Protein AF-A0A5J4WU57-F1 (afdb_monomer_lite)

pLDDT: mean 94.01, std 4.81, range [62.81, 98.62]

Foldseek 3Di:
DFAFQLVVVVVLQVQQQQKWKWFDDQAATDIDGFRWDADPVQGIKTKFFQPDPVNVRCQQAQWIWIWTDSPDDWKIKIFTWGKDKDPPLVVLVVPDDPVVVVVVAPDSNGPGIIMIRIFTQWIDTPPDIGGGPPDDLCSLVSNDFDAQDDFDDDPAPAVVVLVVQCVVPCVWDWWWKWFDPQQYIDTITFTWHADDPPPQGIKGKFFCPDPVVLRCQQRQFIKTWDADPVQRKIKIFTWGKDKDPDLVSLQVPDDPVCVVVVADGSNGPGMIMIGIDTQKMWMDGPPDPDTDIHGHGDDQQSVQLVLLSVQLVPQFFKWKWFAAPVRDIDIDTFGGWDADRHSGIKGKDFPPDPVVNRCVNPQWMWIWDADPVQQKIKIFIWGKDKALDLSNQQSPDDPVVVVVPAPHSNGSRMIMIRTRTPHMDMDNRVVVVVPDPDD

Sequence (439 aa):
MPNEAEKFLLTLKDHFLWSILTTSDCLRPTPRACGLKYKPEIGFFITTVSISKKVSQIEKNPIGTISIYPDKGQISAVAHCILQVTKEQKVLDAAWSDELLQFGYTGKTDERFRVILITVNSVTFGNDKYAGVPFDYKIYEKITKEDLPPLPTGPFKTKEVEEFVKSTFKPLKNAHMITFDGFVHDSRVMEIHYKDDENVGLYAITGFKSKKVQQIIANPNVSLLIENKETWEQKIFDTAAKICECPEIKKKIWDDEFKQYGFTGPEDEKLAVILFSTRRVIHHNLGSHISEVLVAEPVQYDKDLQLLNKLSKLGEPINLVTADERGVLHSRIMGVVMYNSVIGFCMVTKSTSAKNKQLEHNNHAILTSYKAESGDSYTIEAQLSIKKEKEIMIPTWIPMMAAVGYKGPEDPARSILLVNVTKADHVNVKQFWANLPKQ

Radius of gyration: 23.09 Å; chains: 1; bounding box: 61×50×71 Å

Organism: NCBI:txid222440

Secondary structure (DSSP, 8-state):
---HHHHHHHTTGGGGGGEEEEEEETTEEE--EE--EEETTTEEEEEEETT-HHHHHHHH--EEEEEE--SSSSBPEEEEEEEEEE--HHHHHHH--GGGGGGT---TT-TTEEEEEEEEEEEEETTEEEE-SPP-GGGGGGS---PPPPPPPS---HHHHHHHHHHHHSS-EEEEEEEEETTEEEEEEEEEEEETTTT-EEEEEEETTSHHHHHHHH--EEEEEEEETTTTEEEEEEEEEEEE--HHHHHHH--GGGGGGT--STT-TTEEEEEEEEEEEEEE-TT-SS-EEEEPPPPHHHHHHHHHHHHHTS-PPPEEEEE-TT--EEEEE----EEETTTEEEEEEETT-HHHHHHHH--EEEEEEEETTTTEEEEEEEEEEEE--HHHHGGG--THHHHTT--STT-TTEEEEEEEEEEEEEEEHHHHHHTSPP-

InterPro domains:
  IPR012349 FMN-binding split barrel [G3DSA:2.30.110.10] (3-130)
  IPR012349 FMN-binding split barrel [G3DSA:2.30.110.10] (158-290)
  IPR012349 FMN-binding split barrel [G3DSA:2.30.110.10] (301-432)
  IPR038725 General stress protein, FMN-binding split barrel domain [PF16242] (169-278)
  IPR038725 General stress protein, FMN-binding split barrel domain [PF16242] (320-425)
  IPR052917 Stress Response and Developmental Protein [PTHR34818] (320-431)

Structure (mmCIF, N/CA/C/O backbone):
data_AF-A0A5J4WU57-F1
#
_entry.id   AF-A0A5J4WU57-F1
#
loop_
_atom_site.group_PDB
_atom_site.id
_atom_site.type_symbol
_atom_site.label_atom_id
_atom_site.label_alt_id
_atom_site.label_comp_id
_atom_site.label_asym_id
_atom_site.label_entity_id
_atom_site.label_seq_id
_atom_site.pdbx_PDB_ins_code
_atom_site.Cartn_x
_atom_site.Cartn_y
_atom_site.Cartn_z
_atom_site.occupancy
_atom_site.B_iso_or_equiv
_atom_site.auth_seq_id
_atom_site.auth_comp_id
_atom_site.auth_asym_id
_atom_site.auth_atom_id
_atom_site.pdbx_PDB_model_num
ATOM 1 N N . MET A 1 1 ? 15.523 -21.291 -19.705 1.00 71.38 1 MET A N 1
ATOM 2 C CA . MET A 1 1 ? 14.337 -21.004 -20.545 1.00 71.38 1 MET A CA 1
ATOM 3 C C . MET A 1 1 ? 13.341 -20.224 -19.705 1.00 71.38 1 MET A C 1
ATOM 5 O O . MET A 1 1 ? 13.241 -20.563 -18.530 1.00 71.38 1 MET A O 1
ATOM 9 N N . PRO A 1 2 ? 12.648 -19.217 -20.264 1.00 85.56 2 PRO A N 1
ATOM 10 C CA . PRO A 1 2 ? 11.713 -18.398 -19.498 1.00 85.56 2 PRO A CA 1
ATOM 11 C C . PRO A 1 2 ? 10.545 -19.224 -18.947 1.00 85.56 2 PRO A C 1
ATOM 13 O O . PRO A 1 2 ? 10.039 -20.113 -19.643 1.00 85.56 2 PRO A O 1
ATOM 16 N N . ASN A 1 3 ? 10.121 -18.941 -17.716 1.00 95.00 3 ASN A N 1
ATOM 17 C CA . ASN A 1 3 ? 8.917 -19.541 -17.122 1.00 95.00 3 ASN A CA 1
ATOM 18 C C . ASN A 1 3 ? 7.625 -18.922 -17.708 1.00 95.00 3 ASN A C 1
ATOM 20 O O . ASN A 1 3 ? 7.693 -18.046 -18.568 1.00 95.00 3 ASN A O 1
ATOM 24 N N . GLU A 1 4 ? 6.438 -19.388 -17.302 1.00 97.62 4 GLU A N 1
ATOM 25 C CA . GLU A 1 4 ? 5.162 -18.900 -17.861 1.00 97.62 4 GLU A CA 1
ATOM 26 C C . GLU A 1 4 ? 4.952 -17.401 -17.632 1.00 97.62 4 GLU A C 1
ATOM 28 O O . GLU A 1 4 ? 4.597 -16.682 -18.566 1.00 97.62 4 GLU A O 1
ATOM 33 N N . ALA A 1 5 ? 5.223 -16.922 -16.417 1.00 97.81 5 ALA A N 1
ATOM 34 C CA . ALA A 1 5 ? 5.126 -15.509 -16.076 1.00 97.81 5 ALA A CA 1
ATOM 35 C C . ALA A 1 5 ? 6.086 -14.646 -16.911 1.00 97.81 5 ALA A C 1
ATOM 37 O O . ALA A 1 5 ? 5.691 -13.615 -17.448 1.00 97.81 5 ALA A O 1
ATOM 38 N N . GLU A 1 6 ? 7.334 -15.082 -17.075 1.00 97.81 6 GLU A N 1
ATOM 39 C CA . GLU A 1 6 ? 8.324 -14.391 -17.903 1.00 97.81 6 GLU A CA 1
ATOM 40 C C . GLU A 1 6 ? 7.940 -14.395 -19.385 1.00 97.81 6 GLU A C 1
ATOM 42 O O . GLU A 1 6 ? 8.051 -13.362 -20.043 1.00 97.81 6 GLU A O 1
ATOM 47 N N . LYS A 1 7 ? 7.447 -15.526 -19.914 1.00 98.06 7 LYS A N 1
ATOM 48 C CA . LYS A 1 7 ? 6.931 -15.616 -21.290 1.00 98.06 7 LYS A CA 1
ATOM 49 C C . LYS A 1 7 ? 5.802 -14.619 -21.517 1.00 98.06 7 LYS A C 1
ATOM 51 O O . LYS A 1 7 ? 5.818 -13.937 -22.535 1.00 98.06 7 LYS A O 1
ATOM 56 N N . PHE A 1 8 ? 4.867 -14.517 -20.573 1.00 98.12 8 PHE A N 1
ATOM 57 C CA . PHE A 1 8 ? 3.783 -13.542 -20.638 1.00 98.12 8 PHE A CA 1
ATOM 58 C C . PHE A 1 8 ? 4.313 -12.102 -20.611 1.00 98.12 8 PHE A C 1
ATOM 60 O O . PHE A 1 8 ? 3.959 -11.307 -21.471 1.00 98.12 8 PHE A O 1
ATOM 67 N N . LEU A 1 9 ? 5.228 -11.750 -19.699 1.00 97.94 9 LEU A N 1
ATOM 68 C CA . LEU A 1 9 ? 5.802 -10.396 -19.683 1.00 97.94 9 LEU A CA 1
ATOM 69 C C . LEU A 1 9 ? 6.504 -10.046 -20.999 1.00 97.94 9 LEU A C 1
ATOM 71 O O . LEU A 1 9 ? 6.390 -8.918 -21.468 1.00 97.94 9 LEU A O 1
ATOM 75 N N . LEU A 1 10 ? 7.188 -11.002 -21.632 1.00 97.75 10 LEU A N 1
ATOM 76 C CA . LEU A 1 10 ? 7.833 -10.787 -22.930 1.00 97.75 10 LEU A CA 1
ATOM 77 C C . LEU A 1 10 ? 6.839 -10.484 -24.063 1.00 97.75 10 LEU A C 1
ATOM 79 O O . LEU A 1 10 ? 7.240 -9.857 -25.045 1.00 97.75 10 LEU A O 1
ATOM 83 N N . THR A 1 11 ? 5.554 -10.844 -23.937 1.00 97.25 11 THR A N 1
ATOM 84 C CA . THR A 1 11 ? 4.524 -10.407 -24.898 1.00 97.25 11 THR A CA 1
ATOM 85 C C . THR A 1 11 ? 4.172 -8.926 -24.748 1.00 97.25 11 THR A C 1
ATOM 87 O O . THR A 1 11 ? 3.545 -8.366 -25.639 1.00 97.25 11 THR A O 1
ATOM 90 N N . LEU A 1 12 ? 4.578 -8.283 -23.647 1.00 96.81 12 LEU A N 1
ATOM 91 C CA . LEU A 1 12 ? 4.360 -6.863 -23.350 1.00 96.81 12 LEU A CA 1
ATOM 92 C C . LEU A 1 12 ? 5.629 -6.014 -23.534 1.00 96.81 12 LEU A C 1
ATOM 94 O O . LEU A 1 12 ? 5.688 -4.882 -23.052 1.00 96.81 12 LEU A O 1
ATOM 98 N N . LYS A 1 13 ? 6.649 -6.545 -24.222 1.00 96.56 13 LYS A N 1
ATOM 99 C CA . LYS A 1 13 ? 7.965 -5.901 -24.394 1.00 96.56 13 LYS A CA 1
ATOM 100 C C . LYS A 1 13 ? 7.900 -4.465 -24.925 1.00 96.56 13 LYS A C 1
ATOM 102 O O . LYS A 1 13 ? 8.715 -3.637 -24.530 1.00 96.56 13 LYS A O 1
ATOM 107 N N . ASP A 1 14 ? 6.914 -4.155 -25.765 1.00 95.75 14 ASP A N 1
ATOM 108 C CA . ASP A 1 14 ? 6.772 -2.834 -26.389 1.00 95.75 14 ASP A CA 1
ATOM 109 C C . ASP A 1 14 ? 6.352 -1.755 -25.369 1.00 95.75 14 ASP A C 1
ATOM 111 O O . ASP A 1 14 ? 6.529 -0.563 -25.608 1.00 95.75 14 ASP A O 1
ATOM 115 N N . HIS A 1 15 ? 5.879 -2.165 -24.187 1.00 95.50 15 HIS A N 1
ATOM 116 C CA . HIS A 1 15 ? 5.514 -1.279 -23.080 1.00 95.50 15 HIS A CA 1
ATOM 117 C C . HIS A 1 15 ? 6.599 -1.189 -21.993 1.00 95.50 15 HIS A C 1
ATOM 119 O O . HIS A 1 15 ? 6.422 -0.486 -20.998 1.00 95.50 15 HIS A O 1
ATOM 125 N N . PHE A 1 16 ? 7.740 -1.871 -22.151 1.00 96.31 16 PHE A N 1
ATOM 126 C CA . PHE A 1 16 ? 8.741 -1.984 -21.086 1.00 96.31 16 PHE A CA 1
ATOM 127 C C . PHE A 1 16 ? 9.367 -0.658 -20.657 1.00 96.31 16 PHE A C 1
ATOM 129 O O . PHE A 1 16 ? 9.742 -0.518 -19.491 1.00 96.31 16 PHE A O 1
ATOM 136 N N . LEU A 1 17 ? 9.460 0.310 -21.569 1.00 93.00 17 LEU A N 1
ATOM 137 C CA . LEU A 1 17 ? 10.038 1.625 -21.298 1.00 93.00 17 LEU A CA 1
ATOM 138 C C . LEU A 1 17 ? 9.328 2.363 -20.149 1.00 93.00 17 LEU A C 1
ATOM 140 O O . LEU A 1 17 ? 9.976 3.081 -19.392 1.00 93.00 17 LEU A O 1
ATOM 144 N N . TRP A 1 18 ? 8.021 2.132 -20.010 1.00 93.12 18 TRP A N 1
ATOM 145 C CA . TRP A 1 18 ? 7.141 2.750 -19.016 1.00 93.12 18 TRP A CA 1
ATOM 146 C C . TRP A 1 18 ? 6.657 1.726 -17.984 1.00 93.12 18 TRP A C 1
ATOM 148 O O . TRP A 1 18 ? 5.522 1.760 -17.518 1.00 93.12 18 TRP A O 1
ATOM 158 N N . SER A 1 19 ? 7.521 0.769 -17.639 1.00 97.19 19 SER A N 1
ATOM 159 C CA . SER A 1 19 ? 7.224 -0.165 -16.555 1.00 97.19 19 SER A CA 1
ATOM 160 C C . SER A 1 19 ? 7.350 0.543 -15.214 1.00 97.19 19 SER A C 1
ATOM 162 O O . SER A 1 19 ? 8.275 1.319 -14.982 1.00 97.19 19 SER A O 1
ATOM 164 N N . ILE A 1 20 ? 6.472 0.225 -14.275 1.00 97.88 20 ILE A N 1
ATOM 165 C CA . ILE A 1 20 ? 6.481 0.840 -12.951 1.00 97.88 20 ILE A CA 1
ATOM 166 C C . ILE A 1 20 ? 7.111 -0.132 -11.964 1.00 97.88 20 ILE A C 1
ATOM 168 O O . ILE A 1 20 ? 6.527 -1.170 -11.651 1.00 97.88 20 ILE A O 1
ATOM 172 N N . LEU A 1 21 ? 8.287 0.221 -11.443 1.00 98.44 21 LEU A N 1
ATOM 173 C CA . LEU A 1 21 ? 8.909 -0.470 -10.319 1.00 98.44 21 LEU A CA 1
ATOM 174 C C . LEU A 1 21 ? 8.364 0.090 -9.006 1.00 98.44 21 LEU A C 1
ATOM 176 O O . LEU A 1 21 ? 8.720 1.199 -8.587 1.00 98.44 21 LEU A O 1
ATOM 180 N N . THR A 1 22 ? 7.580 -0.718 -8.304 1.00 98.56 22 THR A N 1
ATOM 181 C CA . THR A 1 22 ? 7.125 -0.420 -6.946 1.00 98.56 22 THR A CA 1
ATOM 182 C C . THR A 1 22 ? 7.952 -1.190 -5.921 1.00 98.56 22 THR A C 1
ATOM 184 O O . THR A 1 22 ? 8.036 -2.417 -5.955 1.00 98.56 22 THR A O 1
ATOM 187 N N . THR A 1 23 ? 8.542 -0.443 -4.992 1.00 97.62 23 THR A N 1
ATOM 188 C CA . THR A 1 23 ? 9.269 -0.925 -3.806 1.00 97.62 23 THR A CA 1
ATOM 189 C C . THR A 1 23 ? 8.603 -0.354 -2.557 1.00 97.62 23 THR A C 1
ATOM 191 O O . THR A 1 23 ? 7.850 0.619 -2.657 1.00 97.62 23 THR A O 1
ATOM 194 N N . SER A 1 24 ? 8.890 -0.902 -1.380 1.00 94.62 24 SER A N 1
ATOM 195 C CA . SER A 1 24 ? 8.348 -0.376 -0.121 1.00 94.62 24 SER A CA 1
ATOM 196 C C . SER A 1 24 ? 9.348 0.554 0.572 1.00 94.62 24 SER A C 1
ATOM 198 O O . SER A 1 24 ? 10.544 0.273 0.617 1.00 94.62 24 SER A O 1
ATOM 200 N N . ASP A 1 25 ? 8.851 1.654 1.130 1.00 91.88 25 ASP A N 1
ATOM 201 C CA . ASP A 1 25 ? 9.570 2.528 2.063 1.00 91.88 25 ASP A CA 1
ATOM 202 C C . ASP A 1 25 ? 8.811 2.508 3.392 1.00 91.88 25 ASP A C 1
ATOM 204 O O . ASP A 1 25 ? 7.815 3.217 3.564 1.00 91.88 25 ASP A O 1
ATOM 208 N N . CYS A 1 26 ? 9.217 1.606 4.291 1.00 88.81 26 CYS A N 1
ATOM 209 C CA . CYS A 1 26 ? 8.400 1.190 5.433 1.00 88.81 26 CYS A CA 1
ATOM 210 C C . CYS A 1 26 ? 6.977 0.800 4.967 1.00 88.81 26 CYS A C 1
ATOM 212 O O . CYS A 1 26 ? 6.809 0.006 4.040 1.00 88.81 26 CYS A O 1
ATOM 214 N N . LEU A 1 27 ? 5.953 1.427 5.555 1.00 92.56 27 LEU A N 1
ATOM 215 C CA . LEU A 1 27 ? 4.534 1.201 5.270 1.00 92.56 27 LEU A CA 1
ATOM 216 C C . LEU A 1 27 ? 4.043 1.828 3.961 1.00 92.56 27 LEU A C 1
ATOM 218 O O . LEU A 1 27 ? 2.834 1.892 3.749 1.00 92.56 27 LEU A O 1
ATOM 222 N N . ARG A 1 28 ? 4.923 2.379 3.118 1.00 95.06 28 ARG A N 1
ATOM 223 C CA . ARG A 1 28 ? 4.518 3.182 1.958 1.00 95.06 28 ARG A CA 1
ATOM 224 C C . ARG A 1 28 ? 4.897 2.494 0.652 1.00 95.06 28 ARG A C 1
ATOM 226 O O . ARG A 1 28 ? 6.074 2.168 0.472 1.00 95.06 28 ARG A O 1
ATOM 233 N N . PRO A 1 29 ? 3.955 2.324 -0.294 1.00 97.12 29 PRO A N 1
ATOM 234 C CA . PRO A 1 29 ? 4.325 1.938 -1.641 1.00 97.12 29 PRO A CA 1
ATOM 235 C C . PRO A 1 29 ? 5.051 3.115 -2.295 1.00 97.12 29 PRO A C 1
ATOM 237 O O . PRO A 1 29 ? 4.589 4.255 -2.256 1.00 97.12 29 PRO A O 1
ATOM 240 N N . THR A 1 30 ? 6.195 2.851 -2.911 1.00 97.06 30 THR A N 1
ATOM 241 C CA . THR A 1 30 ? 6.961 3.863 -3.640 1.00 97.06 30 THR A CA 1
ATOM 242 C C . THR A 1 30 ? 7.080 3.416 -5.088 1.00 97.06 30 THR A C 1
ATOM 244 O O . THR A 1 30 ? 7.892 2.546 -5.387 1.00 97.06 30 THR A O 1
ATOM 247 N N . PRO A 1 31 ? 6.255 3.921 -6.012 1.00 97.69 31 PRO A N 1
ATOM 248 C CA . PRO A 1 31 ? 6.371 3.602 -7.430 1.00 97.69 31 PRO A CA 1
ATOM 249 C C . PRO A 1 31 ? 7.469 4.441 -8.093 1.00 97.69 31 PRO A C 1
ATOM 251 O O . PRO A 1 31 ? 7.897 5.463 -7.558 1.00 97.69 31 PRO A O 1
ATOM 254 N N . ARG A 1 32 ? 7.955 3.996 -9.251 1.00 95.38 32 ARG A N 1
ATOM 255 C CA . ARG A 1 32 ? 8.765 4.800 -10.173 1.00 95.38 32 ARG A CA 1
ATOM 256 C C . ARG A 1 32 ? 8.661 4.210 -11.572 1.00 95.38 32 ARG A C 1
ATOM 258 O O . ARG A 1 32 ? 8.909 3.016 -11.729 1.00 95.38 32 ARG A O 1
ATOM 265 N N . ALA A 1 33 ? 8.359 5.042 -12.560 1.00 94.25 33 ALA A N 1
ATOM 266 C CA . ALA A 1 33 ? 8.467 4.659 -13.962 1.00 94.25 33 ALA A CA 1
ATOM 267 C C . ALA A 1 33 ? 9.938 4.416 -14.317 1.00 94.25 33 ALA A C 1
ATOM 269 O O . ALA A 1 33 ? 10.810 5.231 -13.987 1.00 94.25 33 ALA A O 1
ATOM 270 N N . CYS A 1 34 ? 10.221 3.288 -14.954 1.00 92.06 34 CYS A N 1
ATOM 271 C CA . CYS A 1 34 ? 11.558 2.845 -15.308 1.00 92.06 34 CYS A CA 1
ATOM 272 C C . CYS A 1 34 ? 11.535 1.931 -16.539 1.00 92.06 34 CYS A C 1
ATOM 274 O O . CYS A 1 34 ? 10.573 1.206 -16.785 1.00 92.06 34 CYS A O 1
ATOM 276 N N . GLY A 1 35 ? 12.643 1.927 -17.281 1.00 93.56 35 GLY A N 1
ATOM 277 C CA . GLY A 1 35 ? 12.819 1.015 -18.404 1.00 93.56 35 GLY A CA 1
ATOM 278 C C . GLY A 1 35 ? 13.148 -0.393 -17.920 1.00 93.56 35 GLY A C 1
ATOM 279 O O . GLY A 1 35 ? 14.286 -0.656 -17.520 1.00 93.56 35 GLY A O 1
ATOM 280 N N . LEU A 1 36 ? 12.168 -1.294 -17.984 1.00 97.81 36 LEU A N 1
ATOM 281 C CA . LEU A 1 36 ? 12.403 -2.727 -17.843 1.00 97.81 36 LEU A CA 1
ATOM 282 C C . LEU A 1 36 ? 13.177 -3.231 -19.066 1.00 97.81 36 LEU A C 1
ATOM 284 O O . LEU A 1 36 ? 12.927 -2.822 -20.197 1.00 97.81 36 LEU A O 1
ATOM 288 N N . LYS A 1 37 ? 14.138 -4.123 -18.858 1.00 97.56 37 LYS A N 1
ATOM 289 C CA . LYS A 1 37 ? 14.904 -4.743 -19.940 1.00 97.56 37 LYS A CA 1
ATOM 290 C C . LYS A 1 37 ? 14.954 -6.247 -19.735 1.00 97.56 37 LYS A C 1
ATOM 292 O O . LYS A 1 37 ? 14.825 -6.732 -18.614 1.00 97.56 37 LYS A O 1
ATOM 297 N N . TYR A 1 38 ? 15.157 -6.976 -20.825 1.00 97.12 38 TYR A N 1
ATOM 298 C CA . TYR A 1 38 ? 15.373 -8.415 -20.802 1.00 97.12 38 TYR A CA 1
ATOM 299 C C . TYR A 1 38 ? 16.563 -8.772 -21.687 1.00 97.12 38 TYR A C 1
ATOM 301 O O . TYR A 1 38 ? 16.636 -8.331 -22.835 1.00 97.12 38 TYR A O 1
ATOM 309 N N . LYS A 1 39 ? 17.479 -9.581 -21.157 1.00 96.44 39 LYS A N 1
ATOM 310 C CA . LYS A 1 39 ? 18.565 -10.206 -21.919 1.00 96.44 39 LYS A CA 1
ATOM 311 C C . LYS A 1 39 ? 18.644 -11.688 -21.538 1.00 96.44 39 LYS A C 1
ATOM 313 O O . LYS A 1 39 ? 18.623 -11.972 -20.341 1.00 96.44 39 LYS A O 1
ATOM 318 N N . PRO A 1 40 ? 18.728 -12.635 -22.490 1.00 94.62 40 PRO A N 1
ATOM 319 C CA . PRO A 1 40 ? 18.733 -14.068 -22.180 1.00 94.62 40 PRO A CA 1
ATOM 320 C C . PRO A 1 40 ? 19.781 -14.495 -21.140 1.00 94.62 40 PRO A C 1
ATOM 322 O O . PRO A 1 40 ? 19.541 -15.430 -20.381 1.00 94.62 40 PRO A O 1
ATOM 325 N N . GLU A 1 41 ? 20.921 -13.804 -21.086 1.00 94.38 41 GLU A N 1
ATOM 326 C CA . GLU A 1 41 ? 22.059 -14.121 -20.220 1.00 94.38 41 GLU A CA 1
ATOM 327 C C . GLU A 1 41 ? 21.835 -13.741 -18.750 1.00 94.38 41 GLU A C 1
ATOM 329 O O . GLU A 1 41 ? 22.424 -14.363 -17.866 1.00 94.38 41 GLU A O 1
ATOM 334 N N . ILE A 1 42 ? 21.023 -12.710 -18.487 1.00 96.19 42 ILE A N 1
ATOM 335 C CA . ILE A 1 42 ? 20.827 -12.130 -17.143 1.00 96.19 42 ILE A CA 1
ATOM 336 C C . ILE A 1 42 ? 19.351 -11.982 -16.738 1.00 96.19 42 ILE A C 1
ATOM 338 O O . ILE A 1 42 ? 19.062 -11.551 -15.626 1.00 96.19 42 ILE A O 1
ATOM 342 N N . GLY A 1 43 ? 18.415 -12.354 -17.612 1.00 97.38 43 GLY A N 1
ATOM 343 C CA . GLY A 1 43 ? 16.978 -12.262 -17.374 1.00 97.38 43 GLY A CA 1
ATOM 344 C C . GLY A 1 43 ? 16.446 -10.829 -17.425 1.00 97.38 43 GLY A C 1
ATOM 345 O O . GLY A 1 43 ? 16.919 -9.996 -18.203 1.00 97.38 43 GLY A O 1
ATOM 346 N N . PHE A 1 44 ? 15.419 -10.563 -16.614 1.00 98.44 44 PHE A N 1
ATOM 347 C CA . PHE A 1 44 ? 14.829 -9.236 -16.456 1.00 98.44 44 PHE A CA 1
ATOM 348 C C . PHE A 1 44 ? 15.682 -8.351 -15.548 1.00 98.44 44 PHE A C 1
ATOM 350 O O . PHE A 1 44 ? 16.115 -8.773 -14.474 1.00 98.44 44 PHE A O 1
ATOM 357 N N . PHE A 1 45 ? 15.885 -7.100 -15.954 1.00 98.44 45 PHE A N 1
ATOM 358 C CA . PHE A 1 45 ? 16.666 -6.148 -15.175 1.00 98.44 45 PHE A CA 1
ATOM 359 C C . PHE A 1 45 ? 16.252 -4.694 -15.404 1.00 98.44 45 PHE A C 1
ATOM 361 O O . PHE A 1 45 ? 15.630 -4.349 -16.409 1.00 98.44 45 PHE A O 1
ATOM 368 N N . ILE A 1 46 ? 16.644 -3.832 -14.466 1.00 97.88 46 ILE A N 1
ATOM 369 C CA . ILE A 1 46 ? 16.556 -2.371 -14.561 1.00 97.88 46 ILE A CA 1
ATOM 370 C C . ILE A 1 46 ? 17.939 -1.786 -14.274 1.00 97.88 46 ILE A C 1
ATOM 372 O O . ILE A 1 46 ? 18.608 -2.170 -13.316 1.00 97.88 46 ILE A O 1
ATOM 376 N N . THR A 1 47 ? 18.372 -0.828 -15.085 1.00 95.56 47 THR A N 1
ATOM 377 C CA . THR A 1 47 ? 19.594 -0.054 -14.835 1.00 95.56 47 THR A CA 1
ATOM 378 C C . THR A 1 47 ? 19.302 1.119 -13.904 1.00 95.56 47 THR A C 1
ATOM 380 O O . THR A 1 47 ? 18.308 1.820 -14.085 1.00 95.56 47 THR A O 1
ATOM 383 N N . THR A 1 48 ? 20.163 1.363 -12.917 1.00 93.88 48 THR A N 1
ATOM 384 C CA . THR A 1 48 ? 20.006 2.463 -11.953 1.00 93.88 48 THR A CA 1
ATOM 385 C C . THR A 1 48 ? 21.361 3.033 -11.525 1.00 93.88 48 THR A C 1
ATOM 387 O O . THR A 1 48 ? 22.426 2.515 -11.866 1.00 93.88 48 THR A O 1
ATOM 390 N N . VAL A 1 49 ? 21.332 4.139 -10.784 1.00 91.94 49 VAL A N 1
ATOM 391 C CA . VAL A 1 49 ? 22.500 4.707 -10.098 1.00 91.94 49 VAL A CA 1
ATOM 392 C C . VAL A 1 49 ? 22.550 4.250 -8.639 1.00 91.94 49 VAL A C 1
ATOM 394 O O . VAL A 1 49 ? 21.504 4.034 -8.022 1.00 91.94 49 VAL A O 1
ATOM 397 N N . SER A 1 50 ? 23.752 4.147 -8.074 1.00 92.12 50 SER A N 1
ATOM 398 C CA . SER A 1 50 ? 24.006 3.750 -6.680 1.00 92.12 50 SER A CA 1
ATOM 399 C C . SER A 1 50 ? 23.326 4.654 -5.651 1.00 92.12 50 SER A C 1
ATOM 401 O O . SER A 1 50 ? 22.860 4.169 -4.629 1.00 92.12 50 SER A O 1
ATOM 403 N N . ILE A 1 51 ? 23.210 5.950 -5.945 1.00 89.75 51 ILE A N 1
ATOM 404 C CA . ILE A 1 51 ? 22.567 6.947 -5.073 1.00 89.75 51 ILE A CA 1
ATOM 405 C C . ILE A 1 51 ? 21.032 6.950 -5.171 1.00 89.75 51 ILE A C 1
ATOM 407 O O . ILE A 1 51 ? 20.361 7.771 -4.547 1.00 89.75 51 ILE A O 1
ATOM 411 N N . SER A 1 52 ? 20.449 6.073 -5.992 1.00 90.44 52 SER A N 1
ATOM 412 C CA . SER A 1 52 ? 18.999 5.988 -6.150 1.00 90.44 52 SER A CA 1
ATOM 413 C C . SER A 1 52 ? 18.352 5.499 -4.859 1.00 90.44 52 SER A C 1
ATOM 415 O O . SER A 1 52 ? 18.743 4.466 -4.323 1.00 90.44 52 SER A O 1
ATOM 417 N N . LYS A 1 53 ? 17.272 6.157 -4.417 1.00 92.31 53 LYS A N 1
ATOM 418 C CA . LYS A 1 53 ? 16.461 5.677 -3.281 1.00 92.31 53 LYS A CA 1
ATOM 419 C C . LYS A 1 53 ? 15.941 4.250 -3.482 1.00 92.31 53 LYS A C 1
ATOM 421 O O . LYS A 1 53 ? 15.723 3.543 -2.510 1.00 92.31 53 LYS A O 1
ATOM 426 N N . LYS A 1 54 ? 15.786 3.801 -4.735 1.00 94.88 54 LYS A N 1
ATOM 427 C CA . LYS A 1 54 ? 15.396 2.419 -5.043 1.00 94.88 54 LYS A CA 1
ATOM 428 C C . LYS A 1 54 ? 16.430 1.404 -4.575 1.00 94.88 54 LYS A C 1
ATOM 430 O O . LYS A 1 54 ? 16.042 0.328 -4.148 1.00 94.88 54 LYS A O 1
ATOM 435 N N . VAL A 1 55 ? 17.719 1.747 -4.626 1.00 95.88 55 VAL A N 1
ATOM 436 C CA . VAL A 1 55 ? 18.794 0.862 -4.160 1.00 95.88 55 VAL A CA 1
ATOM 437 C C . VAL A 1 55 ? 18.648 0.618 -2.662 1.00 95.88 55 VAL A C 1
ATOM 439 O O . VAL A 1 55 ? 18.478 -0.527 -2.258 1.00 95.88 55 VAL A O 1
ATOM 442 N N . SER A 1 56 ? 18.588 1.683 -1.858 1.00 95.19 56 SER A N 1
ATOM 443 C CA . SER A 1 56 ? 18.460 1.546 -0.403 1.00 95.19 56 SER A CA 1
ATOM 444 C C . SER A 1 56 ? 17.127 0.929 0.032 1.00 95.19 56 SER A C 1
ATOM 446 O O . SER A 1 56 ? 17.081 0.202 1.020 1.00 95.19 56 SER A O 1
ATOM 448 N N . GLN A 1 57 ? 16.038 1.172 -0.704 1.00 96.06 57 GLN A N 1
ATOM 449 C CA . GLN A 1 57 ? 14.752 0.509 -0.462 1.00 96.06 57 GLN A CA 1
ATOM 450 C C . GLN A 1 57 ? 14.834 -1.002 -0.710 1.00 96.06 57 GLN A C 1
ATOM 452 O O . GLN A 1 57 ? 14.383 -1.770 0.132 1.00 96.06 57 GLN A O 1
ATOM 457 N N . ILE A 1 58 ? 15.440 -1.436 -1.822 1.00 97.38 58 ILE A N 1
ATOM 458 C CA . ILE A 1 58 ? 15.593 -2.863 -2.159 1.00 97.38 58 ILE A CA 1
ATOM 459 C C . ILE A 1 58 ? 16.523 -3.571 -1.171 1.00 97.38 58 ILE A C 1
ATOM 461 O O . ILE A 1 58 ? 16.257 -4.702 -0.776 1.00 97.38 58 ILE A O 1
ATOM 465 N N . GLU A 1 59 ? 17.597 -2.907 -0.742 1.00 95.62 59 GLU A N 1
ATOM 466 C CA . GLU A 1 59 ? 18.513 -3.444 0.270 1.00 95.62 59 GLU A CA 1
ATOM 467 C C . GLU A 1 59 ? 17.816 -3.684 1.618 1.00 95.62 59 GLU A C 1
ATOM 469 O O . GLU A 1 59 ? 18.158 -4.636 2.315 1.00 95.62 59 GLU A O 1
ATOM 474 N N . LYS A 1 60 ? 16.821 -2.858 1.973 1.00 95.50 60 LYS A N 1
ATOM 475 C CA . LYS A 1 60 ? 16.005 -3.033 3.186 1.00 95.50 60 LYS A CA 1
ATOM 476 C C . LYS A 1 60 ? 14.851 -4.016 3.011 1.00 95.50 60 LYS A C 1
ATOM 478 O O . LYS A 1 60 ? 14.480 -4.698 3.962 1.00 95.50 60 LYS A O 1
ATOM 483 N N . ASN A 1 61 ? 14.240 -4.047 1.832 1.00 96.06 61 ASN A N 1
ATOM 484 C CA . ASN A 1 61 ? 13.152 -4.948 1.491 1.00 96.06 61 ASN A CA 1
ATOM 485 C C . ASN A 1 61 ? 13.282 -5.370 0.017 1.00 96.06 61 ASN A C 1
ATOM 487 O O . ASN A 1 61 ? 12.917 -4.600 -0.876 1.00 96.06 61 ASN A O 1
ATOM 491 N N . PRO A 1 62 ? 13.756 -6.597 -0.260 1.00 96.75 62 PRO A N 1
ATOM 492 C CA . PRO A 1 62 ? 13.965 -7.066 -1.626 1.00 96.75 62 PRO A CA 1
ATOM 493 C C . PRO A 1 62 ? 12.662 -7.443 -2.343 1.00 96.75 62 PRO A C 1
ATOM 495 O O . PRO A 1 62 ? 12.699 -7.821 -3.511 1.00 96.75 62 PRO A O 1
ATOM 498 N N . ILE A 1 63 ? 11.507 -7.381 -1.676 1.00 96.81 63 ILE A N 1
ATOM 499 C CA . ILE A 1 63 ? 10.215 -7.669 -2.297 1.00 96.81 63 ILE A CA 1
ATOM 500 C C . ILE A 1 63 ? 9.739 -6.429 -3.049 1.00 96.81 63 ILE A C 1
ATOM 502 O O . ILE A 1 63 ? 9.679 -5.323 -2.509 1.00 96.81 63 ILE A O 1
ATOM 506 N N . GLY A 1 64 ? 9.353 -6.619 -4.306 1.00 97.31 64 GLY A N 1
ATOM 507 C CA . GLY A 1 64 ? 8.802 -5.545 -5.111 1.00 97.31 64 GLY A CA 1
ATOM 508 C C . GLY A 1 64 ? 7.874 -6.041 -6.200 1.00 97.31 64 GLY A C 1
ATOM 509 O O . GLY A 1 64 ? 7.598 -7.233 -6.341 1.00 97.31 64 GLY A O 1
ATOM 510 N N . THR A 1 65 ? 7.385 -5.085 -6.974 1.00 98.38 65 THR A N 1
ATOM 511 C CA . THR A 1 65 ? 6.413 -5.334 -8.029 1.00 98.38 65 THR A CA 1
ATOM 512 C C . THR A 1 65 ? 6.811 -4.571 -9.282 1.00 98.38 65 THR A C 1
ATOM 514 O O . THR A 1 65 ? 7.181 -3.400 -9.193 1.00 98.38 65 THR A O 1
ATOM 517 N N . ILE A 1 66 ? 6.691 -5.209 -10.446 1.00 98.62 66 ILE A N 1
ATOM 518 C CA . ILE A 1 66 ? 6.748 -4.530 -11.744 1.00 98.62 66 ILE A CA 1
ATOM 519 C C . ILE A 1 66 ? 5.337 -4.477 -12.315 1.00 98.62 66 ILE A C 1
ATOM 521 O O . ILE A 1 66 ? 4.702 -5.514 -12.475 1.00 98.62 66 ILE A O 1
ATOM 525 N N . SER A 1 67 ? 4.835 -3.281 -12.608 1.00 98.12 67 SER A N 1
ATOM 526 C CA . SER A 1 67 ? 3.540 -3.108 -13.275 1.00 98.12 67 SER A CA 1
ATOM 527 C C . SER A 1 67 ? 3.736 -2.622 -14.704 1.00 98.12 67 SER A C 1
ATOM 529 O O . SER A 1 67 ? 4.496 -1.684 -14.927 1.00 98.12 67 SER A O 1
ATOM 531 N N . ILE A 1 68 ? 3.039 -3.234 -15.658 1.00 97.69 68 ILE A N 1
ATOM 532 C CA . ILE A 1 68 ? 3.048 -2.843 -17.070 1.00 97.69 68 ILE A CA 1
ATOM 533 C C . ILE A 1 68 ? 1.606 -2.592 -17.493 1.00 97.69 68 ILE A C 1
ATOM 535 O O . ILE A 1 68 ? 0.764 -3.486 -17.404 1.00 97.69 68 ILE A O 1
ATOM 539 N N . TYR A 1 69 ? 1.314 -1.375 -17.942 1.00 95.12 69 TYR A N 1
ATOM 540 C CA . TYR A 1 69 ? -0.002 -1.023 -18.459 1.00 95.12 69 TYR A CA 1
ATOM 541 C C . TYR A 1 69 ? 0.010 -1.067 -19.993 1.00 95.12 69 TYR A C 1
ATOM 543 O O . TYR A 1 69 ? 0.772 -0.321 -20.606 1.00 95.12 69 TYR A O 1
ATOM 551 N N . PRO A 1 70 ? -0.813 -1.924 -20.627 1.00 90.94 70 PRO A N 1
ATOM 552 C CA . PRO A 1 70 ? -0.801 -2.131 -22.077 1.00 90.94 70 PRO A CA 1
ATOM 553 C C . PRO A 1 70 ? -1.543 -1.029 -22.859 1.00 90.94 70 PRO A C 1
ATOM 555 O O . PRO A 1 70 ? -2.013 -1.269 -23.969 1.00 90.94 70 PRO A O 1
ATOM 558 N N . ASP A 1 71 ? -1.711 0.160 -22.268 1.00 86.00 71 ASP A N 1
ATOM 559 C CA . ASP A 1 71 ? -2.402 1.315 -22.861 1.00 86.00 71 ASP A CA 1
ATOM 560 C C . ASP A 1 71 ? -3.859 1.036 -23.300 1.00 86.00 71 ASP A C 1
ATOM 562 O O . ASP A 1 71 ? -4.423 1.740 -24.139 1.00 86.00 71 ASP A O 1
ATOM 566 N N . LYS A 1 72 ? -4.497 0.008 -22.718 1.00 81.88 72 LYS A N 1
ATOM 567 C CA . LYS A 1 72 ? -5.895 -0.370 -22.969 1.00 81.88 72 LYS A CA 1
ATOM 568 C C . LYS A 1 72 ? -6.624 -0.736 -21.678 1.00 81.88 72 LYS A C 1
ATOM 570 O O . LYS A 1 72 ? -6.173 -1.587 -20.912 1.00 81.88 72 LYS A O 1
ATOM 575 N N . GLY A 1 73 ? -7.815 -0.164 -21.497 1.00 85.31 73 GLY A N 1
ATOM 576 C CA . GLY A 1 73 ? -8.681 -0.439 -20.350 1.00 85.31 73 GLY A CA 1
ATOM 577 C C . GLY A 1 73 ? -8.111 0.100 -19.037 1.00 85.31 73 GLY A C 1
ATOM 578 O O . GLY A 1 73 ? -7.472 1.139 -19.010 1.00 85.31 73 GLY A O 1
ATOM 579 N N . GLN A 1 74 ? -8.367 -0.594 -17.929 1.00 87.31 74 GLN A N 1
ATOM 580 C CA . GLN A 1 74 ? -7.914 -0.178 -16.590 1.00 87.31 74 GLN A CA 1
ATOM 581 C C . GLN A 1 74 ? -6.964 -1.191 -15.932 1.00 87.31 74 GLN A C 1
ATOM 583 O O . GLN A 1 74 ? -6.538 -1.006 -14.792 1.00 87.31 74 GLN A O 1
ATOM 588 N N . ILE A 1 75 ? -6.667 -2.296 -16.617 1.00 91.94 75 ILE A N 1
ATOM 589 C CA . ILE A 1 75 ? -5.966 -3.447 -16.047 1.00 91.94 75 ILE A CA 1
ATOM 590 C C . ILE A 1 75 ? -4.478 -3.346 -16.381 1.00 91.94 75 ILE A C 1
ATOM 592 O O . ILE A 1 75 ? -4.101 -3.268 -17.547 1.00 91.94 75 ILE A O 1
ATOM 596 N N . SER A 1 76 ? -3.638 -3.404 -15.351 1.00 95.69 76 SER A N 1
ATOM 597 C CA . SER A 1 76 ? -2.189 -3.550 -15.493 1.00 95.69 76 SER A CA 1
ATOM 598 C C . SER A 1 76 ? -1.800 -5.018 -15.342 1.00 95.69 76 SER A C 1
ATOM 600 O O . SER A 1 76 ? -2.399 -5.741 -14.545 1.00 95.69 76 SER A O 1
ATOM 602 N N . ALA A 1 77 ? -0.774 -5.457 -16.067 1.00 97.75 77 ALA A N 1
ATOM 603 C CA . ALA A 1 77 ? -0.059 -6.679 -15.723 1.00 97.75 77 ALA A CA 1
ATOM 604 C C . ALA A 1 77 ? 0.824 -6.392 -14.506 1.00 97.75 77 ALA A C 1
ATOM 606 O O . ALA A 1 77 ? 1.607 -5.443 -14.529 1.00 97.75 77 ALA A O 1
ATOM 607 N N . VAL A 1 78 ? 0.692 -7.184 -13.445 1.00 98.19 78 VAL A N 1
ATOM 608 C CA . VAL A 1 78 ? 1.384 -6.967 -12.171 1.00 98.19 78 VAL A CA 1
ATOM 609 C C . VAL A 1 78 ? 2.254 -8.182 -11.869 1.00 98.19 78 VAL A C 1
ATOM 611 O O . VAL A 1 78 ? 1.758 -9.259 -11.547 1.00 98.19 78 VAL A O 1
ATOM 614 N N . ALA A 1 79 ? 3.567 -8.016 -11.995 1.00 98.44 79 ALA A N 1
ATOM 615 C CA . ALA A 1 79 ? 4.559 -9.026 -11.663 1.00 98.44 79 ALA A CA 1
ATOM 616 C C . ALA A 1 79 ? 4.998 -8.875 -10.204 1.00 98.44 79 ALA A C 1
ATOM 618 O O . ALA A 1 79 ? 5.506 -7.823 -9.819 1.00 98.44 79 ALA A O 1
ATOM 619 N N . HIS A 1 80 ? 4.835 -9.923 -9.403 1.00 97.62 80 HIS A N 1
ATOM 620 C CA . HIS A 1 80 ? 5.411 -10.010 -8.062 1.00 97.62 80 HIS A CA 1
ATOM 621 C C . HIS A 1 80 ? 6.827 -10.564 -8.170 1.00 97.62 80 HIS A C 1
ATOM 623 O O . HIS A 1 80 ? 7.030 -11.617 -8.784 1.00 97.62 80 HIS A O 1
ATOM 629 N N . CYS A 1 81 ? 7.789 -9.853 -7.587 1.00 97.69 81 CYS A N 1
ATOM 630 C CA . CYS A 1 81 ? 9.199 -10.103 -7.831 1.00 97.69 81 CYS A CA 1
ATOM 631 C C . CYS A 1 81 ? 10.037 -10.075 -6.552 1.00 97.69 81 CYS A C 1
ATOM 633 O O . CYS A 1 81 ? 9.743 -9.348 -5.598 1.00 97.69 81 CYS A O 1
ATOM 635 N N . ILE A 1 82 ? 11.160 -10.786 -6.608 1.00 97.94 82 ILE A N 1
ATOM 636 C CA . ILE A 1 82 ? 12.313 -10.561 -5.738 1.00 97.94 82 ILE A CA 1
ATOM 637 C C . ILE A 1 82 ? 13.342 -9.747 -6.526 1.00 97.94 82 ILE A C 1
ATOM 639 O O . ILE A 1 82 ? 13.673 -10.067 -7.671 1.00 97.94 82 ILE A O 1
ATOM 643 N N . LEU A 1 83 ? 13.830 -8.682 -5.904 1.00 98.31 83 LEU A N 1
ATOM 644 C CA . LEU A 1 83 ? 14.750 -7.711 -6.471 1.00 98.31 83 LEU A CA 1
ATOM 645 C C . LEU A 1 83 ? 16.129 -7.870 -5.833 1.00 98.31 83 LEU A C 1
ATOM 647 O O . LEU A 1 83 ? 16.253 -8.005 -4.616 1.00 98.31 83 LEU A O 1
ATOM 651 N N . GLN A 1 84 ? 17.173 -7.799 -6.652 1.00 98.00 84 GLN A N 1
ATOM 652 C CA . GLN A 1 84 ? 18.555 -7.822 -6.184 1.00 98.00 84 GLN A CA 1
ATOM 653 C C . GLN A 1 84 ? 19.349 -6.703 -6.847 1.00 98.00 84 GLN A C 1
ATOM 655 O O . GLN A 1 84 ? 19.514 -6.684 -8.065 1.00 98.00 84 GLN A O 1
ATOM 660 N N . VAL A 1 85 ? 19.889 -5.787 -6.044 1.00 98.00 85 VAL A N 1
ATOM 661 C CA . VAL A 1 85 ? 20.860 -4.802 -6.530 1.00 98.00 85 VAL A CA 1
ATOM 662 C C . VAL A 1 85 ? 22.221 -5.478 -6.660 1.00 98.00 85 VAL A C 1
ATOM 664 O O . VAL A 1 85 ? 22.681 -6.144 -5.734 1.00 98.00 85 VAL A O 1
ATOM 667 N N . THR A 1 86 ? 22.892 -5.286 -7.793 1.00 97.38 86 THR A N 1
ATOM 668 C CA . THR A 1 86 ? 24.245 -5.795 -8.015 1.00 97.38 86 THR A CA 1
ATOM 669 C C . THR A 1 86 ? 25.176 -4.748 -8.625 1.00 97.38 86 THR A C 1
ATOM 671 O O . THR A 1 86 ? 24.760 -3.805 -9.308 1.00 97.38 86 THR A O 1
ATOM 674 N N . LYS A 1 87 ? 26.464 -4.938 -8.335 1.00 96.12 87 LYS A N 1
ATOM 675 C CA . LYS A 1 87 ? 27.617 -4.236 -8.915 1.00 96.12 87 LYS A CA 1
ATOM 676 C C . LYS A 1 87 ? 28.616 -5.216 -9.547 1.00 96.12 87 LYS A C 1
ATOM 678 O O . LYS A 1 87 ? 29.768 -4.864 -9.770 1.00 96.12 87 LYS A O 1
ATOM 683 N N . GLU A 1 88 ? 28.210 -6.467 -9.756 1.00 97.19 88 GLU A N 1
ATOM 684 C CA . GLU A 1 88 ? 29.067 -7.497 -10.341 1.00 97.19 88 GLU A CA 1
ATOM 685 C C . GLU A 1 88 ? 29.395 -7.160 -11.795 1.00 97.19 88 GLU A C 1
ATOM 687 O O . GLU A 1 88 ? 28.492 -7.062 -12.628 1.00 97.19 88 GLU A O 1
ATOM 692 N N . GLN A 1 89 ? 30.686 -7.035 -12.119 1.00 96.38 89 GLN A N 1
ATOM 693 C CA . GLN A 1 89 ? 31.125 -6.549 -13.431 1.00 96.38 89 GLN A CA 1
ATOM 694 C C . GLN A 1 89 ? 30.563 -7.375 -14.592 1.00 96.38 89 GLN A C 1
ATOM 696 O O . GLN A 1 89 ? 30.154 -6.803 -15.593 1.00 96.38 89 GLN A O 1
ATOM 701 N N . LYS A 1 90 ? 30.454 -8.701 -14.442 1.00 96.81 90 LYS A N 1
ATOM 702 C CA . LYS A 1 90 ? 29.858 -9.576 -15.464 1.00 96.81 90 LYS A CA 1
ATOM 703 C C . LYS A 1 90 ? 28.411 -9.182 -15.793 1.00 96.81 90 LYS A C 1
ATOM 705 O O . LYS A 1 90 ? 28.016 -9.210 -16.955 1.00 96.81 90 LYS A O 1
ATOM 710 N N . VAL A 1 91 ? 27.627 -8.812 -14.779 1.00 97.38 91 VAL A N 1
ATOM 711 C CA . VAL A 1 91 ? 26.241 -8.359 -14.959 1.00 97.38 91 VAL A CA 1
ATOM 712 C C . VAL A 1 91 ? 26.212 -6.947 -15.535 1.00 97.38 91 VAL A C 1
ATOM 714 O O . VAL A 1 91 ? 25.417 -6.685 -16.431 1.00 97.38 91 VAL A O 1
ATOM 717 N N . LEU A 1 92 ? 27.087 -6.050 -15.068 1.00 97.25 92 LEU A N 1
ATOM 718 C CA . LEU A 1 92 ? 27.187 -4.686 -15.599 1.00 97.25 92 LEU A CA 1
ATOM 719 C C . LEU A 1 92 ? 27.564 -4.688 -17.088 1.00 97.25 92 LEU A C 1
ATOM 721 O O . LEU A 1 92 ? 26.914 -4.014 -17.883 1.00 97.25 92 LEU A O 1
ATOM 725 N N . ASP A 1 93 ? 28.551 -5.499 -17.473 1.00 96.50 93 ASP A N 1
ATOM 726 C CA . ASP A 1 93 ? 28.968 -5.698 -18.862 1.00 96.50 93 ASP A CA 1
ATOM 727 C C . ASP A 1 93 ? 27.805 -6.206 -19.722 1.00 96.50 93 ASP A C 1
ATOM 729 O O . ASP A 1 93 ? 27.561 -5.681 -20.807 1.00 96.50 93 ASP A O 1
ATOM 733 N N . ALA A 1 94 ? 27.053 -7.192 -19.222 1.00 96.94 94 ALA A N 1
ATOM 734 C CA . ALA A 1 94 ? 25.890 -7.725 -19.921 1.00 96.94 94 ALA A CA 1
ATOM 735 C C . ALA A 1 94 ? 24.740 -6.710 -20.002 1.00 96.94 94 ALA A C 1
ATOM 737 O O . ALA A 1 94 ? 24.035 -6.674 -21.004 1.00 96.94 94 ALA A O 1
ATOM 738 N N . ALA A 1 95 ? 24.533 -5.870 -18.989 1.00 96.75 95 ALA A N 1
ATOM 739 C CA . ALA A 1 95 ? 23.444 -4.895 -18.929 1.00 96.75 95 ALA A CA 1
ATOM 740 C C . ALA A 1 95 ? 23.736 -3.580 -19.674 1.00 96.75 95 ALA A C 1
ATOM 742 O O . ALA A 1 95 ? 22.798 -2.825 -19.948 1.00 96.75 95 ALA A O 1
ATOM 743 N N . TRP A 1 96 ? 25.002 -3.301 -19.997 1.00 96.25 96 TRP A N 1
ATOM 744 C CA . TRP A 1 96 ? 25.423 -2.055 -20.634 1.00 96.25 96 TRP A CA 1
ATOM 745 C C . TRP A 1 96 ? 24.744 -1.824 -21.996 1.00 96.25 96 TRP A C 1
ATOM 747 O O . TRP A 1 96 ? 24.433 -2.760 -22.743 1.00 96.25 96 TRP A O 1
ATOM 757 N N . SER A 1 97 ? 24.506 -0.546 -22.288 1.00 93.56 97 SER A N 1
ATOM 758 C CA . SER A 1 97 ? 24.082 0.000 -23.578 1.00 93.56 97 SER A CA 1
ATOM 759 C C . SER A 1 97 ? 24.697 1.391 -23.708 1.00 93.56 97 SER A C 1
ATOM 761 O O . SER A 1 97 ? 24.682 2.139 -22.730 1.00 93.56 97 SER A O 1
ATOM 763 N N . ASP A 1 98 ? 25.190 1.761 -24.889 1.00 93.94 98 ASP A N 1
ATOM 764 C CA . ASP A 1 98 ? 25.804 3.079 -25.113 1.00 93.94 98 ASP A CA 1
ATOM 765 C C . ASP A 1 98 ? 24.804 4.234 -24.951 1.00 93.94 98 ASP A C 1
ATOM 767 O O . ASP A 1 98 ? 25.189 5.353 -24.626 1.00 93.94 98 ASP A O 1
ATOM 771 N N . GLU A 1 99 ? 23.501 3.952 -25.030 1.00 89.75 99 GLU A N 1
ATOM 772 C CA . GLU A 1 99 ? 22.435 4.885 -24.648 1.00 89.75 99 GLU A CA 1
ATOM 773 C C . GLU A 1 99 ? 22.559 5.375 -23.199 1.00 89.75 99 GLU A C 1
ATOM 775 O O . GLU A 1 99 ? 22.033 6.429 -22.859 1.00 89.75 99 GLU A O 1
ATOM 780 N N . LEU A 1 100 ? 23.236 4.635 -22.314 1.00 89.81 100 LEU A N 1
ATOM 781 C CA . LEU A 1 100 ? 23.455 5.063 -20.933 1.00 89.81 100 LEU A CA 1
ATOM 782 C C . LEU A 1 100 ? 24.377 6.287 -20.845 1.00 89.81 100 LEU A C 1
ATOM 784 O O . LEU A 1 100 ? 24.261 7.060 -19.895 1.00 89.81 100 LEU A O 1
ATOM 788 N N . LEU A 1 101 ? 25.218 6.536 -21.852 1.00 90.19 101 LEU A N 1
ATOM 789 C CA . LEU A 1 101 ? 26.055 7.738 -21.903 1.00 90.19 101 LEU A CA 1
ATOM 790 C C . LEU A 1 101 ? 25.206 9.020 -21.870 1.00 90.19 101 LEU A C 1
ATOM 792 O O . LEU A 1 101 ? 25.577 9.985 -21.204 1.00 90.19 101 LEU A O 1
ATOM 796 N N . GLN A 1 102 ? 24.017 9.010 -22.486 1.00 84.81 102 GLN A N 1
ATOM 797 C CA . GLN A 1 102 ? 23.106 10.164 -22.490 1.00 84.81 102 GLN A CA 1
ATOM 798 C C . GLN A 1 102 ? 22.527 10.480 -21.100 1.00 84.81 102 GLN A C 1
ATOM 800 O O . GLN A 1 102 ? 22.112 11.603 -20.836 1.00 84.81 102 GLN A O 1
ATOM 805 N N . PHE A 1 103 ? 22.526 9.498 -20.193 1.00 80.62 103 PHE A N 1
ATOM 806 C CA . PHE A 1 103 ? 22.088 9.655 -18.804 1.00 80.62 103 PHE A CA 1
ATOM 807 C C . PHE A 1 103 ? 23.254 9.978 -17.854 1.00 80.62 103 PHE A C 1
ATOM 809 O O . PHE A 1 103 ? 23.090 9.938 -16.634 1.00 80.62 103 PHE A O 1
ATOM 816 N N . GLY A 1 104 ? 24.428 10.307 -18.408 1.00 85.88 104 GLY A N 1
ATOM 817 C CA . GLY A 1 104 ? 25.587 10.803 -17.670 1.00 85.88 104 GLY A CA 1
ATOM 818 C C . GLY A 1 104 ? 26.500 9.723 -17.093 1.00 85.88 104 GLY A C 1
ATOM 819 O O . GLY A 1 104 ? 27.332 10.048 -16.243 1.00 85.88 104 GLY A O 1
ATOM 820 N N . TYR A 1 105 ? 26.361 8.460 -17.508 1.00 90.12 105 TYR A N 1
ATOM 821 C CA . TYR A 1 105 ? 27.320 7.403 -17.167 1.00 90.12 105 TYR A CA 1
ATOM 822 C C . TYR A 1 105 ? 28.609 7.552 -17.986 1.00 90.12 105 TYR A C 1
ATOM 824 O O . TYR A 1 105 ? 28.558 7.931 -19.151 1.00 90.12 105 TYR A O 1
ATOM 832 N N . THR A 1 106 ? 29.764 7.226 -17.401 1.00 92.94 106 THR A N 1
ATOM 833 C CA . THR A 1 106 ? 31.068 7.305 -18.096 1.00 92.94 106 THR A CA 1
ATOM 834 C C . THR A 1 106 ? 31.450 6.020 -18.829 1.00 92.94 106 THR A C 1
ATOM 836 O O . THR A 1 106 ? 32.352 6.025 -19.664 1.00 92.94 106 THR A O 1
ATOM 839 N N . GLY A 1 107 ? 30.777 4.910 -18.525 1.00 92.38 107 GLY A N 1
ATOM 840 C CA . GLY A 1 107 ? 31.044 3.603 -19.110 1.00 92.38 107 GLY A CA 1
ATOM 841 C C . GLY A 1 107 ? 30.499 2.467 -18.248 1.00 92.38 107 GLY A C 1
ATOM 842 O O . GLY A 1 107 ? 29.999 2.676 -17.142 1.00 92.38 107 GLY A O 1
ATOM 843 N N . LYS A 1 108 ? 30.656 1.232 -18.725 1.00 91.69 108 LYS A N 1
ATOM 844 C CA . LYS A 1 108 ? 30.249 0.006 -18.011 1.00 91.69 108 LYS A CA 1
ATOM 845 C C . LYS A 1 108 ? 30.992 -0.256 -16.692 1.00 91.69 108 LYS A C 1
ATOM 847 O O . LYS A 1 108 ? 30.599 -1.142 -15.938 1.00 91.69 108 LYS A O 1
ATOM 852 N N . THR A 1 109 ? 32.061 0.493 -16.425 1.00 94.12 109 THR A N 1
ATOM 853 C CA . THR A 1 109 ? 32.844 0.472 -15.179 1.00 94.12 109 THR A CA 1
ATOM 854 C C . THR A 1 109 ? 32.582 1.699 -14.299 1.00 94.12 109 THR A C 1
ATOM 856 O O . THR A 1 109 ? 33.312 1.917 -13.336 1.00 94.12 109 THR A O 1
ATOM 859 N N . ASP A 1 110 ? 31.586 2.532 -14.626 1.00 94.06 110 ASP A N 1
ATOM 860 C CA . ASP A 1 110 ? 31.207 3.685 -13.803 1.00 94.06 110 ASP A CA 1
ATOM 861 C C . ASP A 1 110 ? 30.820 3.213 -12.392 1.00 94.06 110 ASP A C 1
ATOM 863 O O . ASP A 1 110 ? 29.924 2.384 -12.219 1.00 94.06 110 ASP A O 1
ATOM 867 N N . GLU A 1 111 ? 31.474 3.751 -11.359 1.00 94.25 111 GLU A N 1
ATOM 868 C CA . GLU A 1 111 ? 31.266 3.332 -9.967 1.00 94.25 111 GLU A CA 1
ATOM 869 C C . GLU A 1 111 ? 29.836 3.563 -9.464 1.00 94.25 111 GLU A C 1
ATOM 871 O O . GLU A 1 111 ? 29.412 2.947 -8.477 1.00 94.25 111 GLU A O 1
ATOM 876 N N . ARG A 1 112 ? 29.068 4.425 -10.139 1.00 94.00 112 ARG A N 1
ATOM 877 C CA . ARG A 1 112 ? 27.658 4.687 -9.842 1.00 94.00 112 ARG A CA 1
ATOM 878 C C . ARG A 1 112 ? 26.734 3.690 -10.528 1.00 94.00 112 ARG A C 1
ATOM 880 O O . ARG A 1 112 ? 25.591 3.566 -10.095 1.00 94.00 112 ARG A O 1
ATOM 887 N N . PHE A 1 113 ? 27.178 2.989 -11.570 1.00 95.62 113 PHE A N 1
ATOM 888 C CA . PHE A 1 113 ? 26.333 2.078 -12.336 1.00 95.62 113 PHE A CA 1
ATOM 889 C C . PHE A 1 113 ? 25.943 0.849 -11.517 1.00 95.62 113 PHE A C 1
ATOM 891 O O . PHE A 1 113 ? 26.777 0.145 -10.946 1.00 95.62 113 PHE A O 1
ATOM 898 N N . ARG A 1 114 ? 24.637 0.617 -11.413 1.00 96.44 114 ARG A N 1
ATOM 899 C CA . ARG A 1 114 ? 24.049 -0.528 -10.722 1.00 96.44 114 ARG A CA 1
ATOM 900 C C . ARG A 1 114 ? 22.986 -1.157 -11.602 1.00 96.44 114 ARG A C 1
ATOM 902 O O . ARG A 1 114 ? 22.318 -0.478 -12.386 1.00 96.44 114 ARG A O 1
ATOM 909 N N . VAL A 1 115 ? 22.789 -2.452 -11.407 1.00 98.00 115 VAL A N 1
ATOM 910 C CA . VAL A 1 115 ? 21.719 -3.214 -12.047 1.00 98.00 115 VAL A CA 1
ATOM 911 C C . VAL A 1 115 ? 20.835 -3.803 -10.959 1.00 98.00 115 VAL A C 1
ATOM 913 O O . VAL A 1 115 ? 21.334 -4.350 -9.979 1.00 98.00 115 VAL A O 1
ATOM 916 N N . ILE A 1 116 ? 19.525 -3.667 -11.123 1.00 98.62 116 ILE A N 1
ATOM 917 C CA . ILE A 1 116 ? 18.523 -4.380 -10.337 1.00 98.62 116 ILE A CA 1
ATOM 918 C C . ILE A 1 116 ? 18.131 -5.606 -11.155 1.00 98.62 116 ILE A C 1
ATOM 920 O O . ILE A 1 116 ? 17.500 -5.463 -12.200 1.00 98.62 116 ILE A O 1
ATOM 924 N N . LEU A 1 117 ? 18.522 -6.788 -10.694 1.00 98.56 117 LEU A N 1
ATOM 925 C CA . LEU A 1 117 ? 18.078 -8.067 -11.240 1.00 98.56 117 LEU A CA 1
ATOM 926 C C . LEU A 1 117 ? 16.701 -8.415 -10.678 1.00 98.56 117 LEU A C 1
ATOM 928 O O . LEU A 1 117 ? 16.425 -8.170 -9.500 1.00 98.56 117 LEU A O 1
ATOM 932 N N . ILE A 1 118 ? 15.844 -8.978 -11.528 1.00 98.56 118 ILE A N 1
ATOM 933 C CA . ILE A 1 118 ? 14.439 -9.231 -11.216 1.00 98.56 118 ILE A CA 1
ATOM 934 C C . ILE A 1 118 ? 14.161 -10.721 -11.374 1.00 98.56 118 ILE A C 1
ATOM 936 O O . ILE A 1 118 ? 14.197 -11.261 -12.477 1.00 98.56 118 ILE A O 1
ATOM 940 N N . THR A 1 119 ? 13.831 -11.374 -10.263 1.00 98.19 119 THR A N 1
ATOM 941 C CA . THR A 1 119 ? 13.275 -12.729 -10.272 1.00 98.19 119 THR A CA 1
ATOM 942 C C . THR A 1 119 ? 11.758 -12.626 -10.242 1.00 98.19 119 THR A C 1
ATOM 944 O O . THR A 1 119 ? 11.198 -12.156 -9.254 1.00 98.19 119 THR A O 1
ATOM 947 N N . VAL A 1 120 ? 11.090 -13.048 -11.316 1.00 98.25 120 VAL A N 1
ATOM 948 C CA . VAL A 1 120 ? 9.625 -12.991 -11.430 1.00 98.25 120 VAL A CA 1
ATOM 949 C C . VAL A 1 120 ? 9.015 -14.226 -10.771 1.00 98.25 120 VAL A C 1
ATOM 951 O O . VAL A 1 120 ? 9.250 -15.349 -11.219 1.00 98.25 120 VAL A O 1
ATOM 954 N N . ASN A 1 121 ? 8.214 -14.031 -9.723 1.00 97.50 121 ASN A N 1
ATOM 955 C CA . ASN A 1 121 ? 7.580 -15.123 -8.978 1.00 97.50 121 ASN A CA 1
ATOM 956 C C . ASN A 1 121 ? 6.169 -15.446 -9.472 1.00 97.50 121 ASN A C 1
ATOM 958 O O . ASN A 1 121 ? 5.752 -16.603 -9.481 1.00 97.50 121 ASN A O 1
ATOM 962 N N . SER A 1 122 ? 5.425 -14.430 -9.897 1.00 97.56 122 SER A N 1
ATOM 963 C CA . SER A 1 122 ? 4.121 -14.594 -10.539 1.00 97.56 122 SER A CA 1
ATOM 964 C C . SER A 1 122 ? 3.730 -13.329 -11.277 1.00 97.56 122 SER A C 1
ATOM 966 O O . SER A 1 122 ? 4.161 -12.247 -10.885 1.00 97.56 122 SER A O 1
ATOM 968 N N . VAL A 1 123 ? 2.852 -13.446 -12.268 1.00 98.31 123 VAL A N 1
ATOM 969 C CA . VAL A 1 123 ? 2.209 -12.291 -12.908 1.00 98.31 123 VAL A CA 1
ATOM 970 C C . VAL A 1 123 ? 0.702 -12.448 -12.828 1.00 98.31 123 VAL A C 1
ATOM 972 O O . VAL A 1 123 ? 0.186 -13.536 -13.073 1.00 98.31 123 VAL A O 1
ATOM 975 N N . THR A 1 124 ? -0.005 -11.376 -12.493 1.00 97.19 124 THR A N 1
ATOM 976 C CA . THR A 1 124 ? -1.462 -11.297 -12.608 1.00 97.19 124 THR A CA 1
ATOM 977 C C . THR A 1 124 ? -1.846 -10.326 -13.718 1.00 97.19 124 THR A C 1
ATOM 979 O O . THR A 1 124 ? -1.213 -9.284 -13.894 1.00 97.19 124 THR A O 1
ATOM 982 N N . PHE A 1 125 ? -2.879 -10.668 -14.484 1.00 96.12 125 PHE A N 1
ATOM 983 C CA . PHE A 1 125 ? -3.459 -9.786 -15.494 1.00 96.12 125 PHE A CA 1
ATOM 984 C C . PHE A 1 125 ? -4.965 -10.038 -15.578 1.00 96.12 125 PHE A C 1
ATOM 986 O O . PHE A 1 125 ? -5.416 -11.075 -16.057 1.00 96.12 125 PHE A O 1
ATOM 993 N N . GLY A 1 126 ? -5.758 -9.107 -15.046 1.00 91.25 126 GLY A N 1
ATOM 994 C CA . GLY A 1 126 ? -7.195 -9.318 -14.876 1.00 91.25 126 GLY A CA 1
ATOM 995 C C . GLY A 1 126 ? -7.464 -10.472 -13.908 1.00 91.25 126 GLY A C 1
ATOM 996 O O . GLY A 1 126 ? -7.037 -10.417 -12.756 1.00 91.25 126 GLY A O 1
ATOM 997 N N . ASN A 1 127 ? -8.162 -11.504 -14.382 1.00 91.75 127 ASN A N 1
ATOM 998 C CA . ASN A 1 127 ? -8.430 -12.720 -13.605 1.00 91.75 127 ASN A CA 1
ATOM 999 C C . ASN A 1 127 ? -7.361 -13.806 -13.805 1.00 91.75 127 ASN A C 1
ATOM 1001 O O . ASN A 1 127 ? -7.370 -14.803 -13.083 1.00 91.75 127 ASN A O 1
ATOM 1005 N N . ASP A 1 128 ? -6.448 -13.617 -14.759 1.00 96.38 128 ASP A N 1
ATOM 1006 C CA . ASP A 1 128 ? -5.431 -14.606 -15.089 1.00 96.38 128 ASP A CA 1
ATOM 1007 C C . ASP A 1 128 ? -4.224 -14.484 -14.160 1.00 96.38 128 ASP A C 1
ATOM 1009 O O . ASP A 1 128 ? -3.821 -13.387 -13.748 1.00 96.38 128 ASP A O 1
ATOM 1013 N N . LYS A 1 129 ? -3.617 -15.633 -13.854 1.00 97.06 129 LYS A N 1
ATOM 1014 C CA . LYS A 1 129 ? -2.395 -15.735 -13.060 1.00 97.06 129 LYS A CA 1
ATOM 1015 C C . LYS A 1 129 ? -1.409 -16.672 -13.744 1.00 97.06 129 LYS A C 1
ATOM 1017 O O . LYS A 1 129 ? -1.736 -17.816 -14.033 1.00 97.06 129 LYS A O 1
ATOM 1022 N N . TYR A 1 130 ? -0.188 -16.189 -13.928 1.00 98.19 130 TYR A N 1
ATOM 1023 C CA . TYR A 1 130 ? 0.917 -16.905 -14.555 1.00 98.19 130 TYR A CA 1
ATOM 1024 C C . TYR A 1 130 ? 1.974 -17.229 -13.501 1.00 98.19 130 TYR A C 1
ATOM 1026 O O . TYR A 1 130 ? 2.350 -16.361 -12.701 1.00 98.19 130 TYR A O 1
ATOM 1034 N N . ALA A 1 131 ? 2.449 -18.474 -13.480 1.00 97.88 131 ALA A N 1
ATOM 1035 C CA . ALA A 1 131 ? 3.424 -18.934 -12.499 1.00 97.88 131 ALA A CA 1
ATOM 1036 C C . ALA A 1 131 ? 4.860 -18.576 -12.913 1.00 97.88 131 ALA A C 1
ATOM 1038 O O . ALA A 1 131 ? 5.265 -18.761 -14.063 1.00 97.88 131 ALA A O 1
ATOM 1039 N N . GLY A 1 132 ? 5.634 -18.059 -11.959 1.00 97.75 132 GLY A N 1
ATOM 1040 C CA . GLY A 1 132 ? 7.058 -17.783 -12.111 1.00 97.75 132 GLY A CA 1
ATOM 1041 C C . GLY A 1 132 ? 7.921 -18.701 -11.251 1.00 97.75 132 GLY A C 1
ATOM 1042 O O . GLY A 1 132 ? 7.570 -19.850 -10.979 1.00 97.75 132 GLY A O 1
ATOM 1043 N N . VAL A 1 133 ? 9.065 -18.187 -10.806 1.00 96.75 133 VAL A N 1
ATOM 1044 C CA . VAL A 1 133 ? 9.935 -18.882 -9.850 1.00 96.75 133 VAL A CA 1
ATOM 1045 C C . VAL A 1 133 ? 9.209 -19.009 -8.500 1.00 96.75 133 VAL A C 1
ATOM 1047 O O . VAL A 1 133 ? 8.718 -17.996 -7.992 1.00 96.75 133 VAL A O 1
ATOM 1050 N N . PRO A 1 134 ? 9.144 -20.203 -7.878 1.00 93.81 134 PRO A N 1
ATOM 1051 C CA . PRO A 1 134 ? 8.526 -20.368 -6.565 1.00 93.81 134 PRO A CA 1
ATOM 1052 C C . PRO A 1 134 ? 9.067 -19.365 -5.542 1.00 93.81 134 PRO A C 1
ATOM 1054 O O . PRO A 1 134 ? 10.268 -19.098 -5.490 1.00 93.81 134 PRO A O 1
ATOM 1057 N N . PHE A 1 135 ? 8.173 -18.789 -4.743 1.00 89.38 135 PHE A N 1
ATOM 1058 C CA . PHE A 1 135 ? 8.544 -17.778 -3.762 1.00 89.38 135 PHE A CA 1
ATOM 1059 C C . PHE A 1 135 ? 9.238 -18.431 -2.558 1.00 89.38 135 PHE A C 1
ATOM 1061 O O . PHE A 1 135 ? 8.643 -19.263 -1.872 1.00 89.38 135 PHE A O 1
ATOM 1068 N N . ASP A 1 136 ? 10.492 -18.059 -2.291 1.00 90.75 136 ASP A N 1
ATOM 1069 C CA . ASP A 1 136 ? 11.210 -18.501 -1.093 1.00 90.75 136 ASP A CA 1
ATOM 1070 C C . ASP A 1 136 ? 10.851 -17.603 0.093 1.00 90.75 136 ASP A C 1
ATOM 1072 O O . ASP A 1 136 ? 11.334 -16.476 0.211 1.00 90.75 136 ASP A O 1
ATOM 1076 N N . TYR A 1 137 ? 10.025 -18.114 1.003 1.00 88.44 137 TYR A N 1
ATOM 1077 C CA . TYR A 1 137 ? 9.573 -17.376 2.181 1.00 88.44 137 TYR A CA 1
ATOM 1078 C C . TYR A 1 137 ? 10.697 -16.991 3.159 1.00 88.44 137 TYR A C 1
ATOM 1080 O O . TYR A 1 137 ? 10.489 -16.104 3.987 1.00 88.44 137 TYR A O 1
ATOM 1088 N N . LYS A 1 138 ? 11.909 -17.558 3.038 1.00 90.88 138 LYS A N 1
ATOM 1089 C CA . LYS A 1 138 ? 13.086 -17.075 3.787 1.00 90.88 138 LYS A CA 1
ATOM 1090 C C . LYS A 1 138 ? 13.470 -15.647 3.415 1.00 90.88 138 LYS A C 1
ATOM 1092 O O . LYS A 1 138 ? 14.165 -14.980 4.175 1.00 90.88 138 LYS A O 1
ATOM 1097 N N . ILE A 1 139 ? 13.000 -15.138 2.274 1.00 92.00 139 ILE A N 1
ATOM 1098 C CA . ILE A 1 139 ? 13.232 -13.749 1.877 1.00 92.00 139 ILE A CA 1
ATOM 1099 C C . ILE A 1 139 ? 12.701 -12.750 2.915 1.00 92.00 139 ILE A C 1
ATOM 1101 O O . ILE A 1 139 ? 13.284 -11.681 3.076 1.00 92.00 139 ILE A O 1
ATOM 1105 N N . TYR A 1 140 ? 11.658 -13.114 3.673 1.00 90.50 140 TYR A N 1
ATOM 1106 C CA . TYR A 1 140 ? 11.115 -12.275 4.740 1.00 90.50 140 TYR A CA 1
ATOM 1107 C C . TYR A 1 140 ? 12.104 -12.044 5.887 1.00 90.50 140 TYR A C 1
ATOM 1109 O O . TYR A 1 140 ? 12.044 -11.004 6.537 1.00 90.50 140 TYR A O 1
ATOM 1117 N N . GLU A 1 141 ? 13.047 -12.962 6.114 1.00 89.31 141 GLU A N 1
ATOM 1118 C CA . GLU A 1 141 ? 14.111 -12.792 7.113 1.00 89.31 141 GLU A CA 1
ATOM 1119 C C . GLU A 1 141 ? 15.119 -11.709 6.703 1.00 89.31 141 GLU A C 1
ATOM 1121 O O . GLU A 1 141 ? 15.817 -11.166 7.557 1.00 89.31 141 GLU A O 1
ATOM 1126 N N . LYS A 1 142 ? 15.176 -11.368 5.406 1.00 91.75 142 LYS A N 1
ATOM 1127 C CA . LYS A 1 142 ? 16.026 -10.293 4.874 1.00 91.75 142 LYS A CA 1
ATOM 1128 C C . LYS A 1 142 ? 15.375 -8.913 4.953 1.00 91.75 142 LYS A C 1
ATOM 1130 O O . LYS A 1 142 ? 16.037 -7.934 4.628 1.00 91.75 142 LYS A O 1
ATOM 1135 N N . ILE A 1 143 ? 14.102 -8.822 5.348 1.00 92.25 143 ILE A N 1
ATOM 1136 C CA . ILE A 1 143 ? 13.437 -7.530 5.523 1.00 92.25 143 ILE A CA 1
ATOM 1137 C C . ILE A 1 143 ? 13.959 -6.882 6.802 1.00 92.25 143 ILE A C 1
ATOM 1139 O O . ILE A 1 143 ? 13.848 -7.444 7.895 1.00 92.25 143 ILE A O 1
ATOM 1143 N N . THR A 1 144 ? 14.495 -5.671 6.674 1.00 92.00 144 THR A N 1
ATOM 1144 C CA . THR A 1 144 ? 14.953 -4.890 7.820 1.00 92.00 144 THR A CA 1
ATOM 1145 C C . THR A 1 144 ? 13.782 -4.608 8.762 1.00 92.00 144 THR A C 1
ATOM 1147 O O . THR A 1 144 ? 12.737 -4.074 8.375 1.00 92.00 144 THR A O 1
ATOM 1150 N N . LYS A 1 145 ? 13.970 -4.960 10.037 1.00 90.12 145 LYS A N 1
ATOM 1151 C CA . LYS A 1 145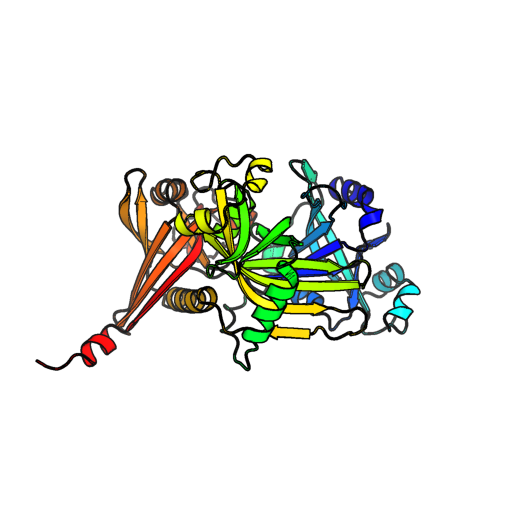 ? 13.044 -4.610 11.115 1.00 90.12 145 LYS A CA 1
ATOM 1152 C C . LYS A 1 145 ? 13.307 -3.166 11.520 1.00 90.12 145 LYS A C 1
ATOM 1154 O O . LYS A 1 145 ? 14.264 -2.886 12.234 1.00 90.12 145 LYS A O 1
ATOM 1159 N N . GLU A 1 146 ? 12.475 -2.265 11.028 1.00 89.25 146 GLU A N 1
ATOM 1160 C CA . GLU A 1 146 ? 12.507 -0.848 11.383 1.00 89.25 146 GLU A CA 1
ATOM 1161 C C . GLU A 1 146 ? 11.345 -0.534 12.327 1.00 89.25 146 GLU A C 1
ATOM 1163 O O . GLU A 1 146 ? 10.336 -1.236 12.314 1.00 89.25 146 GLU A O 1
ATOM 1168 N N . ASP A 1 147 ? 11.494 0.501 13.150 1.00 91.81 147 ASP A N 1
ATOM 1169 C CA . ASP A 1 147 ? 10.393 1.087 13.917 1.00 91.81 147 ASP A CA 1
ATOM 1170 C C . ASP A 1 147 ? 9.467 1.909 13.004 1.00 91.81 147 ASP A C 1
ATOM 1172 O O . ASP A 1 147 ? 9.830 2.265 11.880 1.00 91.81 147 ASP A O 1
ATOM 1176 N N . LEU A 1 148 ? 8.264 2.243 13.485 1.00 94.12 148 LEU A N 1
ATOM 1177 C CA . LEU A 1 148 ? 7.405 3.207 12.793 1.00 94.12 148 LEU A CA 1
ATOM 1178 C C . LEU A 1 148 ? 8.152 4.549 12.660 1.00 94.12 148 LEU A C 1
ATOM 1180 O O . LEU A 1 148 ? 8.571 5.095 13.687 1.00 94.12 148 LEU A O 1
ATOM 1184 N N . PRO A 1 149 ? 8.294 5.107 11.441 1.00 92.38 149 PRO A N 1
ATOM 1185 C CA . PRO A 1 149 ? 8.944 6.397 11.257 1.00 92.38 149 PRO A CA 1
ATOM 1186 C C . PRO A 1 149 ? 8.255 7.490 12.084 1.00 92.38 149 PRO A C 1
ATOM 1188 O O . PRO A 1 149 ? 7.022 7.485 12.182 1.00 92.38 149 PRO A O 1
ATOM 1191 N N . PRO A 1 150 ? 9.004 8.442 12.667 1.00 94.50 150 PRO A N 1
ATOM 1192 C CA . PRO A 1 150 ? 8.401 9.585 13.339 1.00 94.50 150 PRO A CA 1
ATOM 1193 C C . PRO A 1 150 ? 7.631 10.458 12.339 1.00 94.50 150 PRO A C 1
ATOM 1195 O O . PRO A 1 150 ? 7.837 10.384 11.124 1.00 94.50 150 PRO A O 1
ATOM 1198 N N . LEU A 1 151 ? 6.754 11.322 12.857 1.00 95.44 151 LEU A N 1
ATOM 1199 C CA . LEU A 1 151 ? 6.103 12.337 12.028 1.00 95.44 151 LEU A CA 1
ATOM 1200 C C . LEU A 1 151 ? 7.168 13.251 11.404 1.00 95.44 151 LEU A C 1
ATOM 1202 O O . LEU A 1 151 ? 8.140 13.592 12.085 1.00 95.44 151 LEU A O 1
ATOM 1206 N N . PRO A 1 152 ? 7.004 13.660 10.133 1.00 92.44 152 PRO A N 1
ATOM 1207 C CA . PRO A 1 152 ? 7.934 14.593 9.519 1.00 92.44 152 PRO A CA 1
ATOM 1208 C C . PRO A 1 152 ? 7.948 15.905 10.306 1.00 92.44 152 PRO A C 1
ATOM 1210 O O . PRO A 1 152 ? 6.913 16.369 10.782 1.00 92.44 152 PRO A O 1
ATOM 1213 N N . THR A 1 153 ? 9.128 16.505 10.427 1.00 90.44 153 THR A N 1
ATOM 1214 C CA . THR A 1 153 ? 9.313 17.855 10.964 1.00 90.44 153 THR A CA 1
ATOM 1215 C C . THR A 1 153 ? 9.414 18.839 9.803 1.00 90.44 153 THR A C 1
ATOM 1217 O O . THR A 1 153 ? 9.986 18.499 8.768 1.00 90.44 153 THR A O 1
ATOM 1220 N N . GLY A 1 154 ? 8.849 20.037 9.963 1.00 87.38 154 GLY A N 1
ATOM 1221 C CA . GLY A 1 154 ? 8.812 21.056 8.913 1.00 87.38 154 GLY A CA 1
ATOM 1222 C C . GLY A 1 154 ? 10.195 21.570 8.459 1.00 87.38 154 GLY A C 1
ATOM 1223 O O . GLY A 1 154 ? 11.227 21.136 8.976 1.00 87.38 154 GLY A O 1
ATOM 1224 N N . PRO A 1 155 ? 10.228 22.525 7.511 1.00 93.38 155 PRO A N 1
ATOM 1225 C CA . PRO A 1 155 ? 9.085 23.308 7.034 1.00 93.38 155 PRO A CA 1
ATOM 1226 C C . PRO A 1 155 ? 8.139 22.504 6.133 1.00 93.38 155 PRO A C 1
ATOM 1228 O O . PRO A 1 155 ? 8.581 21.729 5.286 1.00 93.38 155 PRO A O 1
ATOM 1231 N N . PHE A 1 156 ? 6.833 22.701 6.321 1.00 97.31 156 PHE A N 1
ATOM 1232 C CA . PHE A 1 156 ? 5.796 22.085 5.494 1.00 97.31 156 PHE A CA 1
ATOM 1233 C C . PHE A 1 156 ? 5.361 23.031 4.377 1.00 97.31 156 PHE A C 1
ATOM 1235 O O . PHE A 1 156 ? 5.285 24.242 4.571 1.00 97.31 156 PHE A O 1
ATOM 1242 N N . LYS A 1 157 ? 5.045 22.447 3.225 1.00 97.19 157 LYS A N 1
ATOM 1243 C CA . LYS A 1 157 ? 4.554 23.108 2.014 1.00 97.19 157 LYS A CA 1
ATOM 1244 C C . LYS A 1 157 ? 3.127 22.655 1.695 1.00 97.19 157 LYS A C 1
ATOM 1246 O O . LYS A 1 157 ? 2.841 22.179 0.598 1.00 97.19 157 LYS A O 1
ATOM 1251 N N . THR A 1 158 ? 2.251 22.676 2.703 1.00 96.50 158 THR A N 1
ATOM 1252 C CA . THR A 1 158 ? 0.887 22.127 2.598 1.00 96.50 158 THR A CA 1
ATOM 1253 C C . THR A 1 158 ? 0.099 22.794 1.471 1.00 96.50 158 THR A C 1
ATOM 1255 O O . THR A 1 158 ? -0.492 22.094 0.656 1.00 96.50 158 THR A O 1
ATOM 1258 N N . LYS A 1 159 ? 0.163 24.127 1.364 1.00 96.38 159 LYS A N 1
ATOM 1259 C CA . LYS A 1 159 ? -0.551 24.879 0.321 1.00 96.38 159 LYS A CA 1
ATOM 1260 C C . LYS A 1 159 ? -0.049 24.531 -1.076 1.00 96.38 159 LYS A C 1
ATOM 1262 O O . LYS A 1 159 ? -0.847 24.287 -1.970 1.00 96.38 159 LYS A O 1
ATOM 1267 N N . GLU A 1 160 ? 1.265 24.437 -1.256 1.00 97.44 160 GLU A N 1
ATOM 1268 C CA . GLU A 1 160 ? 1.862 24.076 -2.540 1.00 97.44 160 GLU A CA 1
ATOM 1269 C C . GLU A 1 160 ? 1.512 22.635 -2.932 1.00 97.44 160 GLU A C 1
ATOM 1271 O O . GLU A 1 160 ? 1.255 22.360 -4.101 1.00 97.44 160 GLU A O 1
ATOM 1276 N N . VAL A 1 161 ? 1.448 21.711 -1.965 1.00 97.00 161 VAL A N 1
ATOM 1277 C CA . VAL A 1 161 ? 0.953 20.346 -2.203 1.00 97.00 161 VAL A CA 1
ATOM 1278 C C . VAL A 1 161 ? -0.510 20.366 -2.653 1.00 97.00 161 VAL A C 1
ATOM 1280 O O . VAL A 1 161 ? -0.845 19.708 -3.637 1.00 97.00 161 VAL A O 1
ATOM 1283 N N . GLU A 1 162 ? -1.378 21.117 -1.974 1.00 95.50 162 GLU A N 1
ATOM 1284 C CA . GLU A 1 162 ? -2.799 21.238 -2.323 1.00 95.50 162 GLU A CA 1
ATOM 1285 C C . GLU A 1 162 ? -3.001 21.835 -3.722 1.00 95.50 162 GLU A C 1
ATOM 1287 O O . GLU A 1 162 ? -3.744 21.277 -4.532 1.00 95.50 162 GLU A O 1
ATOM 1292 N N . GLU A 1 163 ? -2.292 22.917 -4.048 1.00 95.75 163 GLU A N 1
ATOM 1293 C CA . GLU A 1 163 ? -2.317 23.553 -5.369 1.00 95.75 163 GLU A CA 1
ATOM 1294 C C . GLU A 1 163 ? -1.793 22.617 -6.468 1.00 95.75 163 GLU A C 1
ATOM 1296 O O . GLU A 1 163 ? -2.364 22.549 -7.564 1.00 95.75 163 GLU A O 1
ATOM 1301 N N . PHE A 1 164 ? -0.743 21.841 -6.184 1.00 95.81 164 PHE A N 1
ATOM 1302 C CA . PHE A 1 164 ? -0.196 20.867 -7.127 1.00 95.81 164 PHE A CA 1
ATOM 1303 C C . PHE A 1 164 ? -1.173 19.711 -7.385 1.00 95.81 164 PHE A C 1
ATOM 1305 O O . PHE A 1 164 ? -1.374 19.308 -8.533 1.00 95.81 164 PHE A O 1
ATOM 1312 N N . VAL A 1 165 ? -1.817 19.186 -6.337 1.00 95.88 165 VAL A N 1
ATOM 1313 C CA . VAL A 1 165 ? -2.870 18.163 -6.460 1.00 95.88 165 VAL A CA 1
ATOM 1314 C C . VAL A 1 165 ? -4.030 18.710 -7.289 1.00 95.88 165 VAL A C 1
ATOM 1316 O O . VAL A 1 165 ? -4.423 18.096 -8.281 1.00 95.88 165 VAL A O 1
ATOM 1319 N N . LYS A 1 166 ? -4.533 19.895 -6.937 1.00 94.88 166 LYS A N 1
ATOM 1320 C CA . LYS A 1 166 ? -5.646 20.549 -7.627 1.00 94.88 166 LYS A CA 1
ATOM 1321 C C . LYS A 1 166 ? -5.351 20.776 -9.104 1.00 94.88 166 LYS A C 1
ATOM 1323 O O . LYS A 1 166 ? -6.128 20.358 -9.954 1.00 94.88 166 LYS A O 1
ATOM 1328 N N . SER A 1 167 ? -4.223 21.402 -9.428 1.00 94.75 167 SER A N 1
ATOM 1329 C CA . SER A 1 167 ? -3.833 21.657 -10.822 1.00 94.75 167 SER A CA 1
ATOM 1330 C C . SER A 1 167 ? -3.644 20.370 -11.629 1.00 94.75 167 SER A C 1
ATOM 1332 O O . SER A 1 167 ? -3.948 20.347 -12.820 1.00 94.75 167 SER A O 1
ATOM 1334 N N . THR A 1 168 ? -3.197 19.287 -10.986 1.00 94.88 168 THR A N 1
ATOM 1335 C CA . THR A 1 168 ? -3.001 17.993 -11.648 1.00 94.88 168 THR A CA 1
ATOM 1336 C C . THR A 1 168 ? -4.319 17.269 -11.925 1.00 94.88 168 THR A C 1
ATOM 1338 O O . THR A 1 168 ? -4.490 16.762 -13.030 1.00 94.88 168 THR A O 1
ATOM 1341 N N . PHE A 1 169 ? -5.234 17.214 -10.951 1.00 95.44 169 PHE A N 1
ATOM 1342 C CA . PHE A 1 169 ? -6.425 16.352 -11.001 1.00 95.44 169 PHE A CA 1
ATOM 1343 C C . PHE A 1 169 ? -7.736 17.074 -11.328 1.00 95.44 169 PHE A C 1
ATOM 1345 O O . PHE A 1 169 ? -8.729 16.413 -11.619 1.00 95.44 169 PHE A O 1
ATOM 1352 N N . LYS A 1 170 ? -7.762 18.412 -11.328 1.00 91.75 170 LYS A N 1
ATOM 1353 C CA . LYS A 1 170 ? -8.920 19.179 -11.809 1.00 91.75 170 LYS A CA 1
ATOM 1354 C C . LYS A 1 170 ? -9.285 18.853 -13.267 1.00 91.75 170 LYS A C 1
ATOM 1356 O O . LYS A 1 170 ? -10.471 18.672 -13.533 1.00 91.75 170 LYS A O 1
ATOM 1361 N N . PRO A 1 171 ? -8.335 18.747 -14.218 1.00 88.06 171 PRO A N 1
ATOM 1362 C CA . PRO A 1 171 ? -8.626 18.143 -15.511 1.00 88.06 171 PRO A CA 1
ATOM 1363 C C . PRO A 1 171 ? -8.590 16.622 -15.344 1.00 88.06 171 PRO A C 1
ATOM 1365 O O . PRO A 1 171 ? -7.505 16.061 -15.439 1.00 88.06 171 PRO A O 1
ATOM 1368 N N . LEU A 1 172 ? -9.738 15.997 -15.052 1.00 85.25 172 LEU A N 1
ATOM 1369 C CA . LEU A 1 172 ? -9.942 14.548 -14.867 1.00 85.25 172 LEU A CA 1
ATOM 1370 C C . LEU A 1 172 ? -8.773 13.680 -15.380 1.00 85.25 172 LEU A C 1
ATOM 1372 O O . LEU A 1 172 ? -8.487 13.658 -16.583 1.00 85.25 172 LEU A O 1
ATOM 1376 N N . LYS A 1 173 ? -8.073 12.982 -14.475 1.00 91.06 173 LYS A N 1
ATOM 1377 C CA . LYS A 1 173 ? -6.880 12.190 -14.818 1.00 91.06 173 LYS A CA 1
ATOM 1378 C C . LYS A 1 173 ? -7.034 10.729 -14.443 1.00 91.06 173 LYS A C 1
ATOM 1380 O O . LYS A 1 173 ? -7.448 10.389 -13.340 1.00 91.06 173 LYS A O 1
ATOM 1385 N N . ASN A 1 174 ? -6.537 9.877 -15.330 1.00 94.06 174 ASN A N 1
ATOM 1386 C CA . ASN A 1 174 ? -6.179 8.516 -14.978 1.00 94.06 174 ASN A CA 1
ATOM 1387 C C . ASN A 1 174 ? -4.834 8.511 -14.245 1.00 94.06 174 ASN A C 1
ATOM 1389 O O . ASN A 1 174 ? -3.877 9.146 -14.690 1.00 94.06 174 ASN A O 1
ATOM 1393 N N . ALA A 1 175 ? -4.760 7.773 -13.143 1.00 96.56 175 ALA A N 1
ATOM 1394 C CA . ALA A 1 175 ? -3.522 7.517 -12.423 1.00 96.56 175 ALA A CA 1
ATOM 1395 C C . ALA A 1 175 ? -3.375 6.025 -12.135 1.00 96.56 175 ALA A C 1
ATOM 1397 O O . ALA A 1 175 ? -4.355 5.305 -11.931 1.00 96.56 175 ALA A O 1
ATOM 1398 N N . HIS A 1 176 ? -2.135 5.558 -12.055 1.00 97.75 176 HIS A N 1
ATOM 1399 C CA . HIS A 1 176 ? -1.849 4.264 -11.458 1.00 97.75 176 HIS A CA 1
ATOM 1400 C C . HIS A 1 176 ? -2.088 4.375 -9.957 1.00 97.75 176 HIS A C 1
ATOM 1402 O O . HIS A 1 176 ? -1.359 5.086 -9.269 1.00 97.75 176 HIS A O 1
ATOM 1408 N N . MET A 1 177 ? -3.098 3.672 -9.452 1.00 98.12 177 MET A N 1
ATOM 1409 C CA . MET A 1 177 ? -3.346 3.543 -8.024 1.00 98.12 177 MET A CA 1
ATOM 1410 C C . MET A 1 177 ? -2.650 2.286 -7.501 1.00 98.12 177 MET A C 1
ATOM 1412 O O . MET A 1 177 ? -3.071 1.152 -7.773 1.00 98.12 177 MET A O 1
ATOM 1416 N N . ILE A 1 178 ? -1.573 2.505 -6.750 1.00 98.50 178 ILE A N 1
ATOM 1417 C CA . ILE A 1 178 ? -0.734 1.458 -6.177 1.00 98.50 178 ILE A CA 1
ATOM 1418 C C . ILE A 1 178 ? -1.044 1.291 -4.693 1.00 98.50 178 ILE A C 1
ATOM 1420 O O . ILE A 1 178 ? -0.917 2.225 -3.902 1.00 98.50 178 ILE A O 1
ATOM 1424 N N . THR A 1 179 ? -1.417 0.072 -4.327 1.00 97.94 179 THR A N 1
ATOM 1425 C CA . THR A 1 179 ? -1.823 -0.345 -2.981 1.00 97.94 179 THR A CA 1
ATOM 1426 C C . THR A 1 179 ? -0.984 -1.541 -2.536 1.00 97.94 179 THR A C 1
ATOM 1428 O O . THR A 1 179 ? -0.426 -2.258 -3.371 1.00 97.94 179 THR A O 1
ATOM 1431 N N . PHE A 1 180 ? -0.898 -1.784 -1.229 1.00 96.19 180 PHE A N 1
ATOM 1432 C CA . PHE A 1 180 ? -0.360 -3.045 -0.719 1.00 96.19 180 PHE A CA 1
ATOM 1433 C C . PHE A 1 180 ? -1.353 -4.195 -0.917 1.00 96.19 180 PHE A C 1
ATOM 1435 O O . PHE A 1 180 ? -2.558 -4.034 -0.738 1.00 96.19 180 PHE A O 1
ATOM 1442 N N . ASP A 1 181 ? -0.825 -5.374 -1.231 1.00 92.81 181 ASP A N 1
ATOM 1443 C CA . ASP A 1 181 ? -1.532 -6.655 -1.238 1.00 92.81 181 ASP A CA 1
ATOM 1444 C C . ASP A 1 181 ? -0.722 -7.650 -0.397 1.00 92.81 181 ASP A C 1
ATOM 1446 O O . ASP A 1 181 ? 0.023 -8.494 -0.893 1.00 92.81 181 ASP A O 1
ATOM 1450 N N . GLY A 1 182 ? -0.759 -7.443 0.919 1.00 90.81 182 GLY A N 1
ATOM 1451 C CA . GLY A 1 182 ? 0.194 -8.053 1.841 1.00 90.81 182 GLY A CA 1
ATOM 1452 C C . GLY A 1 182 ? 1.587 -7.440 1.717 1.00 90.81 182 GLY A C 1
ATOM 1453 O O . GLY A 1 182 ? 1.732 -6.236 1.893 1.00 90.81 182 GLY A O 1
ATOM 1454 N N . PHE A 1 183 ? 2.610 -8.258 1.454 1.00 91.12 183 PHE A N 1
ATOM 1455 C CA . PHE A 1 183 ? 4.006 -7.798 1.321 1.00 91.12 183 PHE A CA 1
ATOM 1456 C C . PHE A 1 183 ? 4.375 -7.338 -0.092 1.00 91.12 183 PHE A C 1
ATOM 1458 O O . PHE A 1 183 ? 5.455 -6.789 -0.297 1.00 91.12 183 PHE A O 1
ATOM 1465 N N . VAL A 1 184 ? 3.501 -7.591 -1.063 1.00 93.75 184 VAL A N 1
ATOM 1466 C CA . VAL A 1 184 ? 3.654 -7.138 -2.447 1.00 93.75 184 VAL A CA 1
ATOM 1467 C C . VAL A 1 184 ? 2.721 -5.960 -2.709 1.00 93.75 184 VAL A C 1
ATOM 1469 O O . VAL A 1 184 ? 1.944 -5.549 -1.846 1.00 93.75 184 VAL A O 1
ATOM 1472 N N . HIS A 1 185 ? 2.802 -5.408 -3.913 1.00 96.56 185 HIS A N 1
ATOM 1473 C CA . HIS A 1 185 ? 1.985 -4.283 -4.341 1.00 96.56 185 HIS A CA 1
ATOM 1474 C C . HIS A 1 185 ? 1.092 -4.690 -5.510 1.00 96.56 185 HIS A C 1
ATOM 1476 O O . HIS A 1 185 ? 1.449 -5.562 -6.302 1.00 96.56 185 HIS A O 1
ATOM 1482 N N . ASP A 1 186 ? -0.028 -3.996 -5.652 1.00 96.88 186 ASP A N 1
ATOM 1483 C CA . ASP A 1 186 ? -0.969 -4.153 -6.754 1.00 96.88 186 ASP A CA 1
ATOM 1484 C C . ASP A 1 186 ? -1.207 -2.788 -7.406 1.00 96.88 186 ASP A C 1
ATOM 1486 O O . ASP A 1 186 ? -1.399 -1.786 -6.716 1.00 96.88 186 ASP A O 1
ATOM 1490 N N . SER A 1 187 ? -1.211 -2.735 -8.737 1.00 96.69 187 SER A N 1
ATOM 1491 C CA . SER A 1 187 ? -1.385 -1.500 -9.507 1.00 96.69 187 SER A CA 1
ATOM 1492 C C . SER A 1 187 ? -2.559 -1.633 -10.465 1.00 96.69 187 SER A C 1
ATOM 1494 O O . SER A 1 187 ? -2.688 -2.633 -11.167 1.00 96.69 187 SER A O 1
ATOM 1496 N N . ARG A 1 188 ? -3.407 -0.607 -10.510 1.00 95.06 188 ARG A N 1
ATOM 1497 C CA . ARG A 1 188 ? -4.526 -0.501 -11.452 1.00 95.06 188 ARG A CA 1
ATOM 1498 C C . ARG A 1 188 ? -4.644 0.945 -11.908 1.00 95.06 188 ARG A C 1
ATOM 1500 O O . ARG A 1 188 ? -4.499 1.842 -11.081 1.00 95.06 188 ARG A O 1
ATOM 1507 N N . VAL A 1 189 ? -4.934 1.165 -13.186 1.00 96.06 189 VAL A N 1
ATOM 1508 C CA . VAL A 1 189 ? -5.268 2.507 -13.672 1.00 96.06 189 VAL A CA 1
ATOM 1509 C C . VAL A 1 189 ? -6.684 2.844 -13.218 1.00 96.06 189 VAL A C 1
ATOM 1511 O O . VAL A 1 189 ? -7.617 2.071 -13.440 1.00 96.06 189 VAL A O 1
ATOM 1514 N N . MET A 1 190 ? -6.836 3.973 -12.538 1.00 95.62 190 MET A N 1
ATOM 1515 C CA . MET A 1 190 ? -8.118 4.458 -12.045 1.00 95.62 190 MET A CA 1
ATOM 1516 C C . MET A 1 190 ? -8.293 5.926 -12.388 1.00 95.62 190 MET A C 1
ATOM 1518 O O . MET A 1 190 ? -7.330 6.693 -12.377 1.00 95.62 190 MET A O 1
ATOM 1522 N N . GLU A 1 191 ? -9.536 6.292 -12.664 1.00 95.31 191 GLU A N 1
ATOM 1523 C CA . GLU A 1 191 ? -9.943 7.679 -12.800 1.00 95.31 191 GLU A CA 1
ATOM 1524 C C . GLU A 1 191 ? -9.946 8.332 -11.415 1.00 95.31 191 GLU A C 1
ATOM 1526 O O . GLU A 1 191 ? -10.557 7.822 -10.470 1.00 95.31 191 GLU A O 1
ATOM 1531 N N . ILE A 1 192 ? -9.189 9.418 -11.284 1.00 96.81 192 ILE A N 1
ATOM 1532 C CA . ILE A 1 192 ? -9.053 10.183 -10.051 1.00 96.81 192 ILE A CA 1
ATOM 1533 C C . ILE A 1 192 ? -9.656 11.563 -10.286 1.00 96.81 192 ILE A C 1
ATOM 1535 O O . ILE A 1 192 ? -9.280 12.284 -11.216 1.00 96.81 192 ILE A O 1
ATOM 1539 N N . HIS A 1 193 ? -10.570 11.932 -9.402 1.00 95.62 193 HIS A N 1
ATOM 1540 C CA . HIS A 1 193 ? -11.340 13.159 -9.461 1.00 95.62 193 HIS A CA 1
ATOM 1541 C C . HIS A 1 193 ? -10.890 14.122 -8.370 1.00 95.62 193 HIS A C 1
ATOM 1543 O O . HIS A 1 193 ? -10.407 13.721 -7.308 1.00 95.62 193 HIS A O 1
ATOM 1549 N N . TYR A 1 194 ? -11.114 15.409 -8.610 1.00 95.44 194 TYR A N 1
ATOM 1550 C CA . TYR A 1 194 ? -10.896 16.449 -7.619 1.00 95.44 194 TYR A CA 1
ATOM 1551 C C . TYR A 1 194 ? -12.097 17.394 -7.579 1.00 95.44 194 TYR A C 1
ATOM 1553 O O . TYR A 1 194 ? -12.489 17.923 -8.619 1.00 95.44 194 TYR A O 1
ATOM 1561 N N . LYS A 1 195 ? -12.677 17.609 -6.391 1.00 93.44 195 LYS A N 1
ATOM 1562 C CA . LYS A 1 195 ? -13.842 18.487 -6.200 1.00 93.44 195 LYS A CA 1
ATOM 1563 C C . LYS A 1 195 ? -13.604 19.516 -5.088 1.00 93.44 195 LYS A C 1
ATOM 1565 O O . LYS A 1 195 ? -13.468 19.159 -3.916 1.00 93.44 195 LYS A O 1
ATOM 1570 N N . ASP A 1 196 ? -13.556 20.790 -5.482 1.00 86.19 196 ASP A N 1
ATOM 1571 C CA . ASP A 1 196 ? -13.296 21.951 -4.614 1.00 86.19 196 ASP A CA 1
ATOM 1572 C C . ASP A 1 196 ? -14.544 22.425 -3.858 1.00 86.19 196 ASP A C 1
ATOM 1574 O O . ASP A 1 196 ? -14.493 22.735 -2.672 1.00 86.19 196 ASP A O 1
ATOM 1578 N N . ASP A 1 197 ? -15.665 22.511 -4.567 1.00 75.81 197 ASP A N 1
ATOM 1579 C CA . ASP A 1 197 ? -16.851 23.310 -4.249 1.00 75.81 197 ASP A CA 1
ATOM 1580 C C . ASP A 1 197 ? -17.658 22.809 -3.042 1.00 75.81 197 ASP A C 1
ATOM 1582 O O . ASP A 1 197 ? -18.600 23.463 -2.605 1.00 75.81 197 ASP A O 1
ATOM 1586 N N . GLU A 1 198 ? -17.259 21.690 -2.437 1.00 72.56 198 GLU A N 1
ATOM 1587 C CA . GLU A 1 198 ? -17.977 21.069 -1.320 1.00 72.56 198 GLU A CA 1
ATOM 1588 C C . GLU A 1 198 ? -17.055 20.436 -0.261 1.00 72.56 198 GLU A C 1
ATOM 1590 O O . GLU A 1 198 ? -17.512 19.611 0.543 1.00 72.56 198 GLU A O 1
ATOM 1595 N N . ASN A 1 199 ? -15.771 20.834 -0.253 1.00 84.00 199 ASN A N 1
ATOM 1596 C CA . ASN A 1 199 ? -14.707 20.324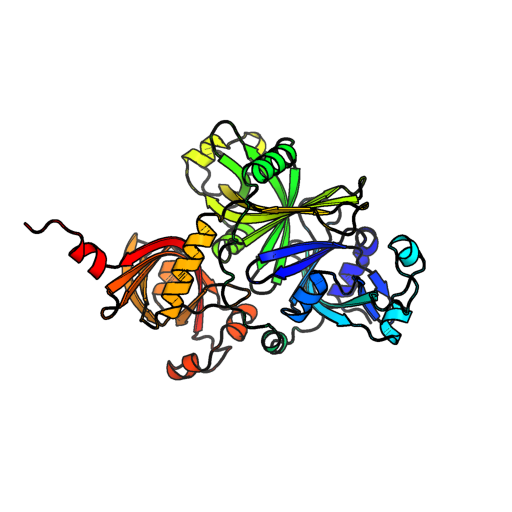 0.627 1.00 84.00 199 ASN A CA 1
ATOM 1597 C C . ASN A 1 199 ? -14.502 18.797 0.544 1.00 84.00 199 ASN A C 1
ATOM 1599 O O . ASN A 1 199 ? -14.233 18.148 1.554 1.00 84.00 199 ASN A O 1
ATOM 1603 N N . VAL A 1 200 ? -14.642 18.208 -0.650 1.00 92.12 200 VAL A N 1
ATOM 1604 C CA . VAL A 1 200 ? -14.386 16.770 -0.864 1.00 92.12 200 VAL A CA 1
ATOM 1605 C C . VAL A 1 200 ? -12.900 16.511 -1.124 1.00 92.12 200 VAL A C 1
ATOM 1607 O O . VAL A 1 200 ? -12.326 15.587 -0.551 1.00 92.12 200 VAL A O 1
ATOM 1610 N N . GLY A 1 201 ? -12.265 17.329 -1.968 1.00 94.75 201 GLY A N 1
ATOM 1611 C CA . GLY A 1 201 ? -10.863 17.164 -2.344 1.00 94.75 201 GLY A CA 1
ATOM 1612 C C . GLY A 1 201 ? -10.651 16.037 -3.358 1.00 94.75 201 GLY A C 1
ATOM 1613 O O . GLY A 1 201 ? -11.424 15.893 -4.305 1.00 94.75 201 GLY A O 1
ATOM 1614 N N . LEU A 1 202 ? -9.567 15.276 -3.185 1.00 97.25 202 LEU A N 1
ATOM 1615 C CA . LEU A 1 202 ? -9.134 14.217 -4.100 1.00 97.25 202 LEU A CA 1
ATOM 1616 C C . LEU A 1 202 ? -9.848 12.896 -3.785 1.00 97.25 202 LEU A C 1
ATOM 1618 O O . LEU A 1 202 ? -9.781 12.414 -2.650 1.00 97.25 202 LEU A O 1
ATOM 1622 N N . TYR A 1 203 ? -10.484 12.282 -4.785 1.00 97.56 203 TYR A N 1
ATOM 1623 C CA . TYR A 1 203 ? -11.211 11.027 -4.603 1.00 97.56 203 TYR A CA 1
ATOM 1624 C C . TYR A 1 203 ? -11.210 10.125 -5.843 1.00 97.56 203 TYR A C 1
ATOM 1626 O O . TYR A 1 203 ? -10.889 10.544 -6.951 1.00 97.56 203 TYR A O 1
ATOM 1634 N N . ALA A 1 204 ? -11.586 8.865 -5.644 1.00 97.50 204 ALA A N 1
ATOM 1635 C CA . ALA A 1 204 ? -11.908 7.914 -6.702 1.00 97.50 204 ALA A CA 1
ATOM 1636 C C . ALA A 1 204 ? -13.172 7.135 -6.330 1.00 97.50 204 ALA A C 1
ATOM 1638 O O . ALA A 1 204 ? -13.490 6.989 -5.146 1.00 97.50 204 ALA A O 1
ATOM 1639 N N . ILE A 1 205 ? -13.871 6.599 -7.327 1.00 96.50 205 ILE A N 1
ATOM 1640 C CA . ILE A 1 205 ? -15.033 5.731 -7.116 1.00 96.50 205 ILE A CA 1
ATOM 1641 C C . ILE A 1 205 ? -14.728 4.295 -7.528 1.00 96.50 205 ILE A C 1
ATOM 1643 O O . ILE A 1 205 ? -13.958 4.028 -8.452 1.00 96.50 205 ILE A O 1
ATOM 1647 N N . THR A 1 206 ? -15.320 3.334 -6.826 1.00 96.25 206 THR A N 1
ATOM 1648 C CA . THR A 1 206 ? -15.236 1.921 -7.198 1.00 96.25 206 THR A CA 1
ATOM 1649 C C . THR A 1 206 ? -16.341 1.103 -6.537 1.00 96.25 206 THR A C 1
ATOM 1651 O O . THR A 1 206 ? -17.141 1.621 -5.764 1.00 96.25 206 THR A O 1
ATOM 1654 N N . GLY A 1 207 ? -16.389 -0.194 -6.835 1.00 95.31 207 GLY A N 1
ATOM 1655 C CA . GLY A 1 207 ? -17.275 -1.122 -6.145 1.00 95.31 207 GLY A CA 1
ATOM 1656 C C . GLY A 1 207 ? -16.804 -1.389 -4.712 1.00 95.31 207 GLY A C 1
ATOM 1657 O O . GLY A 1 207 ? -15.625 -1.679 -4.498 1.00 95.31 207 GLY A O 1
ATOM 1658 N N . PHE A 1 208 ? -17.715 -1.397 -3.741 1.00 92.69 208 PHE A N 1
ATOM 1659 C CA . PHE A 1 208 ? -17.419 -1.689 -2.332 1.00 92.69 208 PHE A CA 1
ATOM 1660 C C . PHE A 1 208 ? -16.759 -3.060 -2.120 1.00 92.69 208 PHE A C 1
ATOM 1662 O O . PHE A 1 208 ? -15.8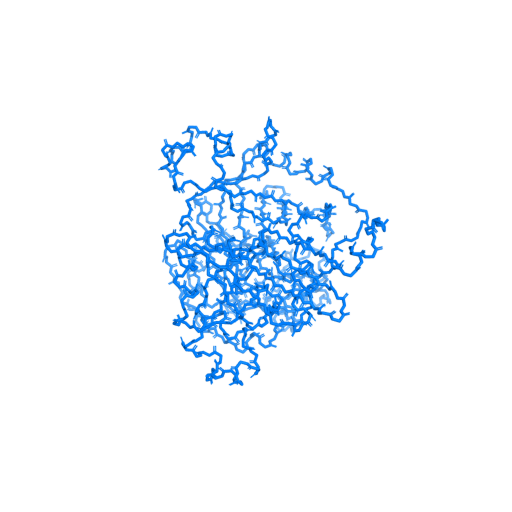57 -3.226 -1.304 1.00 92.69 208 PHE A O 1
ATOM 1669 N N . LYS A 1 209 ? -17.134 -4.052 -2.933 1.00 92.69 209 LYS A N 1
ATOM 1670 C CA . LYS A 1 209 ? -16.533 -5.397 -2.909 1.00 92.69 209 LYS A CA 1
ATOM 1671 C C . LYS A 1 209 ? -15.254 -5.518 -3.748 1.00 92.69 209 LYS A C 1
ATOM 1673 O O . LYS A 1 209 ? -14.763 -6.625 -3.953 1.00 92.69 209 LYS A O 1
ATOM 1678 N N . SER A 1 210 ? -14.727 -4.418 -4.286 1.00 94.38 210 SER A N 1
ATOM 1679 C CA . SER A 1 210 ? -13.528 -4.466 -5.124 1.00 94.38 210 SER A CA 1
ATOM 1680 C C . SER A 1 210 ? -12.287 -4.859 -4.319 1.00 94.38 210 SER A C 1
ATOM 1682 O O . SER A 1 210 ? -12.152 -4.540 -3.136 1.00 94.38 210 SER A O 1
ATOM 1684 N N . LYS A 1 211 ? -11.322 -5.488 -5.001 1.00 94.75 211 LYS A N 1
ATOM 1685 C CA . LYS A 1 211 ? -10.005 -5.808 -4.432 1.00 94.75 211 LYS A CA 1
ATOM 1686 C C . LYS A 1 211 ? -9.326 -4.568 -3.831 1.00 94.75 211 LYS A C 1
ATOM 1688 O O . LYS A 1 211 ? -8.728 -4.658 -2.766 1.00 94.75 211 LYS A O 1
ATOM 1693 N N . LYS A 1 212 ? -9.468 -3.403 -4.477 1.00 95.62 212 LYS A N 1
ATOM 1694 C CA . LYS A 1 212 ? -8.866 -2.141 -4.023 1.00 95.62 212 LYS A CA 1
ATOM 1695 C C . LYS A 1 212 ? -9.436 -1.657 -2.690 1.00 95.62 212 LYS A C 1
ATOM 1697 O O . LYS A 1 212 ? -8.663 -1.247 -1.833 1.00 95.62 212 LYS A O 1
ATOM 1702 N N . VAL A 1 213 ? -10.751 -1.764 -2.485 1.00 96.25 213 VAL A N 1
ATOM 1703 C CA . VAL A 1 213 ? -11.375 -1.437 -1.190 1.00 96.25 213 VAL A CA 1
ATOM 1704 C C . VAL A 1 213 ? -10.817 -2.337 -0.088 1.00 96.25 213 VAL A C 1
ATOM 1706 O O . VAL A 1 213 ? -10.381 -1.837 0.943 1.00 96.25 213 VAL A O 1
ATOM 1709 N N . GLN A 1 214 ? -10.726 -3.648 -0.332 1.00 94.75 214 GLN A N 1
ATOM 1710 C CA . GLN A 1 214 ? -10.175 -4.599 0.644 1.00 94.75 214 GLN A CA 1
ATOM 1711 C C . GLN A 1 214 ? -8.699 -4.330 0.972 1.00 94.75 214 GLN A C 1
ATOM 1713 O O . GLN A 1 214 ? -8.287 -4.429 2.126 1.00 94.75 214 GLN A O 1
ATOM 1718 N N . GLN A 1 215 ? -7.902 -3.956 -0.030 1.00 95.94 215 GLN A N 1
ATOM 1719 C CA . GLN A 1 215 ? -6.503 -3.574 0.165 1.00 95.94 215 GLN A CA 1
ATOM 1720 C C . GLN A 1 215 ? -6.367 -2.303 1.012 1.00 95.94 215 GLN A C 1
ATOM 1722 O O . GLN A 1 215 ? -5.549 -2.288 1.923 1.00 95.94 215 GLN A O 1
ATOM 1727 N N . ILE A 1 216 ? -7.191 -1.277 0.768 1.00 97.06 216 ILE A N 1
ATOM 1728 C CA . ILE A 1 216 ? -7.162 -0.006 1.517 1.00 97.06 216 ILE A CA 1
ATOM 1729 C C . ILE A 1 216 ? -7.641 -0.189 2.961 1.00 97.06 216 ILE A C 1
ATOM 1731 O O . ILE A 1 216 ? -7.054 0.379 3.879 1.00 97.06 216 ILE A O 1
ATOM 1735 N N . ILE A 1 217 ? -8.673 -1.009 3.180 1.00 94.75 217 ILE A N 1
ATOM 1736 C CA . ILE A 1 217 ? -9.134 -1.373 4.528 1.00 94.75 217 ILE A CA 1
ATOM 1737 C C . ILE A 1 217 ? -8.006 -2.062 5.304 1.00 94.75 217 ILE A C 1
ATOM 1739 O O . ILE A 1 217 ? -7.808 -1.763 6.479 1.00 94.75 217 ILE A O 1
ATOM 1743 N N . ALA A 1 218 ? -7.250 -2.956 4.658 1.00 93.94 218 ALA A N 1
ATOM 1744 C CA . ALA A 1 218 ? -6.125 -3.648 5.281 1.00 93.94 218 ALA A CA 1
ATOM 1745 C C . ALA A 1 218 ? -4.905 -2.739 5.503 1.00 93.94 218 ALA A C 1
ATOM 1747 O O . ALA A 1 218 ? -4.233 -2.857 6.526 1.00 93.94 218 ALA A O 1
ATOM 1748 N N . ASN A 1 219 ? -4.604 -1.857 4.548 1.00 95.25 219 ASN A N 1
ATOM 1749 C CA . ASN A 1 219 ? -3.514 -0.894 4.613 1.00 95.25 219 ASN A CA 1
ATOM 1750 C C . ASN A 1 219 ? -3.869 0.353 3.775 1.00 95.25 219 ASN A C 1
ATOM 1752 O O . ASN A 1 219 ? -3.894 0.279 2.544 1.00 95.25 219 ASN A O 1
ATOM 1756 N N . PRO A 1 220 ? -4.088 1.518 4.404 1.00 96.31 220 PRO A N 1
ATOM 1757 C CA . PRO A 1 220 ? -4.560 2.715 3.715 1.00 96.31 220 PRO A CA 1
ATOM 1758 C C . PRO A 1 220 ? -3.436 3.491 3.023 1.00 96.31 220 PRO A C 1
ATOM 1760 O O . PRO A 1 220 ? -3.680 4.565 2.481 1.00 96.31 220 PRO A O 1
ATOM 1763 N N . ASN A 1 221 ? -2.190 3.016 3.054 1.00 97.62 221 ASN A N 1
ATOM 1764 C CA . ASN A 1 221 ? -1.096 3.690 2.370 1.00 97.62 221 ASN A CA 1
ATOM 1765 C C . ASN A 1 221 ? -1.176 3.411 0.868 1.00 97.62 221 ASN A C 1
ATOM 1767 O O . ASN A 1 221 ? -1.012 2.276 0.415 1.00 97.62 221 ASN A O 1
ATOM 1771 N N . VAL A 1 222 ? -1.411 4.472 0.100 1.00 98.19 222 VAL A N 1
ATOM 1772 C CA . VAL A 1 222 ? -1.622 4.416 -1.345 1.00 98.19 222 VAL A CA 1
ATOM 1773 C C . VAL A 1 222 ? -0.686 5.394 -2.026 1.00 98.19 222 VAL A C 1
ATOM 1775 O O . VAL A 1 222 ? -0.473 6.510 -1.548 1.00 98.19 222 VAL A O 1
ATOM 1778 N N . SER A 1 223 ? -0.156 4.997 -3.177 1.00 98.56 223 SER A N 1
ATOM 1779 C CA . SER A 1 223 ? 0.527 5.926 -4.063 1.00 98.56 223 SER A CA 1
ATOM 1780 C C . SER A 1 223 ? -0.234 6.076 -5.370 1.00 98.56 223 SER A C 1
ATOM 1782 O O . SER A 1 223 ? -0.651 5.083 -5.965 1.00 98.56 223 SER A O 1
ATOM 1784 N N . LEU A 1 224 ? -0.407 7.322 -5.806 1.00 98.62 224 LEU A N 1
ATOM 1785 C CA . LEU A 1 224 ? -0.915 7.647 -7.132 1.00 98.62 224 LEU A CA 1
ATOM 1786 C C . LEU A 1 224 ? 0.269 8.062 -8.001 1.00 98.62 224 LEU A C 1
ATOM 1788 O O . LEU A 1 224 ? 1.025 8.955 -7.622 1.00 98.62 224 LEU A O 1
ATOM 1792 N N . LEU A 1 225 ? 0.431 7.420 -9.151 1.00 97.94 225 LEU A N 1
ATOM 1793 C CA . LEU A 1 225 ? 1.453 7.768 -10.134 1.00 97.94 225 LEU A CA 1
ATOM 1794 C C . LEU A 1 225 ? 0.782 8.231 -11.428 1.00 97.94 225 LEU A C 1
ATOM 1796 O O . LEU A 1 225 ? -0.063 7.529 -11.985 1.00 97.94 225 LEU A O 1
ATOM 1800 N N . ILE A 1 226 ? 1.198 9.401 -11.907 1.00 95.88 226 ILE A N 1
ATOM 1801 C CA . ILE A 1 226 ? 0.873 9.920 -13.235 1.00 95.88 226 ILE A CA 1
ATOM 1802 C C . ILE A 1 226 ? 2.167 10.037 -14.025 1.00 95.88 226 ILE A C 1
ATOM 1804 O O . ILE A 1 226 ? 3.165 10.547 -13.515 1.00 95.88 226 ILE A O 1
ATOM 1808 N N . GLU A 1 227 ? 2.122 9.609 -15.278 1.00 93.00 227 GLU A N 1
ATOM 1809 C CA . GLU A 1 227 ? 3.225 9.692 -16.226 1.00 93.00 227 GLU A CA 1
ATOM 1810 C C . GLU A 1 227 ? 2.796 10.572 -17.401 1.00 93.00 227 GLU A C 1
ATOM 1812 O O . GLU A 1 227 ? 1.687 10.439 -17.920 1.00 93.00 227 GLU A O 1
ATOM 1817 N N . ASN A 1 228 ? 3.678 11.466 -17.836 1.00 91.00 228 ASN A N 1
ATOM 1818 C CA . ASN A 1 228 ? 3.566 12.132 -19.121 1.00 91.00 228 ASN A CA 1
ATOM 1819 C C . ASN A 1 228 ? 4.670 11.587 -20.028 1.00 91.00 228 ASN A C 1
ATOM 1821 O O . ASN A 1 228 ? 5.839 11.955 -19.899 1.00 91.00 228 ASN A O 1
ATOM 1825 N N . LYS A 1 229 ? 4.284 10.687 -20.940 1.00 89.50 229 LYS A N 1
ATOM 1826 C CA . LYS A 1 229 ? 5.219 10.012 -21.847 1.00 89.50 229 LYS A CA 1
ATOM 1827 C C . LYS A 1 229 ? 5.844 10.966 -22.873 1.00 89.50 229 LYS A C 1
ATOM 1829 O O . LYS A 1 229 ? 6.927 10.680 -23.370 1.00 89.50 229 LYS A O 1
ATOM 1834 N N . GLU A 1 230 ? 5.190 12.091 -23.170 1.00 88.81 230 GLU A N 1
ATOM 1835 C CA . GLU A 1 230 ? 5.675 13.090 -24.130 1.00 88.81 230 GLU A CA 1
ATOM 1836 C C . GLU A 1 230 ? 6.762 13.974 -23.511 1.00 88.81 230 GLU A C 1
ATOM 1838 O O . GLU A 1 230 ? 7.813 14.183 -24.113 1.00 88.81 230 GLU A O 1
ATOM 1843 N N . THR A 1 231 ? 6.539 14.456 -22.284 1.00 88.94 231 THR A N 1
ATOM 1844 C CA . THR A 1 231 ? 7.489 15.331 -21.569 1.00 88.94 231 THR A CA 1
ATOM 1845 C C . THR A 1 231 ? 8.482 14.572 -20.693 1.00 88.94 231 THR A C 1
ATOM 1847 O O . THR A 1 231 ? 9.379 15.175 -20.105 1.00 88.94 231 THR A O 1
ATOM 1850 N N . TRP A 1 232 ? 8.347 13.246 -20.615 1.00 87.81 232 TRP A N 1
ATOM 1851 C CA . TRP A 1 232 ? 9.133 12.376 -19.742 1.00 87.81 232 TRP A CA 1
ATOM 1852 C C . TRP A 1 232 ? 9.058 12.748 -18.257 1.00 87.81 232 TRP A C 1
ATOM 1854 O O . TRP A 1 232 ? 10.024 12.610 -17.500 1.00 87.81 232 TRP A O 1
ATOM 1864 N N . GLU A 1 233 ? 7.889 13.218 -17.838 1.00 91.81 233 GLU A N 1
ATOM 1865 C CA . GLU A 1 233 ? 7.616 13.584 -16.455 1.00 91.81 233 GLU A CA 1
ATOM 1866 C C . GLU A 1 233 ? 6.869 12.463 -15.744 1.00 91.81 233 GLU A C 1
ATOM 1868 O O . GLU A 1 233 ? 6.028 11.772 -16.321 1.00 91.81 233 GLU A O 1
ATOM 1873 N N . GLN A 1 234 ? 7.135 12.310 -14.452 1.00 94.06 234 GLN A N 1
ATOM 1874 C CA . GLN A 1 234 ? 6.298 11.491 -13.587 1.00 94.06 234 GLN A CA 1
ATOM 1875 C C . GLN A 1 234 ? 6.055 12.196 -12.255 1.00 94.06 234 GLN A C 1
ATOM 1877 O O . GLN A 1 234 ? 6.958 12.784 -11.651 1.00 94.06 234 GLN A O 1
ATOM 1882 N N . LYS A 1 235 ? 4.806 12.132 -11.804 1.00 96.31 235 LYS A N 1
ATOM 1883 C CA . LYS A 1 235 ? 4.310 12.761 -10.582 1.00 96.31 235 LYS A CA 1
ATOM 1884 C C . LYS A 1 235 ? 3.798 11.666 -9.666 1.00 96.31 235 LYS A C 1
ATOM 1886 O O . LYS A 1 235 ? 2.899 10.915 -10.040 1.00 96.31 235 LYS A O 1
ATOM 1891 N N . ILE A 1 236 ? 4.383 11.577 -8.479 1.00 97.81 236 ILE A N 1
ATOM 1892 C CA . ILE A 1 236 ? 4.025 10.584 -7.469 1.00 97.81 236 ILE A CA 1
ATOM 1893 C C . ILE A 1 236 ? 3.389 11.309 -6.293 1.00 97.81 236 ILE A C 1
ATOM 1895 O O . ILE A 1 236 ? 4.008 12.182 -5.686 1.00 97.81 236 ILE A O 1
ATOM 1899 N N . PHE A 1 237 ? 2.180 10.902 -5.939 1.00 98.25 237 PHE A N 1
ATOM 1900 C CA . PHE A 1 237 ? 1.461 11.367 -4.764 1.00 98.25 237 PHE A CA 1
ATOM 1901 C C . PHE A 1 237 ? 1.482 10.241 -3.731 1.00 98.25 237 PHE A C 1
ATOM 1903 O O . PHE A 1 237 ? 0.972 9.150 -3.979 1.00 98.25 237 PHE A O 1
ATOM 1910 N N . ASP A 1 238 ? 2.120 10.479 -2.588 1.00 98.06 238 ASP A N 1
ATOM 1911 C CA . ASP A 1 238 ? 2.089 9.591 -1.420 1.00 98.06 238 ASP A CA 1
ATOM 1912 C C . ASP A 1 238 ? 0.905 10.009 -0.552 1.00 98.06 238 ASP A C 1
ATOM 1914 O O . ASP A 1 238 ? 0.864 11.139 -0.054 1.00 98.06 238 ASP A O 1
ATOM 1918 N N . THR A 1 239 ? -0.070 9.117 -0.405 1.00 98.19 239 THR A N 1
ATOM 1919 C CA . THR A 1 239 ? -1.376 9.431 0.174 1.00 98.19 239 THR A CA 1
ATOM 1920 C C . THR A 1 239 ? -1.791 8.407 1.227 1.00 98.19 239 THR A C 1
ATOM 1922 O O . THR A 1 239 ? -1.427 7.228 1.173 1.00 98.19 239 THR A O 1
ATOM 1925 N N . ALA A 1 240 ? -2.562 8.862 2.209 1.00 97.75 240 ALA A N 1
ATOM 1926 C CA . ALA A 1 240 ? -3.411 7.989 3.008 1.00 97.75 240 ALA A CA 1
ATOM 1927 C C . ALA A 1 240 ? -4.792 7.944 2.347 1.00 97.75 240 ALA A C 1
ATOM 1929 O O . ALA A 1 240 ? -5.343 8.998 2.030 1.00 97.75 240 ALA A O 1
ATOM 1930 N N . ALA A 1 241 ? -5.345 6.756 2.144 1.00 98.00 241 ALA A N 1
ATOM 1931 C CA . ALA A 1 241 ? -6.675 6.566 1.591 1.00 98.00 241 ALA A CA 1
ATOM 1932 C C . ALA A 1 241 ? -7.673 6.160 2.681 1.00 98.00 241 ALA A C 1
ATOM 1934 O O . ALA A 1 241 ? -7.359 5.375 3.572 1.00 98.00 241 ALA A O 1
ATOM 1935 N N . LYS A 1 242 ? -8.905 6.654 2.582 1.00 96.19 242 LYS A N 1
ATOM 1936 C CA . LYS A 1 242 ? -10.019 6.267 3.449 1.00 96.19 242 LYS A CA 1
ATOM 1937 C C . LYS A 1 242 ? -11.200 5.834 2.596 1.00 96.19 242 LYS A C 1
ATOM 1939 O O . LYS A 1 242 ? -11.610 6.561 1.694 1.00 96.19 242 LYS A O 1
ATOM 1944 N N . ILE A 1 243 ? -11.774 4.679 2.918 1.00 96.00 243 ILE A N 1
ATOM 1945 C CA . ILE A 1 243 ? -13.057 4.267 2.347 1.00 96.00 243 ILE A CA 1
ATOM 1946 C C . ILE A 1 243 ? -14.162 5.068 3.032 1.00 96.00 243 ILE A C 1
ATOM 1948 O O . ILE A 1 243 ? -14.268 5.086 4.258 1.00 96.00 243 ILE A O 1
ATOM 1952 N N . CYS A 1 244 ? -14.950 5.776 2.232 1.00 93.06 244 CYS A N 1
ATOM 1953 C CA . CYS A 1 244 ? -16.040 6.619 2.677 1.00 93.06 244 CYS A CA 1
ATOM 1954 C C . CYS A 1 244 ? -17.360 6.076 2.132 1.00 93.06 244 CYS A C 1
ATOM 1956 O O . CYS A 1 244 ? -17.594 6.031 0.924 1.00 93.06 244 CYS A O 1
ATOM 1958 N N . GLU A 1 245 ? -18.232 5.690 3.056 1.00 87.25 245 GLU A N 1
ATOM 1959 C CA . GLU A 1 245 ? -19.607 5.278 2.770 1.00 87.25 245 GLU A CA 1
ATOM 1960 C C . GLU A 1 245 ? -20.622 6.375 3.120 1.00 87.25 245 GLU A C 1
ATOM 1962 O O . GLU A 1 245 ? -21.821 6.161 2.986 1.00 87.25 245 GLU A O 1
ATOM 1967 N N . CYS A 1 246 ? -20.151 7.554 3.549 1.00 91.06 246 CYS A N 1
ATOM 1968 C CA . CYS A 1 246 ? -21.004 8.657 3.983 1.00 91.06 246 CYS A CA 1
ATOM 1969 C C . CYS A 1 246 ? -21.982 9.065 2.863 1.00 91.06 246 CYS A C 1
ATOM 1971 O O . CYS A 1 246 ? -21.519 9.545 1.819 1.00 91.06 246 CYS A O 1
ATOM 1973 N N . PRO A 1 247 ? -23.310 8.943 3.077 1.00 93.62 247 PRO A N 1
ATOM 1974 C CA . PRO A 1 247 ? -24.309 9.299 2.069 1.00 93.62 247 PRO A CA 1
ATOM 1975 C C . PRO A 1 247 ? -24.177 10.748 1.594 1.00 93.62 247 PRO A C 1
ATOM 1977 O O . PRO A 1 247 ? -24.336 11.038 0.413 1.00 93.62 247 PRO A O 1
ATOM 1980 N N . GLU A 1 248 ? -23.811 11.667 2.492 1.00 93.94 248 GLU A N 1
ATOM 1981 C CA . GLU A 1 248 ? -23.605 13.074 2.141 1.00 93.94 248 GLU A CA 1
ATOM 1982 C C . GLU A 1 248 ? -22.466 13.256 1.136 1.00 93.94 248 GLU A C 1
ATOM 1984 O O . GLU A 1 248 ? -22.615 13.996 0.168 1.00 93.94 248 GLU A O 1
ATOM 1989 N N . ILE A 1 249 ? -21.344 12.550 1.320 1.00 94.75 249 ILE A N 1
ATOM 1990 C CA . ILE A 1 249 ? -20.223 12.605 0.376 1.00 94.75 249 ILE A CA 1
ATOM 1991 C C . ILE A 1 249 ? -20.615 11.962 -0.952 1.00 94.75 249 ILE A C 1
ATOM 1993 O O . ILE A 1 249 ? -20.328 12.542 -1.994 1.00 94.75 249 ILE A O 1
ATOM 1997 N N . LYS A 1 250 ? -21.309 10.816 -0.935 1.00 95.56 250 LYS A N 1
ATOM 1998 C CA . LYS A 1 250 ? -21.774 10.163 -2.168 1.00 95.56 250 LYS A CA 1
ATOM 1999 C C . LYS A 1 250 ? -22.697 11.069 -2.986 1.00 95.56 250 LYS A C 1
ATOM 2001 O O . LYS A 1 250 ? -22.516 11.167 -4.193 1.00 95.56 250 LYS A O 1
ATOM 2006 N N . LYS A 1 251 ? -23.634 11.773 -2.337 1.00 95.50 251 LYS A N 1
ATOM 2007 C CA . LYS A 1 251 ? -24.509 12.767 -2.988 1.00 95.50 251 LYS A CA 1
ATOM 2008 C C . LYS A 1 251 ? -23.718 13.912 -3.603 1.00 95.50 251 LYS A C 1
ATOM 2010 O O . LYS A 1 251 ? -23.971 14.270 -4.745 1.00 95.50 251 LYS A O 1
ATOM 2015 N N . LYS A 1 252 ? -22.760 14.458 -2.852 1.00 95.56 252 LYS A N 1
ATOM 2016 C CA . LYS A 1 252 ? -21.889 15.551 -3.297 1.00 95.56 252 LYS A CA 1
ATOM 2017 C C . LYS A 1 252 ? -21.103 15.186 -4.551 1.00 95.56 252 LYS A C 1
ATOM 2019 O O . LYS A 1 252 ? -21.044 15.963 -5.495 1.00 95.56 252 LYS A O 1
ATOM 2024 N N . ILE A 1 253 ? -20.505 13.999 -4.596 1.00 94.88 253 ILE A N 1
ATOM 2025 C CA . ILE A 1 253 ? -19.671 13.610 -5.740 1.00 94.88 253 ILE A CA 1
ATOM 2026 C C . ILE A 1 253 ? -20.452 13.029 -6.918 1.00 94.88 253 ILE A C 1
ATOM 2028 O O . ILE A 1 253 ? -19.833 12.755 -7.938 1.00 94.88 253 ILE A O 1
ATOM 2032 N N . TRP A 1 254 ? -21.751 12.755 -6.766 1.00 95.69 254 TRP A N 1
ATOM 2033 C CA . TRP A 1 254 ? -22.495 11.994 -7.763 1.00 95.69 254 TRP A CA 1
ATOM 2034 C C . TRP A 1 254 ? -22.514 12.701 -9.114 1.00 95.69 254 TRP A C 1
ATOM 2036 O O . TRP A 1 254 ? -22.951 13.846 -9.224 1.00 95.69 254 TRP A O 1
ATOM 2046 N N . ASP A 1 255 ? -22.101 11.954 -10.130 1.00 93.06 255 ASP A N 1
ATOM 2047 C CA . ASP A 1 255 ? -22.228 12.307 -11.532 1.00 93.06 255 ASP A CA 1
ATOM 2048 C C . ASP A 1 255 ? -23.035 11.210 -12.236 1.00 93.06 255 ASP A C 1
ATOM 2050 O O . ASP A 1 255 ? -22.837 10.015 -11.996 1.00 93.06 255 ASP A O 1
ATOM 2054 N N . ASP A 1 256 ? -23.950 11.603 -13.116 1.00 95.62 256 ASP A N 1
ATOM 2055 C CA . ASP A 1 256 ? -24.737 10.661 -13.905 1.00 95.62 256 ASP A CA 1
ATOM 2056 C C . ASP A 1 256 ? -23.871 9.823 -14.855 1.00 95.62 256 ASP A C 1
ATOM 2058 O O . ASP A 1 256 ? -24.256 8.699 -15.192 1.00 95.62 256 ASP A O 1
ATOM 2062 N N . GLU A 1 257 ? -22.671 10.294 -15.207 1.00 94.06 257 GLU A N 1
ATOM 2063 C CA . GLU A 1 257 ? -21.671 9.499 -15.920 1.00 94.06 257 GLU A CA 1
ATOM 2064 C C . GLU A 1 257 ? -21.270 8.233 -15.154 1.00 94.06 257 GLU A C 1
ATOM 2066 O O . GLU A 1 257 ? -20.907 7.230 -15.768 1.00 94.06 257 GLU A O 1
ATOM 2071 N N . PHE A 1 258 ? -21.408 8.196 -13.824 1.00 94.50 258 PHE A N 1
ATOM 2072 C CA . PHE A 1 258 ? -21.088 7.007 -13.030 1.00 94.50 258 PHE A CA 1
ATOM 2073 C C . PHE A 1 258 ? -22.008 5.817 -13.331 1.00 94.50 258 PHE A C 1
ATOM 2075 O O . PHE A 1 258 ? -21.633 4.668 -13.076 1.00 94.50 258 PHE A O 1
ATOM 2082 N N . LYS A 1 259 ? -23.173 6.050 -13.954 1.00 95.38 259 LYS A N 1
ATOM 2083 C CA . LYS A 1 259 ? -24.061 4.983 -14.443 1.00 95.38 259 LYS A CA 1
ATOM 2084 C C . LYS A 1 259 ? -23.375 4.082 -15.471 1.00 95.38 259 LYS A C 1
ATOM 2086 O O . LYS A 1 259 ? -23.693 2.895 -15.532 1.00 95.38 259 LYS A O 1
ATOM 2091 N N . GLN A 1 260 ? -22.387 4.589 -16.218 1.00 92.69 260 GLN A N 1
ATOM 2092 C CA . GLN A 1 260 ? -21.608 3.783 -17.170 1.00 92.69 260 GLN A CA 1
ATOM 2093 C C . GLN A 1 260 ? -20.807 2.662 -16.485 1.00 92.69 260 GLN A C 1
ATOM 2095 O O . GLN A 1 260 ? -20.493 1.646 -17.102 1.00 92.69 260 GLN A O 1
ATOM 2100 N N . TYR A 1 261 ? -20.514 2.825 -15.191 1.00 91.38 261 TYR A N 1
ATOM 2101 C CA . TYR A 1 261 ? -19.830 1.836 -14.361 1.00 91.38 261 TYR A CA 1
ATOM 2102 C C . TYR A 1 261 ? -20.800 0.874 -13.653 1.00 91.38 261 TYR A C 1
ATOM 2104 O O . TYR A 1 261 ? -20.368 0.026 -12.871 1.00 91.38 261 TYR A O 1
ATOM 2112 N N . GLY A 1 262 ? -22.104 0.976 -13.937 1.00 94.12 262 GLY A N 1
ATOM 2113 C CA . GLY A 1 262 ? -23.147 0.105 -13.394 1.00 94.12 262 GLY A CA 1
ATOM 2114 C C . GLY A 1 262 ? -23.718 0.545 -12.044 1.00 94.12 262 GLY A C 1
ATOM 2115 O O . GLY A 1 262 ? -24.413 -0.252 -11.412 1.00 94.12 262 GLY A O 1
ATOM 2116 N N . PHE A 1 263 ? -23.437 1.775 -11.601 1.00 96.56 263 PHE A N 1
ATOM 2117 C CA . PHE A 1 263 ? -24.037 2.347 -10.393 1.00 96.56 263 PHE A CA 1
ATOM 2118 C C . PHE A 1 263 ? -25.420 2.937 -10.679 1.00 96.56 263 PHE A C 1
ATOM 2120 O O . PHE A 1 263 ? -25.641 3.538 -11.730 1.00 96.56 263 PHE A O 1
ATOM 2127 N N . THR A 1 264 ? -26.357 2.801 -9.742 1.00 96.75 264 THR A N 1
ATOM 2128 C CA . THR A 1 264 ? -27.747 3.256 -9.939 1.00 96.75 264 THR A CA 1
ATOM 2129 C C . THR A 1 264 ? -28.038 4.652 -9.391 1.00 96.75 264 THR A C 1
ATOM 2131 O O . THR A 1 264 ? -29.057 5.241 -9.748 1.00 96.75 264 THR A O 1
ATOM 2134 N N . GLY A 1 265 ? -27.185 5.182 -8.515 1.00 96.38 265 GLY A N 1
ATOM 2135 C CA . GLY A 1 265 ? -27.387 6.473 -7.856 1.00 96.38 265 GLY A CA 1
ATOM 2136 C C . GLY A 1 265 ? -26.410 6.718 -6.700 1.00 96.38 265 GLY A C 1
ATOM 2137 O O . GLY A 1 265 ? -25.645 5.818 -6.345 1.00 96.38 265 GLY A O 1
ATOM 2138 N N . PRO A 1 266 ? -26.472 7.894 -6.049 1.00 95.12 266 PRO A N 1
ATOM 2139 C CA . PRO A 1 266 ? -25.632 8.220 -4.891 1.00 95.12 266 PRO A CA 1
ATOM 2140 C C . PRO A 1 266 ? -25.865 7.301 -3.682 1.00 95.12 266 PRO A C 1
ATOM 2142 O O . PRO A 1 266 ? -24.964 7.114 -2.873 1.00 95.12 266 PRO A O 1
ATOM 2145 N N . GLU A 1 267 ? -27.052 6.704 -3.562 1.00 95.31 267 GLU A N 1
ATOM 2146 C CA . GLU A 1 267 ? -27.397 5.763 -2.484 1.00 95.31 267 GLU A CA 1
ATOM 2147 C C . GLU A 1 267 ? -27.078 4.300 -2.833 1.00 95.31 267 GLU A C 1
ATOM 2149 O O . GLU A 1 267 ? -27.442 3.397 -2.087 1.00 95.31 267 GLU A O 1
ATOM 2154 N N . ASP A 1 268 ? -26.424 4.031 -3.970 1.00 95.50 268 ASP A N 1
ATOM 2155 C CA . ASP A 1 268 ? -26.062 2.663 -4.341 1.00 95.50 268 ASP A CA 1
ATOM 2156 C C . ASP A 1 268 ? -25.108 2.062 -3.288 1.00 95.50 268 ASP A C 1
ATOM 2158 O O . ASP A 1 268 ? -24.002 2.562 -3.041 1.00 95.50 268 ASP A O 1
ATOM 2162 N N . GLU A 1 269 ? -25.534 0.966 -2.657 1.00 93.56 269 GLU A N 1
ATOM 2163 C CA . GLU A 1 269 ? -24.757 0.224 -1.655 1.00 93.56 269 GLU A CA 1
ATOM 2164 C C . GLU A 1 269 ? -23.458 -0.351 -2.238 1.00 93.56 269 GLU A C 1
ATOM 2166 O O . GLU A 1 269 ? -22.501 -0.625 -1.513 1.00 93.56 269 GLU A O 1
ATOM 2171 N N . LYS A 1 270 ? -23.391 -0.526 -3.563 1.00 94.75 270 LYS A N 1
ATOM 2172 C CA . LYS A 1 270 ? -22.182 -0.983 -4.251 1.00 94.75 270 LYS A CA 1
ATOM 2173 C C . LYS A 1 270 ? -21.188 0.146 -4.478 1.00 94.75 270 LYS A C 1
ATOM 2175 O O . LYS A 1 270 ? -20.024 -0.168 -4.715 1.00 94.75 270 LYS A O 1
ATOM 2180 N N . LEU A 1 271 ? -21.598 1.414 -4.427 1.00 96.00 271 LEU A N 1
ATOM 2181 C CA . LEU A 1 271 ? -20.700 2.550 -4.624 1.00 96.00 271 LEU A CA 1
ATOM 2182 C C . LEU A 1 271 ? -19.836 2.761 -3.377 1.00 96.00 271 LEU A C 1
ATOM 2184 O O . LEU A 1 271 ? -20.342 3.017 -2.284 1.00 96.00 271 LEU A O 1
ATOM 2188 N N . ALA A 1 272 ? -18.522 2.708 -3.554 1.00 96.12 272 ALA A N 1
ATOM 2189 C CA . ALA A 1 272 ? -17.542 3.104 -2.557 1.00 96.12 272 ALA A CA 1
ATOM 2190 C C . ALA A 1 272 ? -16.761 4.320 -3.047 1.00 96.12 272 ALA A C 1
ATOM 2192 O O . ALA A 1 272 ? -16.324 4.365 -4.199 1.00 96.12 272 ALA A O 1
ATOM 2193 N N . VAL A 1 273 ? -16.550 5.274 -2.142 1.00 97.56 273 VAL A N 1
ATOM 2194 C CA . VAL A 1 273 ? -15.712 6.447 -2.386 1.00 97.56 273 VAL A CA 1
ATOM 2195 C C . VAL A 1 273 ? -14.385 6.246 -1.677 1.00 97.56 273 VAL A C 1
ATOM 2197 O O . VAL A 1 273 ? -14.349 5.967 -0.481 1.00 97.56 273 VAL A O 1
ATOM 2200 N N . ILE A 1 274 ? -13.288 6.388 -2.406 1.00 98.31 274 ILE A N 1
ATOM 2201 C CA . ILE A 1 274 ? -11.939 6.397 -1.852 1.00 98.31 274 ILE A CA 1
ATOM 2202 C C . ILE A 1 274 ? -11.520 7.858 -1.746 1.00 98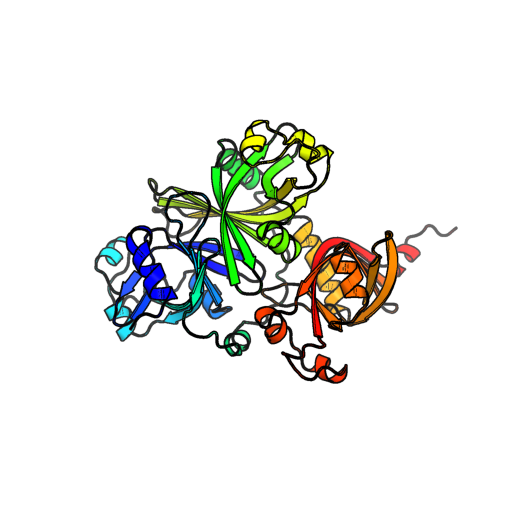.31 274 ILE A C 1
ATOM 2204 O O . ILE A 1 274 ? -11.354 8.514 -2.768 1.00 98.31 274 ILE A O 1
ATOM 2208 N N . LEU A 1 275 ? -11.366 8.369 -0.528 1.00 97.88 275 LEU A N 1
ATOM 2209 C CA . LEU A 1 275 ? -10.859 9.718 -0.267 1.00 97.88 275 LEU A CA 1
ATOM 2210 C C . LEU A 1 275 ? -9.354 9.663 -0.025 1.00 97.88 275 LEU A C 1
ATOM 2212 O O . LEU A 1 275 ? -8.892 8.778 0.694 1.00 97.88 275 LEU A O 1
ATOM 2216 N N . PHE A 1 276 ? -8.604 10.620 -0.569 1.00 98.19 276 PHE A N 1
ATOM 2217 C CA . PHE A 1 276 ? -7.150 10.670 -0.431 1.00 98.19 276 PHE A CA 1
ATOM 2218 C C . PHE A 1 276 ? -6.695 11.901 0.353 1.00 98.19 276 PHE A C 1
ATOM 2220 O O . PHE A 1 276 ? -7.097 13.029 0.077 1.00 98.19 276 PHE A O 1
ATOM 2227 N N . SER A 1 277 ? -5.779 11.691 1.294 1.00 97.44 277 SER A N 1
ATOM 2228 C CA . SER A 1 277 ? -5.053 12.749 1.996 1.00 97.44 277 SER A CA 1
ATOM 2229 C C . SER A 1 277 ? -3.578 12.687 1.608 1.00 97.44 277 SER A C 1
ATOM 2231 O O . SER A 1 277 ? -2.859 11.761 1.993 1.00 97.44 277 SER A O 1
ATOM 2233 N N . THR A 1 278 ? -3.132 13.655 0.808 1.00 97.75 278 THR A N 1
ATOM 2234 C CA . THR A 1 278 ? -1.765 13.692 0.268 1.00 97.75 278 THR A CA 1
ATOM 2235 C C . THR A 1 278 ? -0.770 14.153 1.325 1.00 97.75 278 THR A C 1
ATOM 2237 O O . THR A 1 278 ? -0.914 15.227 1.896 1.00 97.75 278 THR A O 1
ATOM 2240 N N . ARG A 1 279 ? 0.272 13.350 1.557 1.00 97.06 279 ARG A N 1
ATOM 2241 C CA . ARG A 1 279 ? 1.371 13.658 2.485 1.00 97.06 279 ARG A CA 1
ATOM 2242 C C . ARG A 1 279 ? 2.516 14.377 1.799 1.00 97.06 279 ARG A C 1
ATOM 2244 O O . ARG A 1 279 ? 3.137 15.266 2.369 1.00 97.06 279 ARG A O 1
ATOM 2251 N N . ARG A 1 280 ? 2.865 13.918 0.598 1.00 96.50 280 ARG A N 1
ATOM 2252 C CA . ARG A 1 280 ? 3.956 14.479 -0.195 1.00 96.50 280 ARG A CA 1
ATOM 2253 C C . ARG A 1 280 ? 3.741 14.232 -1.676 1.00 96.50 280 ARG A C 1
ATOM 2255 O O . ARG A 1 280 ? 3.134 13.233 -2.067 1.00 96.50 280 ARG A O 1
ATOM 2262 N N . VAL A 1 281 ? 4.311 15.123 -2.472 1.00 97.19 281 VAL A N 1
ATOM 2263 C CA . VAL A 1 281 ? 4.399 15.008 -3.926 1.00 97.19 281 VAL A CA 1
ATOM 2264 C C . VAL A 1 281 ? 5.865 14.886 -4.300 1.00 97.19 281 VAL A C 1
ATOM 2266 O O . VAL A 1 281 ? 6.699 15.639 -3.798 1.00 97.19 281 VAL A O 1
ATOM 2269 N N . ILE A 1 282 ? 6.183 13.923 -5.159 1.00 95.75 282 ILE A N 1
ATOM 2270 C CA . ILE A 1 282 ? 7.516 13.738 -5.726 1.00 95.75 282 ILE A CA 1
ATOM 2271 C C . ILE A 1 282 ? 7.398 13.946 -7.231 1.00 95.75 282 ILE A C 1
ATOM 2273 O O . ILE A 1 282 ? 6.692 13.202 -7.914 1.00 95.75 282 ILE A O 1
ATOM 2277 N N . HIS A 1 283 ? 8.087 14.962 -7.735 1.00 94.25 283 HIS A N 1
ATOM 2278 C CA . HIS A 1 283 ? 8.090 15.326 -9.142 1.00 94.25 283 HIS A CA 1
ATOM 2279 C C . HIS A 1 283 ? 9.445 14.982 -9.758 1.00 94.25 283 HIS A C 1
ATOM 2281 O O . HIS A 1 283 ? 10.497 15.462 -9.322 1.00 94.25 283 HIS A O 1
ATOM 2287 N N . HIS A 1 284 ? 9.418 14.105 -10.755 1.00 90.25 284 HIS A N 1
ATOM 2288 C CA . HIS A 1 284 ? 10.591 13.706 -11.515 1.00 90.25 284 HIS A CA 1
ATOM 2289 C C . HIS A 1 284 ? 10.477 14.255 -12.935 1.00 90.25 284 HIS A C 1
ATOM 2291 O O . HIS A 1 284 ? 9.549 13.887 -13.656 1.00 90.25 284 HIS A O 1
ATOM 2297 N N . ASN A 1 285 ? 11.469 15.046 -13.338 1.00 84.00 285 ASN A N 1
ATOM 2298 C CA . ASN A 1 285 ? 11.570 15.615 -14.679 1.00 84.00 285 ASN A CA 1
ATOM 2299 C C . ASN A 1 285 ? 12.860 15.136 -15.338 1.00 84.00 285 ASN A C 1
ATOM 2301 O O . ASN A 1 285 ? 13.896 15.055 -14.675 1.00 84.00 285 ASN A O 1
ATOM 2305 N N . LEU A 1 286 ? 12.816 14.874 -16.646 1.00 69.50 286 LEU A N 1
ATOM 2306 C CA . LEU A 1 286 ? 13.962 14.384 -17.422 1.00 69.50 286 LEU A CA 1
ATOM 2307 C C . LEU A 1 286 ? 15.206 15.288 -17.304 1.00 69.50 286 LEU A C 1
ATOM 2309 O O . LEU A 1 286 ? 16.329 14.795 -17.331 1.00 69.50 286 LEU A O 1
ATOM 2313 N N . GLY A 1 287 ? 15.012 16.598 -17.113 1.00 65.62 287 GLY A N 1
ATOM 2314 C CA . GLY A 1 287 ? 16.092 17.585 -17.000 1.00 65.62 287 GLY A CA 1
ATOM 2315 C C . GLY A 1 287 ? 16.783 17.681 -15.633 1.00 65.62 287 GLY A C 1
ATOM 2316 O O . GLY A 1 287 ? 17.739 18.441 -15.507 1.00 65.62 287 GLY A O 1
ATOM 2317 N N . SER A 1 288 ? 16.328 16.953 -14.605 1.00 70.75 288 SER A N 1
ATOM 2318 C CA . SER A 1 288 ? 16.925 17.011 -13.264 1.00 70.75 288 SER A CA 1
ATOM 2319 C C . SER A 1 288 ? 17.178 15.622 -12.689 1.00 70.75 288 SER A C 1
ATOM 2321 O O . SER A 1 288 ? 16.272 14.805 -12.529 1.00 70.75 288 SER A O 1
ATOM 2323 N N . HIS A 1 289 ? 18.419 15.373 -12.269 1.00 67.44 289 HIS A N 1
ATOM 2324 C CA . HIS A 1 289 ? 18.772 14.164 -11.519 1.00 67.44 289 HIS A CA 1
ATOM 2325 C C . HIS A 1 289 ? 18.212 14.166 -10.086 1.00 67.44 289 HIS A C 1
ATOM 2327 O O . HIS A 1 289 ? 18.154 13.115 -9.444 1.00 67.44 289 HIS A O 1
ATOM 2333 N N . ILE A 1 290 ? 17.791 15.333 -9.587 1.00 77.81 290 ILE A N 1
ATOM 2334 C CA . ILE A 1 290 ? 17.208 15.513 -8.258 1.00 77.81 290 ILE A CA 1
ATOM 2335 C C . ILE A 1 290 ? 15.710 15.746 -8.420 1.00 77.81 290 ILE A C 1
ATOM 2337 O O . ILE A 1 290 ? 15.271 16.640 -9.139 1.00 77.81 290 ILE A O 1
ATOM 2341 N N . SER A 1 291 ? 14.924 14.920 -7.745 1.00 87.25 291 SER A N 1
ATOM 2342 C CA . SER A 1 291 ? 13.466 15.038 -7.745 1.00 87.25 291 SER A CA 1
ATOM 2343 C C . SER A 1 291 ? 13.047 16.162 -6.812 1.00 87.25 291 SER A C 1
ATOM 2345 O O . SER A 1 291 ? 13.565 16.260 -5.696 1.00 87.25 291 SER A O 1
ATOM 2347 N N . GLU A 1 292 ? 12.094 16.977 -7.243 1.00 92.38 292 GLU A N 1
ATOM 2348 C CA . GLU A 1 292 ? 11.461 17.939 -6.352 1.00 92.38 292 GLU A CA 1
ATOM 2349 C C . GLU A 1 292 ? 10.522 17.183 -5.407 1.00 92.38 292 GLU A C 1
ATOM 2351 O O . GLU A 1 292 ? 9.755 16.317 -5.834 1.00 92.38 292 GLU A O 1
ATOM 2356 N N . VAL A 1 293 ? 10.613 17.479 -4.110 1.00 94.56 293 VAL A N 1
ATOM 2357 C CA . VAL A 1 293 ? 9.771 16.859 -3.086 1.00 94.56 293 VAL A CA 1
ATOM 2358 C C . VAL A 1 293 ? 9.076 17.953 -2.291 1.00 94.56 293 VAL A C 1
ATOM 2360 O O . VAL A 1 293 ? 9.727 18.740 -1.604 1.00 94.56 293 VAL A O 1
ATOM 2363 N N . LEU A 1 294 ? 7.749 17.972 -2.364 1.00 96.31 294 LEU A N 1
ATOM 2364 C CA . LEU A 1 294 ? 6.891 18.824 -1.547 1.00 96.31 294 LEU A CA 1
ATOM 2365 C C . LEU A 1 294 ? 6.292 17.970 -0.434 1.00 96.31 294 LEU A C 1
ATOM 2367 O O . LEU A 1 294 ? 5.771 16.892 -0.710 1.00 96.31 294 LEU A O 1
ATOM 2371 N N . VAL A 1 295 ? 6.378 18.423 0.815 1.00 96.88 295 VAL A N 1
ATOM 2372 C CA . VAL A 1 295 ? 5.897 17.682 1.991 1.00 96.88 295 VAL A CA 1
ATOM 2373 C C . VAL A 1 295 ? 4.862 18.533 2.713 1.00 96.88 295 VAL A C 1
ATOM 2375 O O . VAL A 1 295 ? 5.160 19.664 3.091 1.00 96.88 295 VAL A O 1
ATOM 2378 N N . ALA A 1 296 ? 3.659 17.998 2.892 1.00 97.38 296 ALA A N 1
ATOM 2379 C CA . ALA A 1 296 ? 2.589 18.620 3.657 1.00 97.38 296 ALA A CA 1
ATOM 2380 C C . ALA A 1 296 ? 2.746 18.340 5.159 1.00 97.38 296 ALA A C 1
ATOM 2382 O O . ALA A 1 296 ? 3.553 17.506 5.584 1.00 97.38 296 ALA A O 1
ATOM 2383 N N . GLU A 1 297 ? 1.948 19.032 5.965 1.00 97.38 297 GLU A N 1
ATOM 2384 C CA . GLU A 1 297 ? 1.776 18.693 7.375 1.00 97.38 297 GLU A CA 1
ATOM 2385 C C . GLU A 1 297 ? 1.333 17.230 7.557 1.00 97.38 297 GLU A C 1
ATOM 2387 O O . GLU A 1 297 ? 0.632 16.677 6.702 1.00 97.38 297 GLU A O 1
ATOM 2392 N N . PRO A 1 298 ? 1.707 16.580 8.678 1.00 96.69 298 PRO A N 1
ATOM 2393 C CA . PRO A 1 298 ? 1.287 15.215 8.934 1.00 96.69 298 PRO A CA 1
ATOM 2394 C C . PRO A 1 298 ? -0.238 15.095 8.948 1.00 96.69 298 PRO A C 1
ATOM 2396 O O . PRO A 1 298 ? -0.926 15.757 9.733 1.00 96.69 298 PRO A O 1
ATOM 2399 N N . VAL A 1 299 ? -0.754 14.205 8.103 1.00 96.50 299 VAL A N 1
ATOM 2400 C CA . VAL A 1 299 ? -2.183 13.890 8.032 1.00 96.50 299 VAL A CA 1
ATOM 2401 C C . VAL A 1 299 ? -2.643 13.210 9.325 1.00 96.50 299 VAL A C 1
ATOM 2403 O O . VAL A 1 299 ? -1.843 12.579 10.020 1.00 96.50 299 VAL A O 1
ATOM 2406 N N . GLN A 1 300 ? -3.936 13.312 9.651 1.00 96.69 300 GLN A N 1
ATOM 2407 C CA . GLN A 1 300 ? -4.481 12.766 10.903 1.00 96.69 300 GLN A CA 1
ATOM 2408 C C . GLN A 1 300 ? -4.166 11.273 11.077 1.00 96.69 300 GLN A C 1
ATOM 2410 O O . GLN A 1 300 ? -3.718 10.867 12.144 1.00 96.69 300 GLN A O 1
ATOM 2415 N N . TYR A 1 301 ? -4.273 10.492 9.999 1.00 97.19 301 TYR A N 1
ATOM 2416 C CA . TYR A 1 301 ? -3.929 9.071 10.005 1.00 97.19 301 TYR A CA 1
ATOM 2417 C C . TYR A 1 301 ? -2.501 8.793 10.512 1.00 97.19 301 TYR A C 1
ATOM 2419 O O . TYR A 1 301 ? -2.293 7.887 11.315 1.00 97.19 301 TYR A O 1
ATOM 2427 N N . ASP A 1 302 ? -1.508 9.596 10.112 1.00 97.06 302 ASP A N 1
ATOM 2428 C CA . ASP A 1 302 ? -0.125 9.392 10.554 1.00 97.06 302 ASP A CA 1
ATOM 2429 C C . ASP A 1 302 ? 0.036 9.714 12.049 1.00 97.06 302 ASP A C 1
ATOM 2431 O O . ASP A 1 302 ? 0.802 9.045 12.744 1.00 97.06 302 ASP A O 1
ATOM 2435 N N . LYS A 1 303 ? -0.699 10.712 12.563 1.00 97.75 303 LYS A N 1
ATOM 2436 C CA . LYS A 1 303 ? -0.733 11.041 14.000 1.00 97.75 303 LYS A CA 1
ATOM 2437 C C . LYS A 1 303 ? -1.357 9.899 14.801 1.00 97.75 303 LYS A C 1
ATOM 2439 O O . LYS A 1 303 ? -0.799 9.496 15.822 1.00 97.75 303 LYS A O 1
ATOM 2444 N N . ASP A 1 304 ? -2.454 9.340 14.302 1.00 98.12 304 ASP A N 1
ATOM 2445 C CA . ASP A 1 304 ? -3.145 8.223 14.939 1.00 98.12 304 ASP A CA 1
ATOM 2446 C C . ASP A 1 304 ? -2.283 6.951 14.945 1.00 98.12 304 ASP A C 1
ATOM 2448 O O . ASP A 1 304 ? -2.222 6.241 15.952 1.00 98.12 304 ASP A O 1
ATOM 2452 N N . LEU A 1 305 ? -1.516 6.707 13.873 1.00 97.25 305 LEU A N 1
ATOM 2453 C CA . LEU A 1 305 ? -0.521 5.633 13.835 1.00 97.25 305 LEU A CA 1
ATOM 2454 C C . LEU A 1 305 ? 0.541 5.779 14.931 1.00 97.25 305 LEU A C 1
ATOM 2456 O O . LEU A 1 305 ? 0.954 4.773 15.504 1.00 97.25 305 LEU A O 1
ATOM 2460 N N . GLN A 1 306 ? 0.978 7.000 15.264 1.00 97.69 306 GLN A N 1
ATOM 2461 C CA . GLN A 1 306 ? 1.922 7.197 16.372 1.00 97.69 306 GLN A CA 1
ATOM 2462 C C . GLN A 1 306 ? 1.307 6.831 17.723 1.00 97.69 306 GLN A C 1
ATOM 2464 O O . GLN A 1 306 ? 2.003 6.294 18.585 1.00 97.69 306 GLN A O 1
ATOM 2469 N N . LEU A 1 307 ? 0.016 7.103 17.929 1.00 97.75 307 LEU A N 1
ATOM 2470 C CA . LEU A 1 307 ? -0.681 6.708 19.153 1.00 97.75 307 LEU A CA 1
ATOM 2471 C C . LEU A 1 307 ? -0.850 5.187 19.233 1.00 97.75 307 LEU A C 1
ATOM 2473 O O . LEU A 1 307 ? -0.551 4.604 20.274 1.00 97.75 307 LEU A O 1
ATOM 2477 N N . LEU A 1 308 ? -1.217 4.532 18.127 1.00 97.31 308 LEU A N 1
ATOM 2478 C CA . LEU A 1 308 ? -1.251 3.069 18.045 1.00 97.31 308 LEU A CA 1
ATOM 2479 C C . LEU A 1 308 ? 0.138 2.450 18.287 1.00 97.31 308 LEU A C 1
ATOM 2481 O O . LEU A 1 308 ? 0.256 1.457 19.003 1.00 97.31 308 LEU A O 1
ATOM 2485 N N . ASN A 1 309 ? 1.203 3.071 17.772 1.00 96.75 309 ASN A N 1
ATOM 2486 C CA . ASN A 1 309 ? 2.578 2.654 18.038 1.00 96.75 309 ASN A CA 1
ATOM 2487 C C . ASN A 1 309 ? 2.915 2.737 19.531 1.00 96.75 309 ASN A C 1
ATOM 2489 O O . ASN A 1 309 ? 3.445 1.782 20.097 1.00 96.75 309 ASN A O 1
ATOM 2493 N N . LYS A 1 310 ? 2.567 3.848 20.192 1.00 95.88 310 LYS A N 1
ATOM 2494 C CA . LYS A 1 310 ? 2.757 4.005 21.641 1.00 95.88 310 LYS A CA 1
ATOM 2495 C C . LYS A 1 310 ? 1.986 2.944 22.426 1.00 95.88 310 LYS A C 1
ATOM 2497 O O . LYS A 1 310 ? 2.579 2.322 23.302 1.00 95.88 310 LYS A O 1
ATOM 2502 N N . LEU A 1 311 ? 0.726 2.677 22.064 1.00 95.00 311 LEU A N 1
ATOM 2503 C CA . LEU A 1 311 ? -0.069 1.588 22.643 1.00 95.00 311 LEU A CA 1
ATOM 2504 C C . LEU A 1 311 ? 0.633 0.235 22.471 1.00 95.00 311 LEU A C 1
ATOM 2506 O O . LEU A 1 311 ? 0.771 -0.503 23.442 1.00 95.00 311 LEU A O 1
ATOM 2510 N N . SER A 1 312 ? 1.131 -0.078 21.269 1.00 93.81 312 SER A N 1
ATOM 2511 C CA . SER A 1 312 ? 1.816 -1.351 20.987 1.00 93.81 312 SER A CA 1
ATOM 2512 C C . SER A 1 312 ? 3.073 -1.557 21.843 1.00 93.81 312 SER A C 1
ATOM 2514 O O . SER A 1 312 ? 3.425 -2.684 22.186 1.00 93.81 312 SER A O 1
ATOM 2516 N N . LYS A 1 313 ? 3.718 -0.455 22.249 1.00 92.62 313 LYS A N 1
ATOM 2517 C CA . LYS A 1 313 ? 4.921 -0.441 23.090 1.00 92.62 313 LYS A CA 1
ATOM 2518 C C . LYS A 1 313 ? 4.617 -0.436 24.592 1.00 92.62 313 LYS A C 1
ATOM 2520 O O . LYS A 1 313 ? 5.550 -0.562 25.380 1.00 92.62 313 LYS A O 1
ATOM 2525 N N . LEU A 1 314 ? 3.350 -0.320 25.013 1.00 88.19 314 LEU A N 1
ATOM 2526 C CA . LEU A 1 314 ? 2.989 -0.342 26.438 1.00 88.19 314 LEU A CA 1
ATOM 2527 C C . LEU A 1 314 ? 3.266 -1.694 27.107 1.00 88.19 314 LEU A C 1
ATOM 2529 O O . LEU A 1 314 ? 3.548 -1.719 28.307 1.00 88.19 314 LEU A O 1
ATOM 2533 N N . GLY A 1 315 ? 3.161 -2.784 26.337 1.00 82.19 315 GLY A N 1
ATOM 2534 C CA . GLY A 1 315 ? 3.265 -4.161 26.830 1.00 82.19 315 GLY A CA 1
ATOM 2535 C C . GLY A 1 315 ? 2.008 -4.680 27.538 1.00 82.19 315 GLY A C 1
ATOM 2536 O O . GLY A 1 315 ? 2.031 -5.792 28.056 1.00 82.19 315 GLY A O 1
ATOM 2537 N N . GLU A 1 316 ? 0.923 -3.902 27.548 1.00 87.88 316 GLU A N 1
ATOM 2538 C CA . GLU A 1 316 ? -0.334 -4.262 28.208 1.00 87.88 316 GLU A CA 1
ATOM 2539 C C . GLU A 1 316 ? -1.250 -5.102 27.295 1.00 87.88 316 GLU A C 1
ATOM 2541 O O . GLU A 1 316 ? -1.242 -4.919 26.069 1.00 87.88 316 GLU A O 1
ATOM 2546 N N . PRO A 1 317 ? -2.073 -6.007 27.859 1.00 90.88 317 PRO A N 1
ATO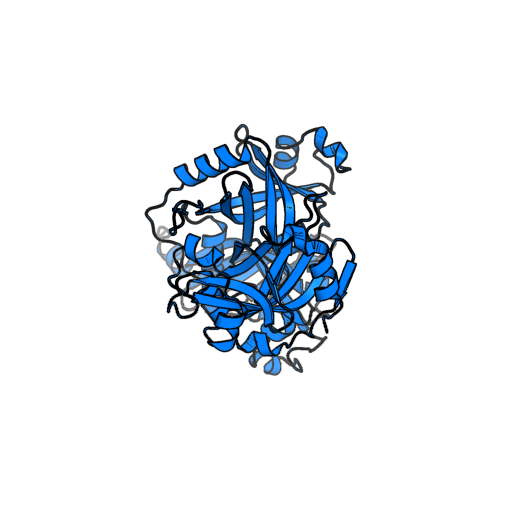M 2547 C CA . PRO A 1 317 ? -3.131 -6.681 27.114 1.00 90.88 317 PRO A CA 1
ATOM 2548 C C . PRO A 1 317 ? -4.153 -5.688 26.553 1.00 90.88 317 PRO A C 1
ATOM 2550 O O . PRO A 1 317 ? -4.595 -4.770 27.244 1.00 90.88 317 PRO A O 1
ATOM 2553 N N . ILE A 1 318 ? -4.583 -5.909 25.312 1.00 94.75 318 ILE A N 1
ATOM 2554 C CA . ILE A 1 318 ? -5.524 -5.019 24.628 1.00 94.75 318 ILE A CA 1
ATOM 2555 C C . ILE A 1 318 ? -6.939 -5.576 24.717 1.00 94.75 318 ILE A C 1
ATOM 2557 O O . ILE A 1 318 ? -7.185 -6.720 24.342 1.00 94.75 318 ILE A O 1
ATOM 2561 N N . ASN A 1 319 ? -7.904 -4.766 25.145 1.00 96.31 319 ASN A N 1
ATOM 2562 C CA . ASN A 1 319 ? -9.315 -5.115 25.012 1.00 96.31 319 ASN A CA 1
ATOM 2563 C C . ASN A 1 319 ? -9.779 -4.839 23.584 1.00 96.31 319 ASN A C 1
ATOM 2565 O O . ASN A 1 319 ? -9.642 -3.722 23.098 1.00 96.31 319 ASN A O 1
ATOM 2569 N N . LEU A 1 320 ? -10.353 -5.847 22.930 1.00 97.38 320 LEU A N 1
ATOM 2570 C CA . LEU A 1 320 ? -10.933 -5.735 21.596 1.00 97.38 320 LEU A CA 1
ATOM 2571 C C . LEU A 1 320 ? -12.460 -5.789 21.674 1.00 97.38 320 LEU A C 1
ATOM 2573 O O . LEU A 1 320 ? -13.039 -6.833 22.009 1.00 97.38 320 LEU A O 1
ATOM 2577 N N . VAL A 1 321 ? -13.103 -4.690 21.295 1.00 98.00 321 VAL A N 1
ATOM 2578 C CA . VAL A 1 321 ? -14.555 -4.570 21.146 1.00 98.00 321 VAL A CA 1
ATOM 2579 C C . VAL A 1 321 ? -14.925 -4.681 19.670 1.00 98.00 321 VAL A C 1
ATOM 2581 O O . VAL A 1 321 ? -14.341 -4.001 18.834 1.00 98.00 321 VAL A O 1
ATOM 2584 N N . THR A 1 322 ? -15.887 -5.543 19.354 1.00 97.56 322 THR A N 1
ATOM 2585 C CA . THR A 1 322 ? -16.404 -5.787 17.993 1.00 97.56 322 THR A CA 1
ATOM 2586 C C . THR A 1 322 ? -17.914 -5.997 18.051 1.00 97.56 322 THR A C 1
ATOM 2588 O O . THR A 1 322 ? -18.426 -6.436 19.083 1.00 97.56 322 THR A O 1
ATOM 2591 N N . ALA A 1 323 ? -18.620 -5.711 16.959 1.00 97.12 323 ALA A N 1
ATOM 2592 C CA . ALA A 1 323 ? -20.057 -5.958 16.840 1.00 97.12 323 ALA A CA 1
ATOM 2593 C C . ALA A 1 323 ? -20.334 -7.322 16.186 1.00 97.12 323 ALA A C 1
ATOM 2595 O O . ALA A 1 323 ? -19.596 -7.745 15.299 1.00 97.12 323 ALA A O 1
ATOM 2596 N N . ASP A 1 324 ? -21.382 -8.023 16.616 1.00 94.88 324 ASP A N 1
ATOM 2597 C CA . ASP A 1 324 ? -21.884 -9.201 15.901 1.00 94.88 324 ASP A CA 1
ATOM 2598 C C . ASP A 1 324 ? -22.884 -8.848 14.787 1.00 94.88 324 ASP A C 1
ATOM 2600 O O . ASP A 1 324 ? -23.153 -7.681 14.511 1.00 94.88 324 ASP A O 1
ATOM 2604 N N . GLU A 1 325 ? -23.444 -9.877 14.145 1.00 93.69 325 GLU A N 1
ATOM 2605 C CA . GLU A 1 325 ? -24.436 -9.766 13.061 1.00 93.69 325 GLU A CA 1
ATOM 2606 C C . GLU A 1 325 ? -25.731 -9.030 13.451 1.00 93.69 325 GLU A C 1
ATOM 2608 O O . GLU A 1 325 ? -26.514 -8.655 12.583 1.00 93.69 325 GLU A O 1
ATOM 2613 N N . ARG A 1 326 ? -25.977 -8.829 14.752 1.00 95.00 326 ARG A N 1
ATOM 2614 C CA . ARG A 1 326 ? -27.130 -8.093 15.288 1.00 95.00 326 ARG A CA 1
ATOM 2615 C C . ARG A 1 326 ? -26.739 -6.711 15.812 1.00 95.00 326 ARG A C 1
ATOM 2617 O O . ARG A 1 326 ? -27.575 -6.030 16.400 1.00 95.00 326 ARG A O 1
ATOM 2624 N N . GLY A 1 327 ? -25.478 -6.312 15.647 1.00 93.88 327 GLY A N 1
ATOM 2625 C CA . GLY A 1 327 ? -24.934 -5.070 16.187 1.00 93.88 327 GLY A CA 1
ATOM 2626 C C . GLY A 1 327 ? -24.633 -5.113 17.688 1.00 93.88 327 GLY A C 1
ATOM 2627 O O . GLY A 1 327 ? -24.315 -4.075 18.266 1.00 93.88 327 GLY A O 1
ATOM 2628 N N . VAL A 1 328 ? -24.711 -6.279 18.345 1.00 96.56 328 VAL A N 1
ATOM 2629 C CA . VAL A 1 328 ? -24.389 -6.390 19.775 1.00 96.56 328 VAL A CA 1
ATOM 2630 C C . VAL A 1 328 ? -22.879 -6.300 19.949 1.00 96.56 328 VAL A C 1
ATOM 2632 O O . VAL A 1 328 ? -22.122 -6.992 19.268 1.00 96.56 328 VAL A O 1
ATOM 2635 N N . LEU A 1 329 ? -22.435 -5.448 20.872 1.00 97.25 329 LEU A N 1
ATOM 2636 C CA . LEU A 1 329 ? -21.019 -5.242 21.156 1.00 97.25 329 LEU A CA 1
ATOM 2637 C C . LEU A 1 329 ? -20.481 -6.327 22.090 1.00 97.25 329 LEU A C 1
ATOM 2639 O O . LEU A 1 329 ? -21.022 -6.578 23.164 1.00 97.25 329 LEU A O 1
ATOM 2643 N N . HIS A 1 330 ? -19.354 -6.920 21.706 1.00 96.56 330 HIS A N 1
ATOM 2644 C CA . HIS A 1 330 ? -18.644 -7.934 22.477 1.00 96.56 330 HIS A CA 1
ATOM 2645 C C . HIS A 1 330 ? -17.239 -7.444 22.782 1.00 96.56 330 HIS A C 1
ATOM 2647 O O . HIS A 1 330 ? -16.473 -7.182 21.856 1.00 96.56 330 HIS A O 1
ATOM 2653 N N . SER A 1 331 ? -16.858 -7.395 24.057 1.00 95.81 331 SER A N 1
ATOM 2654 C CA . SER A 1 331 ? -15.492 -7.066 24.484 1.00 95.81 331 SER A CA 1
ATOM 2655 C C . SER A 1 331 ? -14.743 -8.311 24.954 1.00 95.81 331 SER A C 1
ATOM 2657 O O . SER A 1 331 ? -15.329 -9.199 25.572 1.00 95.81 331 SER A O 1
ATOM 2659 N N . ARG A 1 332 ? -13.445 -8.399 24.650 1.00 93.44 332 ARG A N 1
ATOM 2660 C CA . ARG A 1 332 ? -12.564 -9.466 25.141 1.00 93.44 332 ARG A CA 1
ATOM 2661 C C . ARG A 1 332 ? -11.125 -8.969 25.243 1.00 93.44 332 ARG A C 1
ATOM 2663 O O . ARG A 1 332 ? -10.641 -8.326 24.316 1.00 93.44 332 ARG A O 1
ATOM 2670 N N . ILE A 1 333 ? -10.421 -9.384 26.296 1.00 92.69 333 ILE A N 1
ATOM 2671 C CA . ILE A 1 333 ? -8.965 -9.241 26.390 1.00 92.69 333 ILE A CA 1
ATOM 2672 C C . ILE A 1 333 ? -8.293 -10.106 25.314 1.00 92.69 333 ILE A C 1
ATOM 2674 O O . ILE A 1 333 ? -8.435 -11.335 25.274 1.00 92.69 333 ILE A O 1
ATOM 2678 N N . MET A 1 334 ? -7.562 -9.439 24.438 1.00 90.69 334 MET A N 1
ATOM 2679 C CA . MET A 1 334 ? -6.667 -10.011 23.446 1.00 90.69 334 MET A CA 1
ATOM 2680 C C . MET A 1 334 ? -5.217 -9.898 23.934 1.00 90.69 334 MET A C 1
ATOM 2682 O O . MET A 1 334 ? -4.935 -9.342 24.993 1.00 90.69 334 MET A O 1
ATOM 2686 N N . GLY A 1 335 ? -4.286 -10.461 23.160 1.00 86.56 335 GLY A N 1
ATOM 2687 C CA . GLY A 1 335 ? -2.857 -10.260 23.394 1.00 86.56 335 GLY A CA 1
ATOM 2688 C C . GLY A 1 335 ? -2.406 -8.838 23.044 1.00 86.56 335 GLY A C 1
ATOM 2689 O O . GLY A 1 335 ? -3.160 -7.871 23.140 1.00 86.56 335 GLY A O 1
ATOM 2690 N N . VAL A 1 336 ? -1.163 -8.726 22.594 1.00 89.81 336 VAL A N 1
ATOM 2691 C CA . VAL A 1 336 ? -0.556 -7.450 22.206 1.00 89.81 336 VAL A CA 1
ATOM 2692 C C . VAL A 1 336 ? -0.813 -7.118 20.735 1.00 89.81 336 VAL A C 1
ATOM 2694 O O . VAL A 1 336 ? -0.966 -8.010 19.894 1.00 89.81 336 VAL A O 1
ATOM 2697 N N . VAL A 1 337 ? -0.813 -5.824 20.424 1.00 93.94 337 VAL A N 1
ATOM 2698 C CA . VAL A 1 337 ? -0.651 -5.331 19.052 1.00 93.94 337 VAL A CA 1
ATOM 2699 C C . VAL A 1 337 ? 0.837 -5.372 18.710 1.00 93.94 337 VAL A C 1
ATOM 2701 O O . VAL A 1 337 ? 1.667 -4.897 19.479 1.00 93.94 337 VAL A O 1
ATOM 2704 N N . MET A 1 338 ? 1.177 -5.940 17.559 1.00 93.06 338 MET A N 1
ATOM 2705 C CA . MET A 1 338 ? 2.543 -6.055 17.052 1.00 93.06 338 MET A CA 1
ATOM 2706 C C . MET A 1 338 ? 2.720 -5.145 15.843 1.00 93.06 338 MET A C 1
ATOM 2708 O O . MET A 1 338 ? 1.787 -4.971 15.063 1.00 93.06 338 MET A O 1
ATOM 2712 N N . TYR A 1 339 ? 3.925 -4.616 15.658 1.00 94.12 339 TYR A N 1
ATOM 2713 C CA . TYR A 1 339 ? 4.283 -3.817 14.491 1.00 94.12 339 TYR A CA 1
ATOM 2714 C C . TYR A 1 339 ? 5.165 -4.613 13.521 1.00 94.12 339 TYR A C 1
ATOM 2716 O O . TYR A 1 339 ? 6.103 -5.295 13.935 1.00 94.12 339 TYR A O 1
ATOM 2724 N N . ASN A 1 340 ? 4.870 -4.505 12.228 1.00 92.81 340 ASN A N 1
ATOM 2725 C CA . ASN A 1 340 ? 5.687 -4.994 11.126 1.00 92.81 340 ASN A CA 1
ATOM 2726 C C . ASN A 1 340 ? 5.977 -3.833 10.160 1.00 92.81 340 ASN A C 1
ATOM 2728 O O . ASN A 1 340 ? 5.073 -3.074 9.814 1.00 92.81 340 ASN A O 1
ATOM 2732 N N . SER A 1 341 ? 7.225 -3.718 9.696 1.00 89.38 341 SER A N 1
ATOM 2733 C CA . SER A 1 341 ? 7.698 -2.583 8.891 1.00 89.38 341 SER A CA 1
ATOM 2734 C C . SER A 1 341 ? 7.066 -2.468 7.501 1.00 89.38 341 SER A C 1
ATOM 2736 O O . SER A 1 341 ? 7.187 -1.409 6.892 1.00 89.38 341 SER A O 1
ATOM 2738 N N . VAL A 1 342 ? 6.385 -3.508 7.005 1.00 88.50 342 VAL A N 1
ATOM 2739 C CA . VAL A 1 342 ? 5.735 -3.515 5.683 1.00 88.50 342 VAL A CA 1
ATOM 2740 C C . VAL A 1 342 ? 4.214 -3.492 5.814 1.00 88.50 342 VAL A C 1
ATOM 2742 O O . VAL A 1 342 ? 3.556 -2.613 5.263 1.00 88.50 342 VAL A O 1
ATOM 2745 N N . ILE A 1 343 ? 3.641 -4.437 6.566 1.00 90.81 343 ILE A N 1
ATOM 2746 C CA . ILE A 1 343 ? 2.177 -4.600 6.647 1.00 90.81 343 ILE A CA 1
ATOM 2747 C C . ILE A 1 343 ? 1.522 -3.814 7.792 1.00 90.81 343 ILE A C 1
ATOM 2749 O O . ILE A 1 343 ? 0.302 -3.842 7.923 1.00 90.81 343 ILE A O 1
ATOM 2753 N N . GLY A 1 344 ? 2.307 -3.121 8.621 1.00 94.56 344 GLY A N 1
ATOM 2754 C CA . GLY A 1 344 ? 1.798 -2.279 9.700 1.00 94.56 344 GLY A CA 1
ATOM 2755 C C . GLY A 1 344 ? 1.479 -3.047 10.976 1.00 94.56 344 GLY A C 1
ATOM 2756 O O . GLY A 1 344 ? 2.209 -3.952 11.386 1.00 94.56 344 GLY A O 1
ATOM 2757 N N . PHE A 1 345 ? 0.412 -2.632 11.653 1.00 96.06 345 PHE A N 1
ATOM 2758 C CA . PHE A 1 345 ? 0.027 -3.187 12.943 1.00 96.06 345 PHE A CA 1
ATOM 2759 C C . PHE A 1 345 ? -0.824 -4.439 12.776 1.00 96.06 345 PHE A C 1
ATOM 2761 O O . PHE A 1 345 ? -1.686 -4.514 11.902 1.00 96.06 345 PHE A O 1
ATOM 2768 N N . CYS A 1 346 ? -0.605 -5.433 13.629 1.00 95.50 346 CYS A N 1
ATOM 2769 C CA . CYS A 1 346 ? -1.377 -6.662 13.594 1.00 95.50 346 CYS A CA 1
ATOM 2770 C C . CYS A 1 346 ? -1.574 -7.287 14.975 1.00 95.50 346 CYS A C 1
ATOM 2772 O O . CYS A 1 346 ? -0.827 -7.035 15.918 1.00 95.50 346 CYS A O 1
ATOM 2774 N N . MET A 1 347 ? -2.590 -8.136 15.084 1.00 94.69 347 MET A N 1
ATOM 2775 C CA . MET A 1 347 ? -2.871 -8.959 16.256 1.00 94.69 347 MET A CA 1
ATOM 2776 C C . MET A 1 347 ? -3.046 -10.412 15.830 1.00 94.69 347 MET A C 1
ATOM 2778 O O . MET A 1 347 ? -3.448 -10.703 14.705 1.00 94.69 347 MET A O 1
ATOM 2782 N N . VAL A 1 348 ? -2.784 -11.339 16.747 1.00 93.56 348 VAL A N 1
ATOM 2783 C CA . VAL A 1 348 ? -3.006 -12.769 16.519 1.00 93.56 348 VAL A CA 1
ATOM 2784 C C . VAL A 1 348 ? -4.295 -13.232 17.193 1.00 93.56 348 VAL A C 1
ATOM 2786 O O . VAL A 1 348 ? -4.607 -12.845 18.318 1.00 93.56 348 VAL A O 1
ATOM 2789 N N . THR A 1 349 ? -5.045 -14.098 16.517 1.00 93.81 349 THR A N 1
ATOM 2790 C CA . THR A 1 349 ? -6.257 -14.729 17.048 1.00 93.81 349 THR A CA 1
ATOM 2791 C C . THR A 1 349 ? -6.367 -16.168 16.556 1.00 93.81 349 THR A C 1
ATOM 2793 O O . THR A 1 349 ? -5.744 -16.547 15.561 1.00 93.81 349 THR A O 1
ATOM 2796 N N . LYS A 1 350 ? -7.175 -16.983 17.241 1.00 93.62 350 LYS A N 1
ATOM 2797 C CA . LYS A 1 350 ? -7.505 -18.322 16.747 1.00 93.62 350 LYS A CA 1
ATOM 2798 C C . LYS A 1 350 ? -8.409 -18.203 15.526 1.00 93.62 350 LYS A C 1
ATOM 2800 O O . LYS A 1 350 ? -9.332 -17.390 15.528 1.00 93.62 350 LYS A O 1
ATOM 2805 N N . SER A 1 351 ? -8.201 -19.044 14.520 1.00 93.50 351 SER A N 1
ATOM 2806 C CA . SER A 1 351 ? -9.011 -19.064 13.297 1.00 93.50 351 SER A CA 1
ATOM 2807 C C . SER A 1 351 ? -10.487 -19.379 13.565 1.00 93.50 351 SER A C 1
ATOM 2809 O O . SER A 1 351 ? -11.352 -18.879 12.851 1.00 93.50 351 SER A O 1
ATOM 2811 N N . THR A 1 352 ? -10.777 -20.103 14.650 1.00 93.62 352 THR A N 1
ATOM 2812 C CA . THR A 1 352 ? -12.126 -20.436 15.139 1.00 93.62 352 THR A CA 1
ATOM 2813 C C . THR A 1 352 ? -12.697 -19.437 16.155 1.00 93.62 352 THR A C 1
ATOM 2815 O O . THR A 1 352 ? -13.751 -19.680 16.739 1.00 93.62 352 THR A O 1
ATOM 2818 N N . SER A 1 353 ? -12.012 -18.321 16.420 1.00 93.50 353 SER A N 1
ATOM 2819 C CA . SER A 1 353 ? -12.484 -17.310 17.371 1.00 93.50 353 SER A CA 1
ATOM 2820 C C . SER A 1 353 ? -13.787 -16.663 16.896 1.00 93.50 353 SER A C 1
ATOM 2822 O O . SER A 1 353 ? -13.887 -16.258 15.739 1.00 93.50 353 SER A O 1
ATOM 2824 N N . ALA A 1 354 ? -14.744 -16.451 17.808 1.00 94.00 354 ALA A N 1
ATOM 2825 C CA . ALA A 1 354 ? -15.970 -15.695 17.523 1.00 94.00 354 ALA A CA 1
ATOM 2826 C C . ALA A 1 354 ? -15.683 -14.277 16.991 1.00 94.00 354 ALA A C 1
ATOM 2828 O O . ALA A 1 354 ? -16.468 -13.742 16.212 1.00 94.00 354 ALA A O 1
ATOM 2829 N N . LYS A 1 355 ? -14.521 -13.703 17.345 1.00 94.44 355 LYS A N 1
ATOM 2830 C CA . LYS A 1 355 ? -14.051 -12.417 16.812 1.00 94.44 355 LYS A CA 1
ATOM 2831 C C . LYS A 1 355 ? -13.902 -12.426 15.291 1.00 94.44 355 LYS A C 1
ATOM 2833 O O . LYS A 1 355 ? -14.198 -11.419 14.668 1.00 94.44 355 LYS A O 1
ATOM 2838 N N . ASN A 1 356 ? -13.504 -13.548 14.689 1.00 94.44 356 ASN A N 1
ATOM 2839 C CA . ASN A 1 356 ? -13.390 -13.635 13.233 1.00 94.44 356 ASN A CA 1
ATOM 2840 C C . ASN A 1 356 ? -14.769 -13.543 12.576 1.00 94.44 356 ASN A C 1
ATOM 2842 O O . ASN A 1 356 ? -14.949 -12.725 11.688 1.00 94.44 356 ASN A O 1
ATOM 2846 N N . LYS A 1 357 ? -15.764 -14.290 13.077 1.00 94.06 357 LYS A N 1
ATOM 2847 C CA . LYS A 1 357 ? -17.140 -14.225 12.556 1.00 94.06 357 LYS A CA 1
ATOM 2848 C C . LYS A 1 357 ? -17.734 -12.814 12.686 1.00 94.06 357 LYS A C 1
ATOM 2850 O O . LYS A 1 357 ? -18.411 -12.340 11.785 1.00 94.06 357 LYS A O 1
ATOM 2855 N N . GLN A 1 358 ? -17.472 -12.145 13.809 1.00 95.69 358 GLN A N 1
ATOM 2856 C CA . GLN A 1 358 ? -17.897 -10.759 14.037 1.00 95.69 358 GLN A CA 1
ATOM 2857 C C . GLN A 1 358 ? -17.275 -9.809 13.002 1.00 95.69 358 GLN A C 1
ATOM 2859 O O . GLN A 1 358 ? -17.992 -9.051 12.359 1.00 95.69 358 GLN A O 1
ATOM 2864 N N . LEU A 1 359 ? -15.963 -9.925 12.774 1.00 95.31 359 LEU A N 1
ATOM 2865 C CA . LEU A 1 359 ? -15.216 -9.089 11.830 1.00 95.31 359 LEU A CA 1
ATOM 2866 C C . LEU A 1 359 ? -15.515 -9.375 10.350 1.00 95.31 359 LEU A C 1
ATOM 2868 O O . LEU A 1 359 ? -15.370 -8.484 9.521 1.00 95.31 359 LEU A O 1
ATOM 2872 N N . GLU A 1 360 ? -15.952 -10.590 10.010 1.00 92.62 360 GLU A N 1
ATOM 2873 C CA . GLU A 1 360 ? -16.458 -10.924 8.669 1.00 92.62 360 GLU A CA 1
ATOM 2874 C C . GLU A 1 360 ? -17.760 -10.176 8.340 1.00 92.62 360 GLU A C 1
ATOM 2876 O O . GLU A 1 360 ? -18.020 -9.891 7.173 1.00 92.62 360 GLU A O 1
ATOM 2881 N N . HIS A 1 361 ? -18.568 -9.851 9.356 1.00 90.69 361 HIS A N 1
ATOM 2882 C CA . HIS A 1 361 ? -19.801 -9.083 9.195 1.00 90.69 361 HIS A CA 1
ATOM 2883 C C . HIS A 1 361 ? -19.571 -7.573 9.323 1.00 90.69 361 HIS A C 1
ATOM 2885 O O . HIS A 1 361 ? -20.069 -6.799 8.511 1.00 90.69 361 HIS A O 1
ATOM 2891 N N . ASN A 1 362 ? -18.816 -7.159 10.341 1.00 93.38 362 ASN A N 1
ATOM 2892 C CA . ASN A 1 362 ? -18.490 -5.767 10.607 1.00 93.38 362 ASN A CA 1
ATOM 2893 C C . ASN A 1 362 ? -17.013 -5.654 10.986 1.00 93.38 362 ASN A C 1
ATOM 2895 O O . ASN A 1 362 ? -16.606 -6.036 12.082 1.00 93.38 362 ASN A O 1
ATOM 2899 N N . ASN A 1 363 ? -16.214 -5.100 10.078 1.00 94.31 363 ASN A N 1
ATOM 2900 C CA . ASN A 1 363 ? -14.774 -4.970 10.261 1.00 94.31 363 ASN A CA 1
ATOM 2901 C C . ASN A 1 363 ? -14.369 -3.836 11.221 1.00 94.31 363 ASN A C 1
ATOM 2903 O O . ASN A 1 363 ? -13.181 -3.692 11.500 1.00 94.31 363 ASN A O 1
ATOM 2907 N N . HIS A 1 364 ? -15.313 -3.044 11.731 1.00 96.19 364 HIS A N 1
ATOM 2908 C CA . HIS A 1 364 ? -15.048 -1.991 12.701 1.00 96.19 364 HIS A CA 1
ATOM 2909 C C . HIS A 1 364 ? -14.791 -2.582 14.093 1.00 96.19 364 HIS A C 1
ATOM 2911 O O . HIS A 1 364 ? -15.529 -3.440 14.587 1.00 96.19 364 HIS A O 1
ATOM 2917 N N . ALA A 1 365 ? -13.760 -2.077 14.761 1.00 97.44 365 ALA A N 1
ATOM 2918 C CA . ALA A 1 365 ? -13.403 -2.462 16.112 1.00 97.44 365 ALA A CA 1
ATOM 2919 C C . ALA A 1 365 ? -12.901 -1.278 16.943 1.00 97.44 365 ALA A C 1
ATOM 2921 O O . ALA A 1 365 ? -12.394 -0.291 16.414 1.00 97.44 365 ALA A O 1
ATOM 2922 N N . ILE A 1 366 ? -12.984 -1.427 18.264 1.00 98.19 366 ILE A N 1
ATOM 2923 C CA . ILE A 1 366 ? -12.359 -0.514 19.223 1.00 98.19 366 ILE A CA 1
ATOM 2924 C C . ILE A 1 366 ? -11.339 -1.305 20.039 1.00 98.19 366 ILE A C 1
ATOM 2926 O O . ILE A 1 366 ? -11.663 -2.347 20.614 1.00 98.19 366 ILE A O 1
ATOM 2930 N N . LEU A 1 367 ? -10.107 -0.808 20.084 1.00 97.94 367 LEU A N 1
ATOM 2931 C CA . LEU A 1 367 ? -9.024 -1.335 20.898 1.00 97.94 367 LEU A CA 1
ATOM 2932 C C . LEU A 1 367 ? -8.799 -0.381 22.070 1.00 97.94 367 LEU A C 1
ATOM 2934 O O . LEU A 1 367 ? -8.583 0.813 21.862 1.00 97.94 367 LEU A O 1
ATOM 2938 N N . THR A 1 368 ? -8.817 -0.896 23.297 1.00 96.94 368 THR A N 1
ATOM 2939 C CA . THR A 1 368 ? -8.535 -0.089 24.491 1.00 96.94 368 THR A CA 1
ATOM 2940 C C . THR A 1 368 ? -7.469 -0.721 25.370 1.00 96.94 368 THR A C 1
ATOM 2942 O O . THR A 1 368 ? -7.354 -1.945 25.468 1.00 96.94 368 THR A O 1
ATOM 2945 N N . SER A 1 369 ? -6.678 0.132 26.016 1.00 96.12 369 SER A N 1
ATOM 2946 C CA . SER A 1 369 ? -5.659 -0.269 26.984 1.00 96.12 369 SER A CA 1
ATOM 2947 C C . SER A 1 369 ? -5.475 0.810 28.037 1.00 96.12 369 SER A C 1
ATOM 2949 O O . SER A 1 369 ? -5.564 1.999 27.727 1.00 96.12 369 SER A O 1
ATOM 2951 N N . TYR A 1 370 ? -5.179 0.395 29.265 1.00 94.19 370 TYR A N 1
ATOM 2952 C CA . TYR A 1 370 ? -4.909 1.287 30.386 1.00 94.19 370 TYR A CA 1
ATOM 2953 C C . TYR A 1 370 ? -3.718 0.775 31.189 1.00 94.19 370 TYR A C 1
ATOM 2955 O O . TYR A 1 370 ? -3.705 -0.386 31.590 1.00 94.19 370 TYR A O 1
ATOM 2963 N N . LYS A 1 371 ? -2.743 1.651 31.447 1.00 94.25 371 LYS A N 1
ATOM 2964 C CA . LYS A 1 371 ? -1.578 1.350 32.281 1.00 94.25 371 LYS A CA 1
ATOM 2965 C C . LYS A 1 371 ? -1.682 2.080 33.612 1.00 94.25 371 LYS A C 1
ATOM 2967 O O . LYS A 1 371 ? -1.554 3.304 33.669 1.00 94.25 371 LYS A O 1
ATOM 2972 N N . ALA A 1 372 ? -1.914 1.337 34.691 1.00 91.69 372 ALA A N 1
ATOM 2973 C CA . ALA A 1 372 ? -2.204 1.908 36.004 1.00 91.69 372 ALA A CA 1
ATOM 2974 C C . ALA A 1 372 ? -1.027 2.712 36.586 1.00 91.69 372 ALA A C 1
ATOM 2976 O O . ALA A 1 372 ? -1.238 3.733 37.246 1.00 91.69 372 ALA A O 1
ATOM 2977 N N . GLU A 1 373 ? 0.217 2.302 36.327 1.00 93.12 373 GLU A N 1
ATOM 2978 C CA . GLU A 1 373 ? 1.420 2.952 36.854 1.00 93.12 373 GLU A CA 1
ATOM 2979 C C . GLU A 1 373 ? 1.592 4.359 36.279 1.00 93.12 373 GLU A C 1
ATOM 2981 O O . GLU A 1 373 ? 1.750 5.317 37.039 1.00 93.12 373 GLU A O 1
ATOM 2986 N N . SER A 1 374 ? 1.494 4.512 34.957 1.00 93.44 374 SER A N 1
ATOM 2987 C CA . SER A 1 374 ? 1.633 5.814 34.293 1.00 93.44 374 SER A CA 1
ATOM 2988 C C . SER A 1 374 ? 0.323 6.604 34.234 1.00 93.44 374 SER A C 1
ATOM 2990 O O . SER A 1 374 ? 0.343 7.829 34.127 1.00 93.44 374 SER A O 1
ATOM 2992 N N . GLY A 1 375 ? -0.821 5.926 34.354 1.00 94.75 375 GLY A N 1
ATOM 2993 C CA . GLY A 1 375 ? -2.143 6.511 34.155 1.00 94.75 375 GLY A CA 1
ATOM 2994 C C . GLY A 1 375 ? -2.522 6.686 32.685 1.00 94.75 375 GLY A C 1
ATOM 2995 O O . GLY A 1 375 ? -3.515 7.357 32.413 1.00 94.75 375 GLY A O 1
ATOM 2996 N N . ASP A 1 376 ? -1.758 6.128 31.745 1.00 96.19 376 ASP A N 1
ATOM 2997 C CA . ASP A 1 376 ? -2.044 6.272 30.320 1.00 96.19 376 ASP A CA 1
ATOM 2998 C C . ASP A 1 376 ? -3.214 5.386 29.893 1.00 96.19 376 ASP A C 1
ATOM 3000 O O . ASP A 1 376 ? -3.215 4.178 30.127 1.00 96.19 376 ASP A O 1
ATOM 3004 N N . SER A 1 377 ? -4.188 5.998 29.227 1.00 96.25 377 SER A N 1
ATOM 3005 C CA . SER A 1 377 ? -5.342 5.350 28.615 1.00 96.25 377 SER A CA 1
ATOM 3006 C C . SER A 1 377 ? -5.344 5.621 27.118 1.00 96.25 377 SER A C 1
ATOM 3008 O O . SER A 1 377 ? -5.158 6.762 26.690 1.00 96.25 377 SER A O 1
ATOM 3010 N N . TYR A 1 378 ? -5.558 4.575 26.329 1.00 97.56 378 TYR A N 1
ATOM 3011 C CA . TYR A 1 378 ? -5.634 4.652 24.876 1.00 97.56 378 TYR A CA 1
ATOM 3012 C C . TYR A 1 378 ? -6.962 4.079 24.393 1.00 97.56 378 TYR A C 1
ATOM 3014 O O . TYR A 1 378 ? -7.392 3.020 24.857 1.00 97.56 378 TYR A O 1
ATOM 3022 N N . THR A 1 379 ? -7.576 4.761 23.429 1.00 98.00 379 THR A N 1
ATOM 3023 C CA . THR A 1 379 ? -8.747 4.286 22.685 1.00 98.00 379 THR A CA 1
ATOM 3024 C C . THR A 1 379 ? -8.452 4.412 21.201 1.00 98.00 379 THR A C 1
ATOM 3026 O O . THR A 1 379 ? -8.241 5.514 20.704 1.00 98.00 379 THR A O 1
ATOM 3029 N N . ILE A 1 380 ? -8.403 3.284 20.501 1.00 98.31 380 ILE A N 1
ATOM 3030 C CA . ILE A 1 380 ? -8.121 3.222 19.069 1.00 98.31 380 ILE A CA 1
ATOM 3031 C C . ILE A 1 380 ? -9.354 2.669 18.369 1.00 98.31 380 ILE A C 1
ATOM 3033 O O . ILE A 1 380 ? -9.738 1.524 18.593 1.00 98.31 380 ILE A O 1
ATOM 3037 N N . GLU A 1 381 ? -9.959 3.474 17.513 1.00 98.25 381 GLU A N 1
ATOM 3038 C CA . GLU A 1 381 ? -10.932 3.015 16.533 1.00 98.25 381 GLU A CA 1
ATOM 3039 C C . GLU A 1 381 ? -10.173 2.459 15.325 1.00 98.25 381 GLU A C 1
ATOM 3041 O O . GLU A 1 381 ? -9.202 3.065 14.856 1.00 98.25 381 GLU A O 1
ATOM 3046 N N . ALA A 1 382 ? -10.566 1.286 14.840 1.00 97.69 382 ALA A N 1
ATOM 3047 C CA . ALA A 1 382 ? -9.871 0.629 13.747 1.00 97.69 382 ALA A CA 1
ATOM 3048 C C . ALA A 1 382 ? -10.812 -0.166 12.844 1.00 97.69 382 ALA A C 1
ATOM 3050 O O . ALA A 1 382 ? -11.829 -0.700 13.279 1.00 97.69 382 ALA A O 1
ATOM 3051 N N . GLN A 1 383 ? -10.399 -0.328 11.592 1.00 96.62 383 GLN A N 1
ATOM 3052 C CA . GLN A 1 383 ? -10.883 -1.388 10.720 1.00 96.62 383 GLN A CA 1
ATOM 3053 C C . GLN A 1 383 ? -9.913 -2.567 10.775 1.00 96.62 383 GLN A C 1
ATOM 3055 O O . GLN A 1 383 ? -8.698 -2.394 10.650 1.00 96.62 383 GLN A O 1
ATOM 3060 N N . LEU A 1 384 ? -10.441 -3.775 10.967 1.00 96.50 384 LEU A N 1
ATOM 3061 C CA . LEU A 1 384 ? -9.650 -4.994 11.063 1.00 96.50 384 LEU A CA 1
ATOM 3062 C C . LEU A 1 384 ? -9.861 -5.892 9.850 1.00 96.50 384 LEU A C 1
ATOM 3064 O O . LEU A 1 384 ? -10.986 -6.236 9.501 1.00 96.50 384 LEU A O 1
ATOM 3068 N N . SER A 1 385 ? -8.761 -6.331 9.241 1.00 95.50 385 SER A N 1
ATOM 3069 C CA . SER A 1 385 ? -8.791 -7.310 8.150 1.00 95.50 385 SER A CA 1
ATOM 3070 C C . SER A 1 385 ? -8.254 -8.656 8.613 1.00 95.50 385 SER A C 1
ATOM 3072 O O . SER A 1 385 ? -7.123 -8.745 9.090 1.00 95.50 385 SER A O 1
ATOM 3074 N N . ILE A 1 386 ? -9.044 -9.716 8.441 1.00 95.75 386 ILE A N 1
ATOM 3075 C CA . ILE A 1 386 ? -8.635 -11.083 8.781 1.00 95.75 386 ILE A CA 1
ATOM 3076 C C . ILE A 1 386 ? -7.775 -11.647 7.649 1.00 95.75 386 ILE A C 1
ATOM 3078 O O . ILE A 1 386 ? -8.178 -11.626 6.487 1.00 95.75 386 ILE A O 1
ATOM 3082 N N . LYS A 1 387 ? -6.610 -12.189 8.000 1.00 94.94 387 LYS A N 1
ATOM 3083 C CA . LYS A 1 387 ? -5.649 -12.804 7.083 1.00 94.94 387 LYS A CA 1
ATOM 3084 C C . LYS A 1 387 ? -5.247 -14.198 7.548 1.00 94.94 387 LYS A C 1
ATOM 3086 O O . LYS A 1 387 ? -5.050 -14.447 8.742 1.00 94.94 387 LYS A O 1
ATOM 3091 N N . LYS A 1 388 ? -5.155 -15.112 6.585 1.00 93.88 388 LYS A N 1
ATOM 3092 C CA . LYS A 1 388 ? -4.813 -16.540 6.758 1.00 93.88 388 LYS A CA 1
ATOM 3093 C C . LYS A 1 388 ? -3.800 -17.024 5.713 1.00 93.88 388 LYS A C 1
ATOM 3095 O O . LYS A 1 388 ? -3.370 -18.171 5.751 1.00 93.88 388 LYS A O 1
ATOM 3100 N N . GLU A 1 389 ? -3.438 -16.159 4.777 1.00 91.25 389 GLU A N 1
ATOM 3101 C CA . GLU A 1 389 ? -2.529 -16.421 3.675 1.00 91.25 389 GLU A CA 1
ATOM 3102 C C . GLU A 1 389 ? -1.093 -16.578 4.196 1.00 91.25 389 GLU A C 1
ATOM 3104 O O . GLU A 1 389 ? -0.670 -15.866 5.116 1.00 91.25 389 GLU A O 1
ATOM 3109 N N . LYS A 1 390 ? -0.326 -17.509 3.617 1.00 89.94 390 LYS A N 1
ATOM 3110 C CA . LYS A 1 390 ? 1.050 -17.815 4.053 1.00 89.94 390 LYS A CA 1
ATOM 3111 C C . LYS A 1 390 ? 1.951 -16.586 3.995 1.00 89.94 390 LYS A C 1
ATOM 3113 O O . LYS A 1 390 ? 2.767 -16.371 4.889 1.00 89.94 390 LYS A O 1
ATOM 3118 N N . GLU A 1 391 ? 1.718 -15.750 2.992 1.00 88.00 391 GLU A N 1
ATOM 3119 C CA . GLU A 1 391 ? 2.403 -14.489 2.727 1.00 88.00 391 GLU A CA 1
ATOM 3120 C C . GLU A 1 391 ? 2.251 -13.485 3.876 1.00 88.00 391 GLU A C 1
ATOM 3122 O O . GLU A 1 391 ? 3.103 -12.623 4.042 1.00 88.00 391 GLU A O 1
ATOM 3127 N N . ILE A 1 392 ? 1.195 -13.588 4.689 1.00 91.75 392 ILE A N 1
ATOM 3128 C CA . ILE A 1 392 ? 1.006 -12.768 5.895 1.00 91.75 392 ILE A CA 1
ATOM 3129 C C . ILE A 1 392 ? 1.430 -13.534 7.142 1.00 91.75 392 ILE A C 1
ATOM 3131 O O . ILE A 1 392 ? 2.060 -12.985 8.047 1.00 91.75 392 ILE A O 1
ATOM 3135 N N . MET A 1 393 ? 1.087 -14.817 7.202 1.00 92.44 393 MET A N 1
ATOM 3136 C CA . MET A 1 393 ? 1.276 -15.653 8.379 1.00 92.44 393 MET A CA 1
ATOM 3137 C C . MET A 1 393 ? 2.763 -15.852 8.693 1.00 92.44 393 MET A C 1
ATOM 3139 O O . MET A 1 393 ? 3.188 -15.621 9.828 1.00 92.44 393 MET A O 1
ATOM 3143 N N . ILE A 1 394 ? 3.576 -16.232 7.709 1.00 91.44 394 ILE A N 1
ATOM 3144 C CA . ILE A 1 394 ? 5.004 -16.508 7.914 1.00 91.44 394 ILE A CA 1
ATOM 3145 C C . ILE A 1 394 ? 5.754 -15.284 8.472 1.00 91.44 394 ILE A C 1
ATOM 3147 O O . ILE A 1 394 ? 6.339 -15.402 9.550 1.00 91.44 394 ILE A O 1
ATOM 3151 N N . PRO A 1 395 ? 5.701 -14.097 7.841 1.00 89.81 395 PRO A N 1
ATOM 3152 C CA . PRO A 1 395 ? 6.458 -12.931 8.310 1.00 89.81 395 PRO A CA 1
ATOM 3153 C C . PRO A 1 395 ? 5.904 -12.271 9.581 1.00 89.81 395 PRO A C 1
ATOM 3155 O O . PRO A 1 395 ? 6.579 -11.431 10.172 1.00 89.81 395 PRO A O 1
ATOM 3158 N N . THR A 1 396 ? 4.695 -12.625 10.026 1.00 92.06 396 THR A N 1
ATOM 3159 C CA . THR A 1 396 ? 4.134 -12.137 11.304 1.00 92.06 396 THR A CA 1
ATOM 3160 C C . THR A 1 396 ? 4.368 -13.099 12.463 1.00 92.06 396 THR A C 1
ATOM 3162 O O . THR A 1 396 ? 3.905 -12.861 13.578 1.00 92.06 396 THR A O 1
ATOM 3165 N N . TRP A 1 397 ? 5.063 -14.213 12.229 1.00 92.12 397 TRP A N 1
ATOM 3166 C CA . TRP A 1 397 ? 5.422 -15.143 13.288 1.00 92.12 397 TRP A CA 1
ATOM 3167 C C . TRP A 1 397 ? 6.461 -14.547 14.241 1.00 92.12 397 TRP A C 1
ATOM 3169 O O . TRP A 1 397 ? 7.505 -14.047 13.825 1.00 92.12 397 TRP A O 1
ATOM 3179 N N . ILE A 1 398 ? 6.195 -14.677 15.541 1.00 89.88 398 ILE A N 1
ATOM 3180 C CA . ILE A 1 398 ? 7.168 -14.413 16.602 1.00 89.88 398 ILE A CA 1
ATOM 3181 C C . ILE A 1 398 ? 7.223 -15.612 17.558 1.00 89.88 398 ILE A C 1
ATOM 3183 O O . ILE A 1 398 ? 6.184 -16.234 17.793 1.00 89.88 398 ILE A O 1
ATOM 3187 N N . PRO A 1 399 ? 8.383 -15.931 18.166 1.00 90.19 399 PRO A N 1
ATOM 3188 C CA . PRO A 1 399 ? 8.526 -17.098 19.043 1.00 90.19 399 PRO A CA 1
ATOM 3189 C C . PRO A 1 399 ? 7.514 -17.161 20.197 1.00 90.19 399 PRO A C 1
ATOM 3191 O O . PRO A 1 399 ? 7.060 -18.242 20.561 1.00 90.19 399 PRO A O 1
ATOM 3194 N N . MET A 1 400 ? 7.085 -16.007 20.723 1.00 88.56 400 MET A N 1
ATOM 3195 C CA 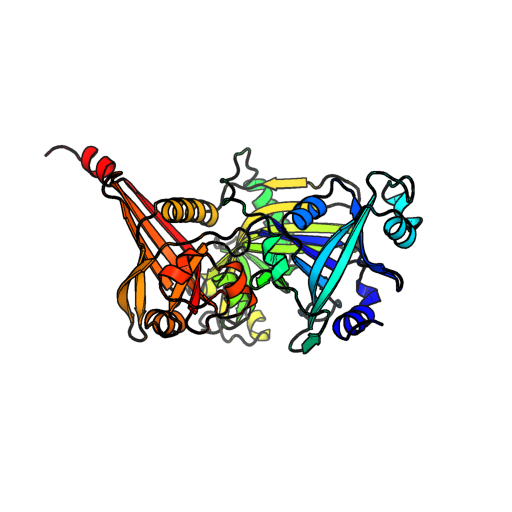. MET A 1 400 ? 6.063 -15.922 21.775 1.00 88.56 400 MET A CA 1
ATOM 3196 C C . MET A 1 400 ? 4.728 -16.579 21.376 1.00 88.56 400 MET A C 1
ATOM 3198 O O . MET A 1 400 ? 3.991 -17.049 22.238 1.00 88.56 400 MET A O 1
ATOM 3202 N N . MET A 1 401 ? 4.415 -16.672 20.080 1.00 91.69 401 MET A N 1
ATOM 3203 C CA . MET A 1 401 ? 3.199 -17.337 19.605 1.00 91.69 401 MET A CA 1
ATOM 3204 C C . MET A 1 401 ? 3.191 -18.846 19.896 1.00 91.69 401 MET A C 1
ATOM 3206 O O . MET A 1 401 ? 2.124 -19.423 20.102 1.00 91.69 401 MET A O 1
ATOM 3210 N N . ALA A 1 402 ? 4.359 -19.486 19.979 1.00 91.94 402 ALA A N 1
ATOM 3211 C CA . ALA A 1 402 ? 4.444 -20.885 20.389 1.00 91.94 402 ALA A CA 1
ATOM 3212 C C . ALA A 1 402 ? 4.023 -21.070 21.856 1.00 91.94 402 ALA A C 1
ATOM 3214 O O . ALA A 1 402 ? 3.322 -22.026 22.182 1.00 91.94 402 ALA A O 1
ATOM 3215 N N . ALA A 1 403 ? 4.363 -20.112 22.727 1.00 87.56 403 ALA A N 1
ATOM 3216 C CA . ALA A 1 403 ? 4.013 -20.156 24.148 1.00 87.56 403 ALA A CA 1
ATOM 3217 C C . ALA A 1 403 ? 2.495 -20.074 24.400 1.00 87.56 403 ALA A C 1
ATOM 3219 O O . ALA A 1 403 ? 2.017 -20.545 25.428 1.00 87.56 403 ALA A O 1
ATOM 3220 N N . VAL A 1 404 ? 1.727 -19.525 23.452 1.00 85.81 404 VAL A N 1
ATOM 3221 C CA . VAL A 1 404 ? 0.253 -19.471 23.515 1.00 85.81 404 VAL A CA 1
ATOM 3222 C C . VAL A 1 404 ? -0.430 -20.623 22.761 1.00 85.81 404 VAL A C 1
ATOM 3224 O O . VAL A 1 404 ? -1.655 -20.625 22.614 1.00 85.81 404 VAL A O 1
ATOM 3227 N N . GLY A 1 405 ? 0.343 -21.618 22.308 1.00 90.56 405 GLY A N 1
ATOM 3228 C CA . GLY A 1 405 ? -0.159 -22.896 21.797 1.00 90.56 405 GLY A CA 1
ATOM 3229 C C . GLY A 1 405 ? -0.221 -23.046 20.275 1.00 90.56 405 GLY A C 1
ATOM 3230 O O . GLY A 1 405 ? -0.806 -24.023 19.809 1.00 90.56 405 GLY A O 1
ATOM 3231 N N . TYR A 1 406 ? 0.356 -22.124 19.494 1.00 94.25 406 TYR A N 1
ATOM 3232 C CA . TYR A 1 406 ? 0.468 -22.298 18.040 1.00 94.25 406 TYR A CA 1
ATOM 3233 C C . TYR A 1 406 ? 1.671 -23.174 17.670 1.00 94.25 406 TYR A C 1
ATOM 3235 O O . TYR A 1 406 ? 2.753 -23.037 18.235 1.00 94.25 406 TYR A O 1
ATOM 3243 N N . LYS A 1 407 ? 1.501 -24.052 16.679 1.00 94.81 407 LYS A N 1
ATOM 3244 C CA . LYS A 1 407 ? 2.513 -25.033 16.248 1.00 94.81 407 LYS A CA 1
ATOM 3245 C C . LYS A 1 407 ? 3.644 -24.438 15.408 1.00 94.81 407 LYS A C 1
ATOM 3247 O O . LYS A 1 407 ? 4.681 -25.075 15.256 1.00 94.81 407 LYS A O 1
ATOM 3252 N N . GLY A 1 408 ? 3.447 -23.252 14.834 1.00 94.12 408 GLY A N 1
ATOM 3253 C CA . GLY A 1 408 ? 4.441 -22.608 13.981 1.00 94.12 408 GLY A CA 1
ATOM 3254 C C . GLY A 1 408 ? 3.875 -21.509 13.074 1.00 94.12 408 GLY A C 1
ATOM 3255 O O . GLY A 1 408 ? 2.679 -21.204 13.135 1.00 94.12 408 GLY A O 1
ATOM 3256 N N . PRO A 1 409 ? 4.719 -20.939 12.192 1.00 91.75 409 PRO A N 1
ATOM 3257 C CA . PRO A 1 409 ? 4.348 -19.855 11.278 1.00 91.75 409 PRO A CA 1
ATOM 3258 C C . PRO A 1 409 ? 3.238 -20.221 10.282 1.00 91.75 409 PRO A C 1
ATOM 3260 O O . PRO A 1 409 ? 2.570 -19.338 9.760 1.00 91.75 409 PRO A O 1
ATOM 3263 N N . GLU A 1 410 ? 2.985 -21.500 10.026 1.00 92.56 410 GLU A N 1
ATOM 3264 C CA . GLU A 1 410 ? 1.922 -21.930 9.107 1.00 92.56 410 GLU A CA 1
ATOM 3265 C C . GLU A 1 410 ? 0.730 -22.588 9.816 1.00 92.56 410 GLU A C 1
ATOM 3267 O O . GLU A 1 410 ? -0.101 -23.208 9.161 1.00 92.56 410 GLU A O 1
ATOM 3272 N N . ASP A 1 411 ? 0.628 -22.486 11.146 1.00 95.12 411 ASP A N 1
ATOM 3273 C CA . ASP A 1 411 ? -0.455 -23.142 11.885 1.00 95.12 411 ASP A CA 1
ATOM 3274 C C . ASP A 1 411 ? -1.847 -22.663 11.401 1.00 95.12 411 ASP A C 1
ATOM 3276 O O . ASP A 1 411 ? -2.173 -21.483 11.577 1.00 95.12 411 ASP A O 1
ATOM 3280 N N . PRO A 1 412 ? -2.704 -23.544 10.838 1.00 94.31 412 PRO A N 1
ATOM 3281 C CA . PRO A 1 412 ? -4.037 -23.174 10.351 1.00 94.31 412 PRO A CA 1
ATOM 3282 C C . PRO A 1 412 ? -5.007 -22.791 11.480 1.00 94.31 412 PRO A C 1
ATOM 3284 O O . PRO A 1 412 ? -6.066 -22.205 11.233 1.00 94.31 412 PRO A O 1
ATOM 3287 N N . ALA A 1 413 ? -4.665 -23.094 12.737 1.00 95.00 413 ALA A N 1
ATOM 3288 C CA . ALA A 1 413 ? -5.398 -22.609 13.900 1.00 95.00 413 ALA A CA 1
ATOM 3289 C C . ALA A 1 413 ? -5.181 -21.109 14.151 1.00 95.00 413 ALA A C 1
ATOM 3291 O O . ALA A 1 413 ? -5.876 -20.532 14.987 1.00 95.00 413 ALA A O 1
ATOM 3292 N N . ARG A 1 414 ? -4.233 -20.470 13.457 1.00 94.12 414 ARG A N 1
ATOM 3293 C CA . ARG A 1 414 ? -3.907 -19.054 13.609 1.00 94.12 414 ARG A CA 1
ATOM 3294 C C . ARG A 1 414 ? -4.569 -18.209 12.520 1.00 94.12 414 ARG A C 1
ATOM 3296 O O . ARG A 1 414 ? -4.795 -18.634 11.390 1.00 94.12 414 ARG A O 1
ATOM 3303 N N . SER A 1 415 ? -4.908 -16.982 12.874 1.00 95.19 415 SER A N 1
ATOM 3304 C CA . SER A 1 415 ? -5.272 -15.926 11.935 1.00 95.19 415 SER A CA 1
ATOM 3305 C C . SER A 1 415 ? -4.670 -14.614 12.413 1.00 95.19 415 SER A C 1
ATOM 3307 O O . SER A 1 415 ? -4.495 -14.401 13.618 1.00 95.19 415 SER A O 1
ATOM 3309 N N . ILE A 1 416 ? -4.340 -13.751 11.462 1.00 95.88 416 ILE A N 1
ATOM 3310 C CA . ILE A 1 416 ? -3.798 -12.423 11.722 1.00 95.88 416 ILE A CA 1
ATOM 3311 C C . ILE A 1 416 ? -4.902 -11.403 11.481 1.00 95.88 416 ILE A C 1
ATOM 3313 O O . ILE A 1 416 ? -5.585 -11.452 10.465 1.00 95.88 416 ILE A O 1
ATOM 3317 N N . LEU A 1 417 ? -5.081 -10.491 12.426 1.00 96.50 417 LEU A N 1
ATOM 3318 C CA . LEU A 1 417 ? -5.928 -9.317 12.274 1.00 96.50 417 LEU A CA 1
ATOM 3319 C C . LEU A 1 417 ? -5.007 -8.146 11.948 1.00 96.50 417 LEU A C 1
ATOM 3321 O O . LEU A 1 417 ? -4.240 -7.729 12.813 1.00 96.50 417 LEU A O 1
ATOM 3325 N N . LEU A 1 418 ? -5.038 -7.647 10.716 1.00 96.88 418 LEU A N 1
ATOM 3326 C CA . LEU A 1 418 ? -4.360 -6.396 10.371 1.00 96.88 418 LEU A CA 1
ATOM 3327 C C . LEU A 1 418 ? -5.165 -5.237 10.949 1.00 96.88 418 LEU A C 1
ATOM 3329 O O . LEU A 1 418 ? -6.381 -5.200 10.772 1.00 96.88 418 LEU A O 1
ATOM 3333 N N . VAL A 1 419 ? -4.491 -4.337 11.661 1.00 97.19 419 VAL A N 1
ATOM 3334 C CA . VAL A 1 419 ? -5.097 -3.220 12.388 1.00 97.19 419 VAL A CA 1
ATOM 3335 C C . VAL A 1 419 ? -4.871 -1.938 11.601 1.00 97.19 419 VAL A C 1
ATOM 3337 O O . VAL A 1 419 ? -3.759 -1.408 11.573 1.00 97.19 419 VAL A O 1
ATOM 3340 N N . ASN A 1 420 ? -5.936 -1.424 10.995 1.00 96.81 420 ASN A N 1
ATOM 3341 C CA . ASN A 1 420 ? -5.931 -0.130 10.334 1.00 96.81 420 ASN A CA 1
ATOM 3342 C C . ASN A 1 420 ? -6.641 0.907 11.207 1.00 96.81 420 ASN A C 1
ATOM 3344 O O . ASN A 1 420 ? -7.858 0.859 11.362 1.00 96.81 420 ASN A O 1
ATOM 3348 N N . VAL A 1 421 ? -5.883 1.835 11.787 1.00 97.31 421 VAL A N 1
ATOM 3349 C CA . VAL A 1 421 ? -6.438 2.888 12.643 1.00 97.31 421 VAL A CA 1
ATOM 3350 C C . VAL A 1 421 ? -7.285 3.877 11.838 1.00 97.31 421 VAL A C 1
ATOM 3352 O O . VAL A 1 421 ? -6.841 4.409 10.822 1.00 97.31 421 VAL A O 1
ATOM 3355 N N . THR A 1 422 ? -8.500 4.143 12.312 1.00 96.12 422 THR A N 1
ATOM 3356 C CA . THR A 1 422 ? -9.394 5.179 11.769 1.00 96.12 422 THR A CA 1
ATOM 3357 C C . THR A 1 422 ? -9.445 6.415 12.657 1.00 96.12 422 THR A C 1
ATOM 3359 O O . THR A 1 422 ? -9.695 7.510 12.149 1.00 96.12 422 THR A O 1
ATOM 3362 N N . LYS A 1 423 ? -9.195 6.238 13.959 1.00 97.44 423 LYS A N 1
ATOM 3363 C CA . LYS A 1 423 ? -9.064 7.302 14.954 1.00 97.44 423 LYS A CA 1
ATOM 3364 C C . LYS A 1 423 ? -8.274 6.794 16.158 1.00 97.44 423 LYS A C 1
ATOM 3366 O O . LYS A 1 423 ? -8.442 5.645 16.563 1.00 97.44 423 LYS A O 1
ATOM 3371 N N . ALA A 1 424 ? -7.459 7.643 16.775 1.00 98.12 424 ALA A N 1
ATOM 3372 C CA . ALA A 1 424 ? -6.806 7.314 18.035 1.00 98.12 424 ALA A CA 1
ATOM 3373 C C . ALA A 1 424 ? -6.878 8.464 19.039 1.00 98.12 424 ALA A C 1
ATOM 3375 O O . ALA A 1 424 ? -6.587 9.610 18.715 1.00 98.12 424 ALA A O 1
ATOM 3376 N N . ASP A 1 425 ? -7.189 8.120 20.285 1.00 97.75 425 ASP A N 1
ATOM 3377 C CA . ASP A 1 425 ? -7.240 9.038 21.414 1.00 97.75 425 ASP A CA 1
ATOM 3378 C C . ASP A 1 425 ? -6.314 8.528 22.536 1.00 97.75 425 ASP A C 1
ATOM 3380 O O . ASP A 1 425 ? -6.274 7.331 22.846 1.00 97.75 425 ASP A O 1
ATOM 3384 N N . HIS A 1 426 ? -5.570 9.443 23.163 1.00 97.25 426 HIS A N 1
ATOM 3385 C CA . HIS A 1 426 ? -4.752 9.187 24.354 1.00 97.25 426 HIS A CA 1
ATOM 3386 C C . HIS A 1 426 ? -5.115 10.182 25.451 1.00 97.25 426 HIS A C 1
ATOM 3388 O O . HIS A 1 426 ? -5.224 11.382 25.205 1.00 97.25 426 HIS A O 1
ATOM 3394 N N . VAL A 1 427 ? -5.278 9.672 26.669 1.00 96.69 427 VAL A N 1
ATOM 3395 C CA . VAL A 1 427 ? -5.516 10.475 27.867 1.00 96.69 427 VAL A CA 1
ATOM 3396 C C . VAL A 1 427 ? -4.618 9.961 28.981 1.00 96.69 427 VAL A C 1
ATOM 3398 O O . VAL A 1 427 ? -4.655 8.778 29.316 1.00 96.69 427 VAL A O 1
ATOM 3401 N N . ASN A 1 428 ? -3.854 10.852 29.613 1.00 96.50 428 ASN A N 1
ATOM 3402 C CA . ASN A 1 428 ? -3.248 10.536 30.899 1.00 96.50 428 ASN A CA 1
ATOM 3403 C C . ASN A 1 428 ? -4.263 10.828 32.013 1.00 96.50 428 ASN A C 1
ATOM 3405 O O . ASN A 1 428 ? -4.499 11.975 32.392 1.00 96.50 428 ASN A O 1
ATOM 3409 N N . VAL A 1 429 ? -4.895 9.771 32.519 1.00 94.69 429 VAL A N 1
ATOM 3410 C CA . VAL A 1 429 ? -5.999 9.842 33.484 1.00 94.69 429 VAL A CA 1
ATOM 3411 C C . VAL A 1 429 ? -5.544 10.483 34.796 1.00 94.69 429 VAL A C 1
ATOM 3413 O O . VAL A 1 429 ? -6.283 11.263 35.387 1.00 94.69 429 VAL A O 1
ATOM 3416 N N . LYS A 1 430 ? -4.309 10.220 35.241 1.00 94.00 430 LYS A N 1
ATOM 3417 C CA . LYS A 1 430 ? -3.763 10.822 36.469 1.00 94.00 430 LYS A CA 1
ATOM 3418 C C . LYS A 1 430 ? -3.580 12.333 36.326 1.00 94.00 430 LYS A C 1
ATOM 3420 O O . LYS A 1 430 ? -3.981 13.073 37.220 1.00 94.00 430 LYS A O 1
ATOM 3425 N N . GLN A 1 431 ? -3.026 12.790 35.203 1.00 94.25 431 GLN A N 1
ATOM 3426 C CA . GLN A 1 431 ? -2.905 14.219 34.898 1.00 94.25 431 GLN A CA 1
ATOM 3427 C C . GLN A 1 431 ? -4.276 14.884 34.749 1.00 94.25 431 GLN A C 1
ATOM 3429 O O . GLN A 1 431 ? -4.472 15.982 35.260 1.00 94.25 431 GLN A O 1
ATOM 3434 N N . PHE A 1 432 ? -5.234 14.210 34.105 1.00 92.62 432 PHE A N 1
ATOM 3435 C CA . PHE A 1 432 ? -6.607 14.699 33.995 1.00 92.62 432 PHE A CA 1
ATOM 3436 C C . PHE A 1 432 ? -7.218 14.970 35.378 1.00 92.62 432 PHE A C 1
ATOM 3438 O O . PHE A 1 432 ? -7.652 16.090 35.635 1.00 92.62 432 PHE A O 1
ATOM 3445 N N . TRP A 1 433 ? -7.175 13.993 36.294 1.00 91.50 433 TRP A N 1
ATOM 3446 C CA . TRP A 1 433 ? -7.699 14.162 37.656 1.00 91.50 433 TRP A CA 1
ATOM 3447 C C . TRP A 1 433 ? -6.948 15.228 38.461 1.00 91.50 433 TRP A C 1
ATOM 3449 O O . TRP A 1 433 ? -7.576 15.965 39.216 1.00 91.50 433 TRP A O 1
ATOM 3459 N N . ALA A 1 434 ? -5.628 15.346 38.290 1.00 92.00 434 ALA A N 1
ATOM 3460 C CA . ALA A 1 434 ? -4.824 16.361 38.974 1.00 92.00 434 ALA A CA 1
ATOM 3461 C C . ALA A 1 434 ? -5.165 17.801 38.548 1.00 92.00 434 ALA A C 1
ATOM 3463 O O . ALA A 1 434 ? -4.964 18.728 39.332 1.00 92.00 434 ALA A O 1
ATOM 3464 N N . ASN A 1 435 ? -5.684 17.981 37.330 1.00 92.56 435 ASN A N 1
ATOM 3465 C CA . ASN A 1 435 ? -6.033 19.284 36.764 1.00 92.56 435 ASN A CA 1
ATOM 3466 C C . ASN A 1 435 ? -7.496 19.690 37.004 1.00 92.56 435 ASN A C 1
ATOM 3468 O O . ASN A 1 435 ? -7.881 20.798 36.626 1.00 92.56 435 ASN A O 1
ATOM 3472 N N . LEU A 1 436 ? -8.325 18.826 37.602 1.00 89.88 436 LEU A N 1
ATOM 3473 C CA . LEU A 1 436 ? -9.691 19.209 37.948 1.00 89.88 436 LEU A CA 1
ATOM 3474 C C . LEU A 1 436 ? -9.686 20.234 39.097 1.00 89.88 436 LEU A C 1
ATOM 3476 O O . LEU A 1 436 ? -8.893 20.098 40.035 1.00 89.88 436 LEU A O 1
ATOM 3480 N N . PRO A 1 437 ? -10.576 21.246 39.065 1.00 84.00 437 PRO A N 1
ATOM 3481 C CA . PRO A 1 437 ? -10.744 22.163 40.183 1.00 84.00 437 PRO A CA 1
ATOM 3482 C C . PRO A 1 437 ? -11.049 21.372 41.456 1.00 84.00 437 PRO A C 1
ATOM 3484 O O . PRO A 1 437 ? -11.949 20.529 41.463 1.00 84.00 437 PRO A O 1
ATOM 3487 N N . LYS A 1 438 ? -10.303 21.637 42.532 1.00 82.06 438 LYS A N 1
ATOM 3488 C CA . LYS A 1 438 ? -10.646 21.094 43.848 1.00 82.06 438 LYS A CA 1
ATOM 3489 C C . LYS A 1 438 ? -11.983 21.711 44.259 1.00 82.06 438 LYS A C 1
ATOM 3491 O O . LYS A 1 438 ? -12.069 22.935 44.341 1.00 82.06 438 LYS A O 1
ATOM 3496 N N . GLN A 1 439 ? -12.999 20.865 44.419 1.00 62.81 439 GLN A N 1
ATOM 3497 C CA . GLN A 1 439 ? -14.298 21.257 44.969 1.00 62.81 439 GLN A CA 1
ATOM 3498 C C . GLN A 1 439 ? -14.185 21.596 46.450 1.00 62.81 439 GLN A C 1
ATOM 3500 O O . GLN A 1 439 ? -13.367 20.938 47.139 1.00 62.81 439 GLN A O 1
#